Protein AF-A0AA88XKE8-F1 (afdb_monomer)

Sequence (420 aa):
MKNIRREVDVVRDYLNQYTAGIARLEHYTAWNRFILEYRELVKRVQERYGVDKPSCGVELKELEAYMDLKKKYEAAFHQLSYGDKLLKEDLQEFFNDSGLYPTEGDITKAFNSVFKGNGYTAEVIFVLDCSTSTGPLSFYHLMNFVKDVVSSVEIAPNKVRVGVVPYSDDVFQTFGITDHHMKHEVHSAIDDIKFKEGLTRTDLALRKMKSYMMAARPGVQKLCIVITDGKSSEPQKTVHAAKEARADNIDIIAIGVGRRADLEELRAIASSDKHLLTACDYGALSSLKNVLAKKTCLGSIYNKTSNLKEQCRPLQKAEAMEVLWTAYPPSACKLKARSSRWIRPIVNGTEAWSLLDQSMVSSTDARTCLRLVIESRIEREGYVTLPSTVREGVEQVSNCDEALRIIENWIEYRKNHPEI

pLDDT: mean 76.15, std 18.72, range [30.28, 98.5]

Mean predicted aligned error: 18.4 Å

Secondary structure (DSSP, 8-state):
-HHHHHHHHHHHHHHHHHHTT------SS-HHHHHHHHHHHHHHHHHHTT-SS------HHHHHHHHHHHHHHHHHHHHH-SSSEE-STTHHHHHHHTT----HHHHHHHHHHHTTTSS--EEEEEEEE-STTTHHHHHHHHHHHHHHHHHTS-BSTTSEEEEEEEESSSB-S-B-TTT--SHHHHHHHHHHPPP------HHHHHHHHHHHHTTPPTTSEEEEEEEESS--SSHHHHHHHHHHHHHTTEEEEEEEESTTS-HHHHHHHSSSGGGEEEESSSTTHHHHHHHHHHHSTT--SS-SSS------SPEEHHHHHHHHHHHS--GGG--------S---EETTEEGGGGS-HHHHHH--HHHHHHHHHHHHHHHHSSEEEPTTTSSS-EEE--HHHHHHHHHHHHHHHHH-TT-

Radius of gyration: 29.32 Å; Cα contacts (8 Å, |Δi|>4): 590; chains: 1; bounding box: 78×46×86 Å

Structure (mmCIF, N/CA/C/O backbone):
data_AF-A0AA88XKE8-F1
#
_entry.id   AF-A0AA88XKE8-F1
#
loop_
_atom_site.group_PDB
_atom_site.id
_atom_site.type_symbol
_atom_site.label_atom_id
_atom_site.label_alt_id
_atom_site.label_comp_id
_atom_site.label_asym_id
_atom_site.label_entity_id
_atom_site.label_seq_id
_atom_site.pdbx_PDB_ins_code
_atom_site.Cartn_x
_atom_site.Cartn_y
_atom_site.Cartn_z
_atom_site.occupancy
_atom_site.B_iso_or_equiv
_atom_site.auth_seq_id
_atom_site.auth_comp_id
_atom_site.auth_asym_id
_atom_site.auth_atom_id
_atom_site.pdbx_PDB_model_num
ATOM 1 N N . MET A 1 1 ? -47.945 -10.798 35.043 1.00 35.66 1 MET A N 1
ATOM 2 C CA . MET A 1 1 ? -49.046 -10.509 34.088 1.00 35.66 1 MET A CA 1
ATOM 3 C C . MET A 1 1 ? -49.314 -9.018 33.828 1.00 35.66 1 MET A C 1
ATOM 5 O O . MET A 1 1 ? -49.772 -8.715 32.736 1.00 35.66 1 MET A O 1
ATOM 9 N N . LYS A 1 2 ? -49.005 -8.069 34.735 1.00 30.28 2 LYS A N 1
ATOM 10 C CA . LYS A 1 2 ? -49.150 -6.618 34.454 1.00 30.28 2 LYS A CA 1
ATOM 11 C C . LYS A 1 2 ? -48.142 -6.052 33.422 1.00 30.28 2 LYS A C 1
ATOM 13 O O . LYS A 1 2 ? -48.505 -5.127 32.711 1.00 30.28 2 LYS A O 1
ATOM 18 N N . ASN A 1 3 ? -46.947 -6.641 33.273 1.00 35.62 3 ASN A N 1
ATOM 19 C CA . ASN A 1 3 ? -45.945 -6.193 32.282 1.00 35.62 3 ASN A CA 1
ATOM 20 C C . ASN A 1 3 ? -46.248 -6.618 30.834 1.00 35.62 3 ASN A C 1
ATOM 22 O O . ASN A 1 3 ? -46.000 -5.842 29.923 1.00 35.62 3 ASN A O 1
ATOM 26 N N . ILE A 1 4 ? -46.891 -7.772 30.624 1.00 36.66 4 ILE A N 1
ATOM 27 C CA . ILE A 1 4 ? -47.259 -8.247 29.276 1.00 36.66 4 ILE A CA 1
ATOM 28 C C . ILE A 1 4 ? -48.354 -7.362 28.653 1.00 36.66 4 ILE A C 1
ATOM 30 O O . ILE A 1 4 ? -48.351 -7.132 27.451 1.00 36.66 4 ILE A O 1
ATOM 34 N N . ARG A 1 5 ? -49.274 -6.801 29.457 1.00 32.53 5 ARG A N 1
ATOM 35 C CA . ARG A 1 5 ? -50.297 -5.868 28.941 1.00 32.53 5 ARG A CA 1
ATOM 36 C C . ARG A 1 5 ? -49.687 -4.570 28.406 1.00 32.53 5 ARG A C 1
ATOM 38 O O . ARG A 1 5 ? -50.090 -4.125 27.344 1.00 32.53 5 ARG A O 1
ATOM 45 N N . ARG A 1 6 ? -48.665 -4.029 29.080 1.00 40.47 6 ARG A N 1
ATOM 46 C CA . ARG A 1 6 ? -47.962 -2.813 28.636 1.00 40.47 6 ARG A CA 1
ATOM 47 C C . ARG A 1 6 ? -47.200 -3.026 27.324 1.00 40.47 6 ARG A C 1
ATOM 49 O O . ARG A 1 6 ? -47.213 -2.148 26.474 1.00 40.47 6 ARG A O 1
ATOM 56 N N . GLU A 1 7 ? -46.585 -4.193 27.144 1.00 38.28 7 GLU A N 1
ATOM 57 C CA . GLU A 1 7 ? -45.882 -4.563 25.904 1.00 38.28 7 GLU A CA 1
ATOM 58 C C . GLU A 1 7 ? -46.847 -4.762 24.727 1.00 38.28 7 GLU A C 1
ATOM 60 O O . GLU A 1 7 ? -46.568 -4.317 23.615 1.00 38.28 7 GLU A O 1
ATOM 65 N N . VAL A 1 8 ? -48.019 -5.358 24.971 1.00 43.09 8 VAL A N 1
ATOM 66 C CA . VAL A 1 8 ? -49.061 -5.523 23.946 1.00 43.09 8 VAL A CA 1
ATOM 67 C C . VAL A 1 8 ? -49.672 -4.179 23.540 1.00 43.09 8 VAL A C 1
ATOM 69 O O . VAL A 1 8 ? -49.957 -3.988 22.361 1.00 43.09 8 VAL A O 1
ATOM 72 N N . ASP A 1 9 ? -49.845 -3.242 24.473 1.00 43.50 9 ASP A N 1
ATOM 73 C CA . ASP A 1 9 ? -50.410 -1.922 24.174 1.00 43.50 9 ASP A CA 1
ATOM 74 C C . ASP A 1 9 ? -49.425 -1.040 23.378 1.00 43.50 9 ASP A C 1
ATOM 76 O O . ASP A 1 9 ? -49.842 -0.379 22.433 1.00 43.50 9 ASP A O 1
ATOM 80 N N . VAL A 1 10 ? -48.114 -1.121 23.647 1.00 49.66 10 VAL A N 1
ATOM 81 C CA . VAL A 1 10 ? -47.075 -0.422 22.856 1.00 49.66 10 VAL A CA 1
ATOM 82 C C . VAL A 1 10 ? -46.971 -0.980 21.434 1.00 49.66 10 VAL A C 1
ATOM 84 O O . VAL A 1 10 ? -46.893 -0.219 20.471 1.00 49.66 10 VAL A O 1
ATOM 87 N N . VAL A 1 11 ? -47.015 -2.308 21.277 1.00 48.16 11 VAL A N 1
ATOM 88 C CA . VAL A 1 11 ? -47.025 -2.947 19.949 1.00 48.16 11 VAL A CA 1
ATOM 89 C C . VAL A 1 11 ? -48.316 -2.615 19.193 1.00 48.16 11 VAL A C 1
ATOM 91 O O . VAL A 1 11 ? -48.279 -2.395 17.983 1.00 48.16 11 VAL A O 1
ATOM 94 N N . ARG A 1 12 ? -49.454 -2.523 19.892 1.00 44.97 12 ARG A N 1
ATOM 95 C CA . ARG A 1 12 ? -50.740 -2.123 19.306 1.00 44.97 12 ARG A CA 1
ATOM 96 C C . ARG A 1 12 ? -50.735 -0.659 18.862 1.00 44.97 12 ARG A C 1
ATOM 98 O O . ARG A 1 12 ? -51.193 -0.386 17.759 1.00 44.97 12 ARG A O 1
ATOM 105 N N . ASP A 1 13 ? -50.177 0.254 19.653 1.00 51.75 13 ASP A N 1
ATOM 106 C CA . ASP A 1 13 ? -50.034 1.667 19.275 1.00 51.75 13 ASP A CA 1
ATOM 107 C C . ASP A 1 13 ? -49.098 1.845 18.074 1.00 51.75 13 ASP A C 1
ATOM 109 O O . ASP A 1 13 ? -49.397 2.621 17.166 1.00 51.75 13 ASP A O 1
ATOM 113 N N . TYR A 1 14 ? -48.020 1.062 18.005 1.00 49.31 14 TYR A N 1
ATOM 114 C CA . TYR A 1 14 ? -47.102 1.058 16.864 1.00 49.31 14 TYR A CA 1
ATOM 115 C C . TYR A 1 14 ? -47.769 0.529 15.580 1.00 49.31 14 TYR A C 1
ATOM 117 O O . TYR A 1 14 ? -47.622 1.112 14.505 1.00 49.31 14 TYR A O 1
ATOM 125 N N . LEU A 1 15 ? -48.564 -0.543 15.685 1.00 48.03 15 LEU A N 1
ATOM 126 C CA . LEU A 1 15 ? -49.345 -1.085 14.565 1.00 48.03 15 LEU A CA 1
ATOM 127 C C . LEU A 1 15 ? -50.473 -0.138 14.129 1.00 48.03 15 LEU A C 1
ATOM 129 O O . LEU A 1 15 ? -50.708 0.008 12.932 1.00 48.03 15 LEU A O 1
ATOM 133 N N . ASN A 1 16 ? -51.117 0.558 15.070 1.00 48.12 16 ASN A N 1
ATOM 134 C CA . ASN A 1 16 ? -52.142 1.561 14.775 1.00 48.12 16 ASN A CA 1
ATOM 135 C C . ASN A 1 16 ? -51.557 2.766 14.013 1.00 48.12 16 ASN A C 1
ATOM 137 O O . ASN A 1 16 ? -52.175 3.260 13.066 1.00 48.12 16 ASN A O 1
ATOM 141 N N . GLN A 1 17 ? -50.340 3.199 14.362 1.00 49.44 17 GLN A N 1
ATOM 142 C CA . GLN A 1 17 ? -49.601 4.236 13.625 1.00 49.44 17 GLN A CA 1
ATOM 143 C C . GLN A 1 17 ? -49.179 3.772 12.219 1.00 49.44 17 GLN A C 1
ATOM 145 O O . GLN A 1 17 ? -49.187 4.572 11.280 1.00 49.44 17 GLN A O 1
ATOM 150 N N . TYR A 1 18 ? -48.879 2.478 12.051 1.00 40.78 18 TYR A N 1
ATOM 151 C CA . TYR A 1 18 ? -48.591 1.856 10.754 1.00 40.78 18 TYR A CA 1
ATOM 152 C C . TYR A 1 18 ? -49.833 1.811 9.845 1.00 40.78 18 TYR A C 1
ATOM 154 O O . TYR A 1 18 ? -49.751 2.171 8.672 1.00 40.78 18 TYR A O 1
ATOM 162 N N . THR A 1 19 ? -51.009 1.462 10.384 1.00 44.31 19 THR A N 1
ATOM 163 C CA . THR A 1 19 ? -52.279 1.460 9.629 1.00 44.31 19 THR A CA 1
ATOM 164 C C . THR A 1 19 ? -52.792 2.857 9.274 1.00 44.31 19 THR A C 1
ATOM 166 O O . THR A 1 19 ? -53.527 3.000 8.301 1.00 44.31 19 THR A O 1
ATOM 169 N N . ALA A 1 20 ? -52.390 3.893 10.019 1.00 46.69 20 ALA A N 1
ATOM 170 C CA . ALA A 1 20 ? -52.768 5.283 9.755 1.00 46.69 20 ALA A CA 1
ATOM 171 C C . ALA A 1 20 ? -51.919 5.967 8.662 1.00 46.69 20 ALA A C 1
ATOM 173 O O . ALA A 1 20 ? -52.223 7.090 8.273 1.00 46.69 20 ALA A O 1
ATOM 174 N N . GLY A 1 21 ? -50.859 5.320 8.158 1.00 42.09 21 GLY A N 1
ATOM 175 C CA . GLY A 1 21 ? -50.043 5.833 7.050 1.00 42.09 21 GLY A CA 1
ATOM 176 C C . GLY A 1 21 ? -49.123 7.018 7.386 1.00 42.09 21 GLY A C 1
ATOM 177 O O . GLY A 1 21 ? -48.615 7.655 6.466 1.00 42.09 21 GLY A O 1
ATOM 178 N N . ILE A 1 22 ? -48.890 7.325 8.670 1.00 49.91 22 ILE A N 1
ATOM 179 C CA . ILE A 1 22 ? -48.200 8.563 9.099 1.00 49.91 22 ILE A CA 1
ATOM 180 C C . ILE A 1 22 ? -46.692 8.371 9.368 1.00 49.91 22 ILE A C 1
ATOM 182 O O . ILE A 1 22 ? -45.948 9.347 9.372 1.00 49.91 22 ILE A O 1
ATOM 186 N N . ALA A 1 23 ? -46.179 7.146 9.510 1.00 36.06 23 ALA A N 1
ATOM 187 C CA . ALA A 1 23 ? -44.752 6.927 9.773 1.00 36.06 23 ALA A CA 1
ATOM 188 C C . ALA A 1 23 ? -44.026 6.290 8.577 1.00 36.06 23 ALA A C 1
ATOM 190 O O . ALA A 1 23 ? -44.020 5.072 8.407 1.00 36.06 23 ALA A O 1
ATOM 191 N N . ARG A 1 24 ? -43.353 7.117 7.765 1.00 32.00 24 ARG A N 1
ATOM 192 C CA . ARG A 1 24 ? -42.284 6.654 6.866 1.00 32.00 24 ARG A CA 1
ATOM 193 C C . ARG A 1 24 ? -40.941 6.780 7.578 1.00 32.00 24 ARG A C 1
ATOM 195 O O . ARG A 1 24 ? -40.345 7.851 7.604 1.00 32.00 24 ARG A O 1
ATOM 202 N N . LEU A 1 25 ? -40.447 5.674 8.129 1.00 35.03 25 LEU A N 1
ATOM 203 C CA . LEU A 1 25 ? -39.014 5.521 8.372 1.00 35.03 25 LEU A CA 1
ATOM 204 C C . LEU A 1 25 ? -38.364 5.136 7.042 1.00 35.03 25 LEU A C 1
ATOM 206 O O . LEU A 1 25 ? -38.266 3.958 6.707 1.00 35.03 25 LEU A O 1
ATOM 210 N N . GLU A 1 26 ? -37.915 6.128 6.276 1.00 32.91 26 GLU A N 1
ATOM 211 C CA . GLU A 1 26 ? -36.973 5.891 5.180 1.00 32.91 26 GLU A CA 1
ATOM 212 C C . GLU A 1 26 ? -35.580 5.623 5.769 1.00 32.91 26 GLU A C 1
ATOM 214 O O . GLU A 1 26 ? -34.667 6.440 5.707 1.00 32.91 26 GLU A O 1
ATOM 219 N N . HIS A 1 27 ? -35.410 4.457 6.395 1.00 35.88 27 HIS A N 1
ATOM 220 C CA . HIS A 1 27 ? -34.082 3.903 6.619 1.00 35.88 27 HIS A CA 1
ATOM 221 C C . HIS A 1 27 ? -33.692 3.131 5.353 1.00 35.88 27 HIS A C 1
ATOM 223 O O . HIS A 1 27 ? -34.320 2.129 5.017 1.00 35.88 27 HIS A O 1
ATOM 229 N N . TYR A 1 28 ? -32.628 3.562 4.669 1.00 40.19 28 TYR A N 1
ATOM 230 C CA . TYR A 1 28 ? -32.068 2.914 3.465 1.00 40.19 28 TYR A CA 1
ATOM 231 C C . TYR A 1 28 ? -31.638 1.438 3.671 1.00 40.19 28 TYR A C 1
ATOM 233 O O . TYR A 1 28 ? -31.268 0.746 2.724 1.00 40.19 28 TYR A O 1
ATOM 241 N N . THR A 1 29 ? -31.702 0.925 4.902 1.00 47.66 29 THR A N 1
ATOM 242 C CA . THR A 1 29 ? -31.390 -0.455 5.289 1.00 47.66 29 THR A CA 1
ATOM 243 C C . THR A 1 29 ? -32.556 -1.061 6.063 1.00 47.66 29 THR A C 1
ATOM 245 O O . THR A 1 29 ? -32.945 -0.532 7.101 1.00 47.66 29 THR A O 1
ATOM 248 N N . ALA A 1 30 ? -33.072 -2.205 5.605 1.00 59.34 30 ALA A N 1
ATOM 249 C CA . ALA A 1 30 ? -34.095 -2.964 6.324 1.00 59.34 30 ALA A CA 1
ATOM 250 C C . ALA A 1 30 ? -33.666 -3.244 7.781 1.00 59.34 30 ALA A C 1
ATOM 252 O O . ALA A 1 30 ? -32.527 -3.646 8.017 1.00 59.34 30 ALA A O 1
ATOM 253 N N . TRP A 1 31 ? -34.577 -3.083 8.748 1.00 57.59 31 TRP A N 1
ATOM 254 C CA . TRP A 1 31 ? -34.317 -3.237 10.194 1.00 57.59 31 TRP A CA 1
ATOM 255 C C . TRP A 1 31 ? -33.570 -4.534 10.557 1.00 57.59 31 TRP A C 1
ATOM 257 O O . TRP A 1 31 ? -32.634 -4.531 11.353 1.00 57.59 31 TRP A O 1
ATOM 267 N N . ASN A 1 32 ? -33.903 -5.635 9.879 1.00 60.50 32 ASN A N 1
ATOM 268 C CA . ASN A 1 32 ? -33.223 -6.922 10.040 1.00 60.50 32 ASN A CA 1
ATOM 269 C C . ASN A 1 32 ? -31.732 -6.861 9.678 1.00 60.50 32 ASN A C 1
ATOM 271 O O . ASN A 1 32 ? -30.900 -7.430 10.380 1.00 60.50 32 ASN A O 1
ATOM 275 N N . ARG A 1 33 ? -31.380 -6.150 8.601 1.00 62.94 33 ARG A N 1
ATOM 276 C CA . ARG A 1 33 ? -29.991 -5.965 8.167 1.00 62.94 33 ARG A CA 1
ATOM 277 C C . ARG A 1 33 ? -29.204 -5.144 9.187 1.00 62.94 33 ARG A C 1
ATOM 279 O O . ARG A 1 33 ? -28.085 -5.511 9.517 1.00 62.94 33 ARG A O 1
ATOM 286 N N . PHE A 1 34 ? -29.817 -4.097 9.735 1.00 68.56 34 PHE A N 1
ATOM 287 C CA . PHE A 1 34 ? -29.205 -3.274 10.777 1.00 68.56 34 PHE A CA 1
ATOM 288 C C . PHE A 1 34 ? -28.884 -4.082 12.046 1.00 68.56 34 PHE A C 1
ATOM 290 O O . PHE A 1 34 ? -27.762 -4.026 12.548 1.00 68.56 34 PHE A O 1
ATOM 297 N N . ILE A 1 35 ? -29.836 -4.886 12.536 1.00 69.25 35 ILE A N 1
ATOM 298 C CA . ILE A 1 35 ? -29.624 -5.740 13.716 1.00 69.25 35 ILE A CA 1
ATOM 299 C C . ILE A 1 35 ? -28.498 -6.754 13.473 1.00 69.25 35 ILE A C 1
ATOM 301 O O . ILE A 1 35 ? -27.702 -7.021 14.376 1.00 69.25 35 ILE A O 1
ATOM 305 N N . LEU A 1 36 ? -28.420 -7.324 12.267 1.00 74.38 36 LEU A N 1
ATOM 306 C CA . LEU A 1 36 ? -27.340 -8.239 11.895 1.00 74.38 36 LEU A CA 1
ATOM 307 C C . LEU A 1 36 ? -25.979 -7.534 11.907 1.00 74.38 36 LEU A C 1
ATOM 309 O O . LEU A 1 36 ? -25.049 -8.037 12.530 1.00 74.38 36 LEU A O 1
ATOM 313 N N . GLU A 1 37 ? -25.873 -6.357 11.289 1.00 74.38 37 GLU A N 1
ATOM 314 C CA . GLU A 1 37 ? -24.639 -5.559 11.276 1.00 74.38 37 GLU A CA 1
ATOM 315 C C . GLU A 1 37 ? -24.171 -5.206 12.694 1.00 74.38 37 GLU A C 1
ATOM 317 O O . GLU A 1 37 ? -22.987 -5.349 13.006 1.00 74.38 37 GLU A O 1
ATOM 322 N N . TYR A 1 38 ? -25.099 -4.813 13.571 1.00 80.19 38 TYR A N 1
ATOM 323 C CA . TYR A 1 38 ? -24.810 -4.525 14.974 1.00 80.19 38 TYR A CA 1
ATOM 324 C C . TYR A 1 38 ? -24.282 -5.751 15.730 1.00 80.19 38 TYR A C 1
ATOM 326 O O . TYR A 1 38 ? -23.244 -5.678 16.388 1.00 80.19 38 TYR A O 1
ATOM 334 N N . ARG A 1 39 ? -24.958 -6.901 15.609 1.00 80.25 39 ARG A N 1
ATOM 335 C CA . ARG A 1 39 ? -24.533 -8.150 16.265 1.00 80.25 39 ARG A CA 1
ATOM 336 C C . ARG A 1 39 ? -23.146 -8.584 15.817 1.00 80.25 39 ARG A C 1
ATOM 338 O O . ARG A 1 39 ? -22.337 -9.000 16.644 1.00 80.25 39 ARG A O 1
ATOM 345 N N . GLU A 1 40 ? -22.884 -8.496 14.520 1.00 83.88 40 GLU A N 1
ATOM 346 C CA . GLU A 1 40 ? -21.594 -8.867 13.949 1.00 83.88 40 GLU A CA 1
ATOM 347 C C . GLU A 1 40 ? -20.478 -7.915 14.389 1.00 83.88 40 GLU A C 1
ATOM 349 O O . GLU A 1 40 ? -19.395 -8.380 14.736 1.00 83.88 40 GLU A O 1
ATOM 354 N N . LEU A 1 41 ? -20.741 -6.607 14.472 1.00 84.12 41 LEU A N 1
ATOM 355 C CA . LEU A 1 41 ? -19.796 -5.648 15.049 1.00 84.12 41 LEU A CA 1
ATOM 356 C C . LEU A 1 41 ? -19.419 -6.026 16.490 1.00 84.12 41 LEU A C 1
ATOM 358 O O . LEU A 1 41 ? -18.234 -6.113 16.809 1.00 84.12 41 LEU A O 1
ATOM 362 N N . VAL A 1 42 ? -20.410 -6.280 17.353 1.00 85.06 42 VAL A N 1
ATOM 363 C CA . VAL A 1 42 ? -20.174 -6.619 18.768 1.00 85.06 42 VAL A CA 1
ATOM 364 C C . VAL A 1 42 ? -19.321 -7.881 18.903 1.00 85.06 42 VAL A C 1
ATOM 366 O O . VAL A 1 42 ? -18.346 -7.881 19.656 1.00 85.06 42 VAL A O 1
ATOM 369 N N . LYS A 1 43 ? -19.641 -8.936 18.142 1.00 84.75 43 LYS A N 1
ATOM 370 C CA . LYS A 1 43 ? -18.853 -10.177 18.142 1.00 84.75 43 LYS A CA 1
ATOM 371 C C . LYS A 1 43 ? -17.414 -9.936 17.693 1.00 84.75 43 LYS A C 1
ATOM 373 O O . LYS A 1 43 ? -16.501 -10.322 18.412 1.00 84.75 43 LYS A O 1
ATOM 378 N N . ARG A 1 44 ? -17.201 -9.244 16.565 1.00 82.38 44 ARG A N 1
ATOM 379 C CA . ARG A 1 44 ? -15.850 -8.952 16.050 1.00 82.38 44 ARG A CA 1
ATOM 380 C C . ARG A 1 44 ? -15.002 -8.190 17.062 1.00 82.38 44 ARG A C 1
ATOM 382 O O . ARG A 1 44 ? -13.822 -8.482 17.238 1.00 82.38 44 ARG A O 1
ATOM 389 N N . VAL A 1 45 ? -15.591 -7.210 17.744 1.00 83.56 45 VAL A N 1
ATOM 390 C CA . VAL A 1 45 ? -14.892 -6.452 18.786 1.00 83.56 45 VAL A CA 1
ATOM 391 C C . VAL A 1 45 ? -14.539 -7.357 19.973 1.00 83.56 45 VAL A C 1
ATOM 393 O O . VAL A 1 45 ? -13.404 -7.322 20.437 1.00 83.56 45 VAL A O 1
ATOM 396 N N . GLN A 1 46 ? -15.452 -8.218 20.431 1.00 85.06 46 GLN A N 1
ATOM 397 C CA . GLN A 1 46 ? -15.167 -9.203 21.485 1.00 85.06 46 GLN A CA 1
ATOM 398 C C . GLN A 1 46 ? -14.047 -10.183 21.095 1.00 85.06 46 GLN A C 1
ATOM 400 O O . GLN A 1 46 ? -13.153 -10.439 21.903 1.00 85.06 46 GLN A O 1
ATOM 405 N N . GLU A 1 47 ? -14.045 -10.680 19.857 1.00 81.44 47 GLU A N 1
ATOM 406 C CA . GLU A 1 47 ? -12.998 -11.560 19.317 1.00 81.44 47 GLU A CA 1
ATOM 407 C C . GLU A 1 47 ? -11.619 -10.895 19.355 1.00 81.44 47 GLU A C 1
ATOM 409 O O . GLU A 1 47 ? -10.657 -11.492 19.836 1.00 81.44 47 GLU A O 1
ATOM 414 N N . ARG A 1 48 ? -11.515 -9.624 18.936 1.00 80.00 48 ARG A N 1
ATOM 415 C CA . ARG A 1 48 ? -10.253 -8.853 18.989 1.00 80.00 48 ARG A CA 1
ATOM 416 C C . ARG A 1 48 ? -9.704 -8.686 20.407 1.00 80.00 48 ARG A C 1
ATOM 418 O O . ARG A 1 48 ? -8.504 -8.474 20.578 1.00 80.00 48 ARG A O 1
ATOM 425 N N . TYR A 1 49 ? -10.569 -8.765 21.414 1.00 80.38 49 TYR A N 1
ATOM 426 C CA . TYR A 1 49 ? -10.203 -8.725 22.829 1.00 80.38 49 TYR A CA 1
ATOM 427 C C . TYR A 1 49 ? -9.980 -10.118 23.445 1.00 80.38 49 TYR A C 1
ATOM 429 O O . TYR A 1 49 ? -9.713 -10.205 24.642 1.00 80.38 49 TYR A O 1
ATOM 437 N N . GLY A 1 50 ? -10.036 -11.190 22.647 1.00 78.81 50 GLY A N 1
ATOM 438 C CA . GLY A 1 50 ? -9.736 -12.554 23.087 1.00 78.81 50 GLY A CA 1
ATOM 439 C C . GLY A 1 50 ? -10.867 -13.227 23.864 1.00 78.81 50 GLY A C 1
ATOM 440 O O . GLY A 1 50 ? -10.604 -14.051 24.732 1.00 78.81 50 GLY A O 1
ATOM 441 N N . VAL A 1 51 ? -12.125 -12.863 23.604 1.00 80.06 51 VAL A N 1
ATOM 442 C CA . VAL A 1 51 ? -13.277 -13.554 24.199 1.00 80.06 51 VAL A CA 1
ATOM 443 C C . VAL A 1 51 ? -13.519 -14.875 23.459 1.00 80.06 51 VAL A C 1
ATOM 445 O O . VAL A 1 51 ? -13.923 -14.860 22.301 1.00 80.06 51 VAL A O 1
ATOM 448 N N . ASP A 1 52 ? -13.340 -16.011 24.139 1.00 73.50 52 ASP A N 1
ATOM 449 C CA . ASP A 1 52 ? -13.431 -17.358 23.536 1.00 73.50 52 ASP A CA 1
ATOM 450 C C . ASP A 1 52 ? -14.810 -17.706 22.943 1.00 73.50 52 ASP A C 1
ATOM 452 O O . ASP A 1 52 ? -14.921 -18.534 22.039 1.00 73.50 52 ASP A O 1
ATOM 456 N N . LYS A 1 53 ? -15.886 -17.105 23.468 1.00 80.94 53 LYS A N 1
ATOM 457 C CA . LYS A 1 53 ? -17.269 -17.300 22.996 1.00 80.94 53 LYS A CA 1
ATOM 458 C C . LYS A 1 53 ? -17.978 -15.952 22.837 1.00 80.94 53 LYS A C 1
ATOM 460 O O . LYS A 1 53 ? -18.752 -15.562 23.718 1.00 80.94 53 LYS A O 1
ATOM 465 N N . PRO A 1 54 ? -17.708 -15.227 21.739 1.00 81.94 54 PRO A N 1
ATOM 466 C CA . PRO A 1 54 ? -18.332 -13.941 21.454 1.00 81.94 54 PRO A CA 1
ATOM 467 C C . PRO A 1 54 ? -19.852 -14.084 21.406 1.00 81.94 54 PRO A C 1
ATOM 469 O O . PRO A 1 54 ? -20.398 -14.993 20.776 1.00 81.94 54 PRO A O 1
ATOM 472 N N . SER A 1 55 ? -20.558 -13.186 22.081 1.00 82.56 55 SER A N 1
ATOM 473 C CA . SER A 1 55 ? -22.015 -13.178 22.102 1.00 82.56 55 SER A CA 1
ATOM 474 C C . SER A 1 55 ? -22.546 -11.758 22.231 1.00 82.56 55 SER A C 1
ATOM 476 O O . SER A 1 55 ? -22.008 -10.918 22.951 1.00 82.56 55 SER A O 1
ATOM 478 N N . CYS A 1 56 ? -23.648 -11.506 21.533 1.00 73.62 56 CYS A N 1
ATOM 479 C CA . CYS A 1 56 ? -24.346 -10.232 21.553 1.00 73.62 56 CYS A CA 1
ATOM 480 C C . CYS A 1 56 ? -25.805 -10.494 21.936 1.00 73.62 56 CYS A C 1
ATOM 482 O O . CYS A 1 56 ? -26.576 -11.051 21.148 1.00 73.62 56 CYS A O 1
ATOM 484 N N . GLY A 1 57 ? -26.166 -10.130 23.168 1.00 66.69 57 GLY A N 1
ATOM 485 C CA . GLY A 1 57 ? -27.569 -9.986 23.552 1.00 66.69 57 GLY A CA 1
ATOM 486 C C . GLY A 1 57 ? -28.151 -8.734 22.897 1.00 66.69 57 GLY A C 1
ATOM 487 O O . GLY A 1 57 ? -27.418 -7.789 22.629 1.00 66.69 57 GLY A O 1
ATOM 488 N N . VAL A 1 58 ? -29.454 -8.726 22.613 1.00 64.25 58 VAL A N 1
ATOM 489 C CA . VAL A 1 58 ? -30.133 -7.524 22.105 1.00 64.25 58 VAL A CA 1
ATOM 490 C C . VAL A 1 58 ? -30.947 -6.937 23.245 1.00 64.25 58 VAL A C 1
ATOM 492 O O . VAL A 1 58 ? -32.047 -7.405 23.528 1.00 64.25 58 VAL A O 1
ATOM 495 N N . GLU A 1 59 ? -30.385 -5.935 23.911 1.00 72.88 59 GLU A N 1
ATOM 496 C CA . GLU A 1 59 ? -31.117 -5.086 24.843 1.00 72.88 59 GLU A CA 1
ATOM 497 C C . GLU A 1 59 ? -31.512 -3.793 24.120 1.00 72.88 59 GLU A C 1
ATOM 499 O O . GLU A 1 59 ? -30.664 -3.119 23.536 1.00 72.88 59 GLU A O 1
ATOM 504 N N . LEU A 1 60 ? -32.804 -3.442 24.142 1.00 62.94 60 LEU A N 1
ATOM 505 C CA . LEU A 1 60 ? -33.343 -2.272 23.429 1.00 62.94 60 LEU A CA 1
ATOM 506 C C . LEU A 1 60 ? -32.589 -0.979 23.768 1.00 62.94 60 LEU A C 1
ATOM 508 O O . LEU A 1 60 ? -32.238 -0.227 22.867 1.00 62.94 60 LEU A O 1
ATOM 512 N N . LYS A 1 61 ? -32.250 -0.779 25.046 1.00 66.44 61 LYS A N 1
ATOM 513 C CA . LYS A 1 61 ? -31.505 0.399 25.510 1.00 66.44 61 LYS A CA 1
ATOM 514 C C . LYS A 1 61 ? -30.090 0.486 24.929 1.00 66.44 61 LYS A C 1
ATOM 516 O O . LYS A 1 61 ? -29.622 1.575 24.615 1.00 66.44 61 LYS A O 1
ATOM 521 N N . GLU A 1 62 ? -29.399 -0.645 24.781 1.00 69.81 62 GLU A N 1
ATOM 522 C CA . GLU A 1 62 ? -28.051 -0.678 24.197 1.00 69.81 62 GLU A CA 1
ATOM 523 C C . GLU A 1 62 ? -28.084 -0.467 22.678 1.00 69.81 62 GLU A C 1
ATOM 525 O O . GLU A 1 62 ? -27.173 0.144 22.115 1.00 69.81 62 GLU A O 1
ATOM 530 N N . LEU A 1 63 ? -29.144 -0.948 22.022 1.00 65.38 63 LEU A N 1
ATOM 531 C CA . LEU A 1 63 ? -29.367 -0.763 20.591 1.00 65.38 63 LEU A CA 1
ATOM 532 C C . LEU A 1 63 ? -29.702 0.697 20.255 1.00 65.38 63 LEU A C 1
ATOM 534 O O . LEU A 1 63 ? -29.126 1.247 19.318 1.00 65.38 63 LEU A O 1
ATOM 538 N N . GLU A 1 64 ? -30.584 1.328 21.036 1.00 64.00 64 GLU A N 1
ATOM 539 C CA . GLU A 1 64 ? -30.908 2.758 20.925 1.00 64.00 64 GLU A CA 1
ATOM 540 C C . GLU A 1 64 ? -29.651 3.616 21.113 1.00 64.00 64 GLU A C 1
ATOM 542 O O . GLU A 1 64 ? -29.307 4.412 20.239 1.00 64.00 64 GLU A O 1
ATOM 547 N N . ALA A 1 65 ? -28.881 3.367 22.179 1.00 68.25 65 ALA A N 1
ATOM 548 C CA . ALA A 1 65 ? -27.625 4.075 22.421 1.00 68.25 65 ALA A CA 1
ATOM 549 C C . ALA A 1 65 ? -26.611 3.892 21.275 1.00 68.25 65 ALA A C 1
ATOM 551 O O . ALA A 1 65 ? -25.911 4.834 20.899 1.00 68.25 65 ALA A O 1
ATOM 552 N N . TYR A 1 66 ? -26.530 2.695 20.686 1.00 75.88 66 TYR A N 1
ATOM 553 C CA . TYR A 1 66 ? -25.674 2.447 19.527 1.00 75.88 66 TYR A CA 1
ATOM 554 C C . TYR A 1 66 ? -26.120 3.227 18.285 1.00 75.88 66 TYR A C 1
ATOM 556 O O . TYR A 1 66 ? -25.264 3.736 17.563 1.00 75.88 66 TYR A O 1
ATOM 564 N N . MET A 1 67 ? -27.427 3.344 18.027 1.00 69.81 67 MET A N 1
ATOM 565 C CA . MET A 1 67 ? -27.943 4.115 16.891 1.00 69.81 67 MET A CA 1
ATOM 566 C C . MET A 1 67 ? -27.552 5.590 16.981 1.00 69.81 67 MET A C 1
ATOM 568 O O . MET A 1 67 ? -27.096 6.160 15.985 1.00 69.81 67 MET A O 1
ATOM 572 N N . ASP A 1 68 ? -27.683 6.185 18.165 1.00 72.88 68 ASP A N 1
ATOM 573 C CA . ASP A 1 68 ? -27.332 7.587 18.391 1.00 72.88 68 ASP A CA 1
ATOM 574 C C . ASP A 1 68 ? -25.825 7.822 18.245 1.00 72.88 68 ASP A C 1
ATOM 576 O O . ASP A 1 68 ? -25.396 8.746 17.549 1.00 72.88 68 ASP A O 1
ATOM 580 N N . LEU A 1 69 ? -25.005 6.933 18.817 1.00 78.06 69 LEU A N 1
ATOM 581 C CA . LEU A 1 69 ? -23.550 6.991 18.664 1.00 78.06 69 LEU A CA 1
ATOM 582 C C . LEU A 1 69 ? -23.117 6.790 17.208 1.00 78.06 69 LEU A C 1
ATOM 584 O O . LEU A 1 69 ? -22.287 7.546 16.712 1.00 78.06 69 LEU A O 1
ATOM 588 N N . LYS A 1 70 ? -23.703 5.818 16.496 1.00 80.75 70 LYS A N 1
ATOM 589 C CA . LYS A 1 70 ? -23.400 5.563 15.083 1.00 80.75 70 LYS A CA 1
ATOM 590 C C . LYS A 1 70 ? -23.684 6.801 14.237 1.00 80.75 70 LYS A C 1
ATOM 592 O O . LYS A 1 70 ? -22.814 7.201 13.475 1.00 80.75 70 LYS A O 1
ATOM 597 N N . LYS A 1 71 ? -24.849 7.441 14.401 1.00 77.81 71 LYS A N 1
ATOM 598 C CA . LYS A 1 71 ? -25.183 8.684 13.683 1.00 77.81 71 LYS A CA 1
ATOM 599 C C . LYS A 1 71 ? -24.165 9.788 13.959 1.00 77.81 71 LYS A C 1
ATOM 601 O O . LYS A 1 71 ? -23.715 10.442 13.022 1.00 77.81 71 LYS A O 1
ATOM 606 N N . LYS A 1 72 ? -23.779 9.967 15.227 1.00 81.25 72 LYS A N 1
ATOM 607 C CA . LYS A 1 72 ? -22.763 10.949 15.621 1.00 81.25 72 LYS A CA 1
ATOM 608 C C . LYS A 1 72 ? -21.422 10.682 14.930 1.00 81.25 72 LYS A C 1
ATOM 610 O O . LYS A 1 72 ? -20.836 11.598 14.364 1.00 81.25 72 LYS A O 1
ATOM 615 N N . TYR A 1 73 ? -20.950 9.439 14.953 1.00 88.94 73 TYR A N 1
ATOM 616 C CA . TYR A 1 73 ? -19.658 9.079 14.367 1.00 88.94 73 TYR A CA 1
ATOM 617 C C . TYR A 1 73 ? -19.685 9.149 12.841 1.00 88.94 73 TYR A C 1
ATOM 619 O O . TYR A 1 73 ? -18.737 9.628 12.233 1.00 88.94 73 TYR A O 1
ATOM 627 N N . GLU A 1 74 ? -20.776 8.734 12.195 1.00 87.75 74 GLU A N 1
ATOM 628 C CA . GLU A 1 74 ? -20.923 8.899 10.748 1.00 87.75 74 GLU A CA 1
ATOM 629 C C . GLU A 1 74 ? -20.927 10.380 10.346 1.00 87.75 74 GLU A C 1
ATOM 631 O O . GLU A 1 74 ? -20.299 10.724 9.349 1.00 87.75 74 GLU A O 1
ATOM 636 N N . ALA A 1 75 ? -21.555 11.262 11.132 1.00 82.06 75 ALA A N 1
ATOM 637 C CA . ALA A 1 75 ? -21.501 12.704 10.897 1.00 82.06 75 ALA A CA 1
ATOM 638 C C . ALA A 1 75 ? -20.070 13.259 11.014 1.00 82.06 75 ALA A C 1
ATOM 640 O O . ALA A 1 75 ? -19.628 13.959 10.105 1.00 82.06 75 ALA A O 1
ATOM 641 N N . ALA A 1 76 ? -19.329 12.885 12.066 1.00 83.25 76 ALA A N 1
ATOM 642 C CA . ALA A 1 76 ? -17.921 13.266 12.229 1.00 83.25 76 ALA A CA 1
ATOM 643 C C . ALA A 1 76 ? -17.048 12.748 11.070 1.00 83.25 76 ALA A C 1
ATOM 645 O O . ALA A 1 76 ? -16.221 13.475 10.527 1.00 83.25 76 ALA A O 1
ATOM 646 N N . PHE A 1 77 ? -17.277 11.509 10.618 1.00 90.06 77 PHE A N 1
ATOM 647 C CA . PHE A 1 77 ? -16.588 10.964 9.448 1.00 90.06 77 PHE A CA 1
ATOM 648 C C . PHE A 1 77 ? -16.883 11.787 8.193 1.00 90.06 77 PHE A C 1
ATOM 650 O O . PHE A 1 77 ? -15.957 12.153 7.483 1.00 90.06 77 PHE A O 1
ATOM 657 N N . HIS A 1 78 ? -18.153 12.098 7.916 1.00 86.88 78 HIS A N 1
ATOM 658 C CA . HIS A 1 78 ? -18.531 12.860 6.724 1.00 86.88 78 HIS A CA 1
ATOM 659 C C . HIS A 1 78 ? -17.949 14.279 6.713 1.00 86.88 78 HIS A C 1
ATOM 661 O O . HIS A 1 78 ? -17.642 14.781 5.635 1.00 86.88 78 HIS A O 1
ATOM 667 N N . GLN A 1 79 ? -17.768 14.904 7.879 1.00 84.25 79 GLN A N 1
ATOM 668 C CA . GLN A 1 79 ? -17.145 16.225 7.995 1.00 84.25 79 GLN A CA 1
ATOM 669 C C . GLN A 1 79 ? -15.651 16.208 7.657 1.00 84.25 79 GLN A C 1
ATOM 671 O O . GLN A 1 79 ? -15.172 17.119 6.988 1.00 84.25 79 GLN A O 1
ATOM 676 N N . LEU A 1 80 ? -14.936 15.168 8.087 1.00 80.31 80 LEU A N 1
ATOM 677 C CA . LEU A 1 80 ? -13.480 15.074 7.941 1.00 80.31 80 LEU A CA 1
ATOM 678 C C . LEU A 1 80 ? -13.040 14.319 6.680 1.00 80.31 80 LEU A C 1
ATOM 680 O O . LEU A 1 80 ? -11.910 14.458 6.222 1.00 80.31 80 LEU A O 1
ATOM 684 N N . SER A 1 81 ? -13.914 13.494 6.102 1.00 80.75 81 SER A N 1
ATOM 685 C CA . SER A 1 81 ? -13.567 12.666 4.950 1.00 80.75 81 SER A CA 1
ATOM 686 C C . SER A 1 81 ? -13.451 13.477 3.657 1.00 80.75 81 SER A C 1
ATOM 688 O O . SER A 1 81 ? -14.299 14.311 3.344 1.00 80.75 81 SER A O 1
ATOM 690 N N . TYR A 1 82 ? -12.458 13.149 2.834 1.00 71.69 82 TYR A N 1
ATOM 691 C CA . TYR A 1 82 ? -12.329 13.654 1.471 1.00 71.69 82 TYR A CA 1
ATOM 692 C C . TYR A 1 82 ? -12.678 12.546 0.472 1.00 71.69 82 TYR A C 1
ATOM 694 O O . TYR A 1 82 ? -11.969 11.544 0.361 1.00 71.69 82 TYR A O 1
ATOM 702 N N . GLY A 1 83 ? -13.785 12.708 -0.260 1.00 72.69 83 GLY A N 1
ATOM 703 C CA . GLY A 1 83 ? -14.268 11.691 -1.203 1.00 72.69 83 GLY A CA 1
ATOM 704 C C . GLY A 1 83 ? -14.657 10.373 -0.520 1.00 72.69 83 GLY A C 1
ATOM 705 O O . GLY A 1 83 ? -14.250 9.306 -0.983 1.00 72.69 83 GLY A O 1
ATOM 706 N N . ASP A 1 84 ? -15.388 10.461 0.600 1.00 78.50 84 ASP A N 1
ATOM 707 C CA . ASP A 1 84 ? -15.829 9.338 1.451 1.00 78.50 84 ASP A CA 1
ATOM 708 C C . ASP A 1 84 ? -14.688 8.476 2.013 1.00 78.50 84 ASP A C 1
ATOM 710 O O . ASP A 1 84 ? -14.834 7.277 2.288 1.00 78.50 84 ASP A O 1
ATOM 714 N N . LYS A 1 85 ? -13.523 9.098 2.183 1.00 79.75 85 LYS A N 1
ATOM 715 C CA . LYS A 1 85 ? -12.308 8.469 2.682 1.00 79.75 85 LYS A CA 1
ATOM 716 C C . LYS A 1 85 ? -11.639 9.343 3.740 1.00 79.75 85 LYS A C 1
ATOM 718 O O . LYS A 1 85 ? -11.498 10.543 3.537 1.00 79.75 85 LYS A O 1
ATOM 723 N N . LEU A 1 86 ? -11.203 8.734 4.838 1.00 82.75 86 LEU A N 1
ATOM 724 C CA . LEU A 1 86 ? -10.538 9.409 5.959 1.00 82.75 86 LEU A CA 1
ATOM 725 C C . LEU A 1 86 ? -9.058 9.014 6.007 1.00 82.75 86 LEU A C 1
ATOM 727 O O . LEU A 1 86 ? -8.738 7.830 5.867 1.00 82.75 86 LEU A O 1
ATOM 731 N N . LEU A 1 87 ? -8.135 9.959 6.190 1.00 78.44 87 LEU A N 1
ATOM 732 C CA . LEU A 1 87 ? -6.722 9.610 6.344 1.00 78.44 87 LEU A CA 1
ATOM 733 C C . LEU A 1 87 ? -6.448 9.104 7.766 1.00 78.44 87 LEU A C 1
ATOM 735 O O . LEU A 1 87 ? -7.178 9.387 8.711 1.00 78.44 87 LEU A O 1
ATOM 739 N N . LYS A 1 88 ? -5.373 8.323 7.936 1.00 75.88 88 LYS A N 1
ATOM 740 C CA . LYS A 1 88 ? -4.966 7.834 9.265 1.00 75.88 88 LYS A CA 1
ATOM 741 C C . LYS A 1 88 ? -4.566 8.988 10.193 1.00 75.88 88 LYS A C 1
ATOM 743 O O . LYS A 1 88 ? -4.797 8.899 11.392 1.00 75.88 88 LYS A O 1
ATOM 748 N N . GLU A 1 89 ? -3.965 10.039 9.640 1.00 76.31 89 GLU A N 1
ATOM 749 C CA . GLU A 1 89 ? -3.582 11.250 10.380 1.00 76.31 89 GLU A CA 1
ATOM 750 C C . GLU A 1 89 ? -4.800 11.996 10.944 1.00 76.31 89 GLU A C 1
ATOM 752 O O . GLU A 1 89 ? -4.753 12.450 12.085 1.00 76.31 89 GLU A O 1
ATOM 757 N N . ASP A 1 90 ? -5.928 11.961 10.232 1.00 84.94 90 ASP A N 1
ATOM 758 C CA . ASP A 1 90 ? -7.192 12.572 10.661 1.00 84.94 90 ASP A CA 1
ATOM 759 C C . ASP A 1 90 ? -7.920 11.746 11.730 1.00 84.94 90 ASP A C 1
ATOM 761 O O . ASP A 1 90 ? -8.936 12.184 12.266 1.00 84.94 90 ASP A O 1
ATOM 765 N N . LEU A 1 91 ? -7.441 10.538 12.069 1.00 86.12 91 LEU A N 1
ATOM 766 C CA . LEU A 1 91 ? -8.113 9.703 13.067 1.00 86.12 91 LEU A CA 1
ATOM 767 C C . LEU A 1 91 ? -8.211 10.417 14.411 1.00 86.12 91 LEU A C 1
ATOM 769 O O . LEU A 1 91 ? -9.255 10.332 15.046 1.00 86.12 91 LEU A O 1
ATOM 773 N N . GLN A 1 92 ? -7.161 11.120 14.842 1.00 84.25 92 GLN A N 1
ATOM 774 C CA . GLN A 1 92 ? -7.187 11.834 16.120 1.00 84.25 92 GLN A CA 1
ATOM 775 C C . GLN A 1 92 ? -8.306 12.885 16.150 1.00 84.25 92 GLN A C 1
ATOM 777 O O . GLN A 1 92 ? -9.050 12.948 17.127 1.00 84.25 92 GLN A O 1
ATOM 782 N N . GLU A 1 93 ? -8.455 13.664 15.079 1.00 81.31 93 GLU A N 1
ATOM 783 C CA . GLU A 1 93 ? -9.523 14.658 14.936 1.00 81.31 93 GLU A CA 1
ATOM 784 C C . GLU A 1 93 ? -10.899 13.991 14.828 1.00 81.31 93 GLU A C 1
ATOM 786 O O . GLU A 1 93 ? -11.831 14.372 15.527 1.00 81.31 93 GLU A O 1
ATOM 791 N N . PHE A 1 94 ? -11.000 12.892 14.081 1.00 89.69 94 PHE A N 1
ATOM 792 C CA . PHE A 1 94 ? -12.218 12.093 13.979 1.00 89.69 94 PHE A CA 1
ATOM 793 C C . PHE A 1 94 ? -12.692 11.534 15.327 1.00 89.69 94 PHE A C 1
ATOM 795 O O . PHE A 1 94 ? -13.893 11.548 15.618 1.00 89.69 94 PHE A O 1
ATOM 802 N N . PHE A 1 95 ? -11.773 11.082 16.185 1.00 85.44 95 PHE A N 1
ATOM 803 C CA . PHE A 1 95 ? -12.104 10.728 17.565 1.00 85.44 95 PHE A CA 1
ATOM 804 C C . PHE A 1 95 ? -12.586 11.956 18.349 1.00 85.44 95 PHE A C 1
ATOM 806 O O . PHE A 1 95 ? -13.623 11.871 19.013 1.00 85.44 95 PHE A O 1
ATOM 813 N N . ASN A 1 96 ? -11.889 13.089 18.236 1.00 78.94 96 ASN A N 1
ATOM 814 C CA . ASN A 1 96 ? -12.223 14.315 18.961 1.00 78.94 96 ASN A CA 1
ATOM 815 C C . ASN A 1 96 ? -13.626 14.841 18.598 1.00 78.94 96 ASN A C 1
ATOM 817 O O . ASN A 1 96 ? -14.422 15.095 19.505 1.00 78.94 96 ASN A O 1
ATOM 821 N N . ASP A 1 97 ? -13.972 14.907 17.310 1.00 79.12 97 ASP A N 1
ATOM 822 C CA . ASP A 1 97 ? -15.298 15.317 16.809 1.00 79.12 97 ASP A CA 1
ATOM 823 C C . ASP A 1 97 ? -16.391 14.308 17.182 1.00 79.12 97 ASP A C 1
ATOM 825 O O . ASP A 1 97 ? -17.552 14.643 17.441 1.00 79.12 97 ASP A O 1
ATOM 829 N N . SER A 1 98 ? -15.999 13.044 17.344 1.00 78.56 98 SER A N 1
ATOM 830 C CA . SER A 1 98 ? -16.844 11.999 17.921 1.00 78.56 98 SER A CA 1
ATOM 831 C C . SER A 1 98 ? -17.034 12.146 19.444 1.00 78.56 98 SER A C 1
ATOM 833 O O . SER A 1 98 ? -17.847 11.433 20.046 1.00 78.56 98 SER A O 1
ATOM 835 N N . GLY A 1 99 ? -16.369 13.108 20.095 1.00 73.88 99 GLY A N 1
ATOM 836 C CA . GLY A 1 99 ? -16.382 13.344 21.544 1.00 73.88 99 GLY A CA 1
ATOM 837 C C . GLY A 1 99 ? -15.569 12.321 22.339 1.00 73.88 99 GLY A C 1
ATOM 838 O O . GLY A 1 99 ? -15.897 12.036 23.493 1.00 73.88 99 GLY A O 1
ATOM 839 N N . LEU A 1 100 ? -14.560 11.724 21.706 1.00 77.12 100 LEU A N 1
ATOM 840 C CA . LEU A 1 100 ? -13.661 10.720 22.260 1.00 77.12 100 LEU A CA 1
ATOM 841 C C . LEU A 1 100 ? -12.225 11.250 22.214 1.00 77.12 100 LEU A C 1
ATOM 843 O O . LEU A 1 100 ? -11.845 11.935 21.278 1.00 77.12 100 LEU A O 1
ATOM 847 N N . TYR A 1 101 ? -11.407 10.907 23.207 1.00 75.75 101 TYR A N 1
ATOM 848 C CA . TYR A 1 101 ? -10.053 11.463 23.330 1.00 75.75 101 TYR A CA 1
ATOM 849 C C . TYR A 1 101 ? -9.025 10.365 23.661 1.00 75.75 101 TYR A C 1
ATOM 851 O O . TYR A 1 101 ? -8.476 10.348 24.768 1.00 75.75 101 TYR A O 1
ATOM 859 N N . PRO A 1 102 ? -8.799 9.390 22.756 1.00 72.69 102 PRO A N 1
ATOM 860 C CA . PRO A 1 102 ? -7.790 8.352 22.958 1.00 72.69 102 PRO A CA 1
ATOM 861 C C . PRO A 1 102 ? -6.377 8.926 22.860 1.00 72.69 102 PRO A C 1
ATOM 863 O O . PRO A 1 102 ? -6.154 9.952 22.219 1.00 72.69 102 PRO A O 1
ATOM 866 N N . THR A 1 103 ? -5.401 8.226 23.444 1.00 73.75 103 THR A N 1
ATOM 867 C CA . THR A 1 103 ? -3.989 8.519 23.167 1.00 73.75 103 THR A CA 1
ATOM 868 C C . THR A 1 103 ? -3.602 8.035 21.769 1.00 73.75 103 THR A C 1
ATOM 870 O O . THR A 1 103 ? -4.178 7.071 21.263 1.00 73.75 103 THR A O 1
ATOM 873 N N . GLU A 1 104 ? -2.556 8.612 21.177 1.00 71.19 104 GLU A N 1
ATOM 874 C CA . GLU A 1 104 ? -1.993 8.129 19.905 1.00 71.19 104 GLU A CA 1
ATOM 875 C C . GLU A 1 104 ? -1.628 6.631 19.968 1.00 71.19 104 GLU A C 1
ATOM 877 O O . GLU A 1 104 ? -1.832 5.877 19.013 1.00 71.19 104 GLU A O 1
ATOM 882 N N . GLY A 1 105 ? -1.151 6.163 21.128 1.00 68.62 105 GLY A N 1
ATOM 883 C CA . GLY A 1 105 ? -0.870 4.751 21.380 1.00 68.62 105 GLY A CA 1
ATOM 884 C C . GLY A 1 105 ? -2.122 3.869 21.357 1.00 68.62 105 GLY A C 1
ATOM 885 O O . GLY A 1 105 ? -2.066 2.751 20.841 1.00 68.62 105 GLY A O 1
ATOM 886 N N . ASP A 1 106 ? -3.254 4.366 21.860 1.00 75.75 106 ASP A N 1
ATOM 887 C CA . ASP A 1 106 ? -4.540 3.662 21.831 1.00 75.75 106 ASP A CA 1
ATOM 888 C C . ASP A 1 106 ? -5.110 3.606 20.411 1.00 75.75 106 ASP A C 1
ATOM 890 O O . ASP A 1 106 ? -5.510 2.527 19.970 1.00 75.75 106 ASP A O 1
ATOM 894 N N . ILE A 1 107 ? -5.068 4.723 19.671 1.00 79.12 107 ILE A N 1
ATOM 895 C CA . ILE A 1 107 ? -5.445 4.761 18.248 1.00 79.12 107 ILE A CA 1
ATOM 896 C C . ILE A 1 107 ? -4.588 3.764 17.477 1.00 79.12 107 ILE A C 1
ATOM 898 O O . ILE A 1 107 ? -5.116 2.920 16.760 1.00 79.12 107 ILE A O 1
ATOM 902 N N . THR A 1 108 ? -3.270 3.799 17.674 1.00 73.69 108 THR A N 1
ATOM 903 C CA . THR A 1 108 ? -2.333 2.890 17.006 1.00 73.69 108 THR A CA 1
ATOM 904 C C . THR A 1 108 ? -2.623 1.437 17.361 1.00 73.69 108 THR A C 1
ATOM 906 O O . THR A 1 108 ? -2.642 0.579 16.484 1.00 73.69 108 THR A O 1
ATOM 909 N N . LYS A 1 109 ? -2.893 1.127 18.633 1.00 75.50 109 LYS A N 1
ATOM 910 C CA . LYS A 1 109 ? -3.228 -0.232 19.070 1.00 75.50 109 LYS A CA 1
ATOM 911 C C . LYS A 1 109 ? -4.549 -0.709 18.474 1.00 75.50 109 LYS A C 1
ATOM 913 O O . LYS A 1 109 ? -4.614 -1.869 18.079 1.00 75.50 109 LYS A O 1
ATOM 918 N N . ALA A 1 110 ? -5.573 0.141 18.433 1.00 81.19 110 ALA A N 1
ATOM 919 C CA . ALA A 1 110 ? -6.891 -0.177 17.894 1.00 81.19 110 ALA A CA 1
ATOM 920 C C . ALA A 1 110 ? -6.856 -0.326 16.375 1.00 81.19 110 ALA A C 1
ATOM 922 O O . ALA A 1 110 ? -7.328 -1.335 15.868 1.00 81.19 110 ALA A O 1
ATOM 923 N N . PHE A 1 111 ? -6.213 0.608 15.675 1.00 79.06 111 PHE A N 1
ATOM 924 C CA . PHE A 1 111 ? -5.912 0.517 14.251 1.00 79.06 111 PHE A CA 1
ATOM 925 C C . PHE A 1 111 ? -5.190 -0.795 13.966 1.00 79.06 111 PHE A C 1
ATOM 927 O O . PHE A 1 111 ? -5.711 -1.659 13.267 1.00 79.06 111 PHE A O 1
ATOM 934 N N . ASN A 1 112 ? -4.062 -1.028 14.637 1.00 71.75 112 ASN A N 1
ATOM 935 C CA . ASN A 1 112 ? -3.330 -2.271 14.484 1.00 71.75 112 ASN A CA 1
ATOM 936 C C . ASN A 1 112 ? -4.167 -3.475 14.908 1.00 71.75 112 ASN A C 1
ATOM 938 O O . ASN A 1 112 ? -3.862 -4.538 14.427 1.00 71.75 112 ASN A O 1
ATOM 942 N N . SER A 1 113 ? -5.184 -3.362 15.769 1.00 72.44 113 SER A N 1
ATOM 943 C CA . SER A 1 113 ? -6.069 -4.464 16.177 1.00 72.44 113 SER A CA 1
ATOM 944 C C . SER A 1 113 ? -7.139 -4.804 15.134 1.00 72.44 113 SER A C 1
ATOM 946 O O . SER A 1 113 ? -7.353 -5.969 14.812 1.00 72.44 113 SER A O 1
ATOM 948 N N . VAL A 1 114 ? -7.777 -3.783 14.560 1.00 72.06 114 VAL A N 1
ATOM 949 C CA . VAL A 1 114 ? -8.708 -3.919 13.428 1.00 72.06 114 VAL A CA 1
ATOM 950 C C . VAL A 1 114 ? -8.001 -4.520 12.228 1.00 72.06 114 VAL A C 1
ATOM 952 O O . VAL A 1 114 ? -8.557 -5.369 11.537 1.00 72.06 114 VAL A O 1
ATOM 955 N N . PHE A 1 115 ? -6.750 -4.113 12.040 1.00 68.75 115 PHE A N 1
ATOM 956 C CA . PHE A 1 115 ? -5.883 -4.588 10.981 1.00 68.75 115 PHE A CA 1
ATOM 957 C C . PHE A 1 115 ? -4.880 -5.663 11.479 1.00 68.75 115 PHE A C 1
ATOM 959 O O . PHE A 1 115 ? -3.940 -5.989 10.754 1.00 68.75 115 PHE A O 1
ATOM 966 N N . LYS A 1 116 ? -5.059 -6.254 12.687 1.00 49.72 116 LYS A N 1
ATOM 967 C CA . LYS A 1 116 ? -4.141 -7.273 13.269 1.00 49.72 116 LYS A CA 1
ATOM 968 C C . LYS A 1 116 ? -4.488 -8.637 12.717 1.00 49.72 116 LYS A C 1
ATOM 970 O O . LYS A 1 116 ? -5.622 -9.087 12.815 1.00 49.72 116 LYS A O 1
ATOM 975 N N . GLY A 1 117 ? -3.463 -9.337 12.247 1.00 40.53 117 GLY A N 1
ATOM 976 C CA . GLY A 1 117 ? -3.546 -10.749 11.871 1.00 40.53 117 GLY A CA 1
ATOM 977 C C . GLY A 1 117 ? -2.795 -11.072 10.588 1.00 40.53 117 GLY A C 1
ATOM 978 O O . GLY A 1 117 ? -2.275 -12.173 10.446 1.00 40.53 117 GLY A O 1
ATOM 979 N N . ASN A 1 118 ? -2.602 -10.101 9.703 1.00 40.12 118 ASN A N 1
ATOM 980 C CA . ASN A 1 118 ? -1.809 -10.304 8.505 1.00 40.12 118 ASN A CA 1
ATOM 981 C C . ASN A 1 118 ? -0.596 -9.383 8.568 1.00 40.12 118 ASN A C 1
ATOM 983 O O . ASN A 1 118 ? -0.720 -8.181 8.767 1.00 40.12 118 ASN A O 1
ATOM 987 N N . GLY A 1 119 ? 0.596 -9.949 8.376 1.00 50.81 119 GLY A N 1
ATOM 988 C CA . GLY A 1 119 ? 1.678 -9.137 7.839 1.00 50.81 119 GLY A CA 1
ATOM 989 C C . GLY A 1 119 ? 1.143 -8.548 6.542 1.00 50.81 119 GLY A C 1
ATOM 990 O O . GLY A 1 119 ? 0.271 -9.156 5.918 1.00 50.81 119 GLY A O 1
ATOM 991 N N . TYR A 1 120 ? 1.584 -7.347 6.213 1.00 57.12 120 TYR A N 1
ATOM 992 C CA . TYR A 1 120 ? 1.039 -6.552 5.125 1.00 57.12 120 TYR A CA 1
ATOM 993 C C . TYR A 1 120 ? 0.643 -7.409 3.921 1.00 57.12 120 TYR A C 1
ATOM 995 O O . TYR A 1 120 ? 1.482 -8.060 3.305 1.00 57.12 120 TYR A O 1
ATOM 1003 N N . THR A 1 121 ? -0.657 -7.500 3.641 1.00 71.88 121 THR A N 1
ATOM 1004 C CA . THR A 1 121 ? -1.120 -8.203 2.449 1.00 71.88 121 THR A CA 1
ATOM 1005 C C . THR A 1 121 ? -1.017 -7.238 1.291 1.00 71.88 121 THR A C 1
ATOM 1007 O O . THR A 1 121 ? -1.672 -6.194 1.289 1.00 71.88 121 THR A O 1
ATOM 1010 N N . ALA A 1 122 ? -0.211 -7.598 0.307 1.00 84.88 122 ALA A N 1
ATOM 1011 C CA . ALA A 1 122 ? -0.110 -6.875 -0.943 1.00 84.88 122 ALA A CA 1
ATOM 1012 C C . ALA A 1 122 ? 0.111 -7.867 -2.081 1.00 84.88 122 ALA A C 1
ATOM 1014 O O . ALA A 1 122 ? 0.734 -8.915 -1.894 1.00 84.88 122 ALA A O 1
ATOM 1015 N N . GLU A 1 123 ? -0.408 -7.525 -3.249 1.00 89.75 123 G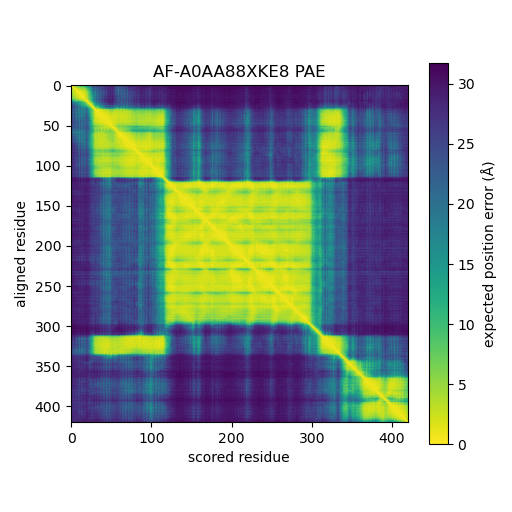LU A N 1
ATOM 1016 C CA . GLU A 1 123 ? -0.090 -8.173 -4.513 1.00 89.75 123 GLU A CA 1
ATOM 1017 C C . GLU A 1 123 ? 0.851 -7.235 -5.250 1.00 89.75 123 GLU A C 1
ATOM 1019 O O . GLU A 1 123 ? 0.442 -6.138 -5.627 1.00 89.75 123 GLU A O 1
ATOM 1024 N N . VAL A 1 124 ? 2.117 -7.614 -5.395 1.00 94.56 124 VAL A N 1
ATOM 1025 C CA . VAL A 1 124 ? 3.131 -6.728 -5.972 1.00 94.56 124 VAL A CA 1
ATOM 1026 C C . VAL A 1 124 ? 3.708 -7.352 -7.221 1.00 94.56 124 VAL A C 1
ATOM 1028 O O . VAL A 1 124 ? 4.216 -8.466 -7.180 1.00 94.56 124 VAL A O 1
ATOM 1031 N N . ILE A 1 125 ? 3.660 -6.631 -8.335 1.00 98.12 125 ILE A N 1
ATOM 1032 C CA . ILE A 1 125 ? 4.320 -7.045 -9.570 1.00 98.12 125 ILE A CA 1
ATOM 1033 C C . ILE A 1 125 ? 5.359 -6.002 -9.956 1.00 98.12 125 ILE A C 1
ATOM 1035 O O . ILE A 1 125 ? 5.047 -4.819 -10.102 1.00 98.12 125 ILE A O 1
ATOM 1039 N N . PHE A 1 126 ? 6.595 -6.455 -10.140 1.00 98.12 126 PHE A N 1
ATOM 1040 C CA . PHE A 1 126 ? 7.672 -5.637 -10.682 1.00 98.12 126 PHE A CA 1
ATOM 1041 C C . PHE A 1 126 ? 7.686 -5.742 -12.205 1.00 98.12 126 PHE A C 1
ATOM 1043 O O . PHE A 1 126 ? 7.773 -6.839 -12.750 1.00 98.12 126 PHE A O 1
ATOM 1050 N N . VAL A 1 127 ? 7.615 -4.605 -12.890 1.00 98.38 127 VAL A N 1
ATOM 1051 C CA . VAL A 1 127 ? 7.750 -4.488 -14.344 1.00 98.38 127 VAL A CA 1
ATOM 1052 C C . VAL A 1 127 ? 9.128 -3.905 -14.634 1.00 98.38 127 VAL A C 1
ATOM 1054 O O . VAL A 1 127 ? 9.396 -2.750 -14.302 1.00 98.38 127 VAL A O 1
ATOM 1057 N N . LEU A 1 128 ? 10.015 -4.724 -15.196 1.00 97.50 128 LEU A N 1
ATOM 1058 C CA . LEU A 1 128 ? 11.458 -4.481 -15.184 1.00 97.50 128 LEU A CA 1
ATOM 1059 C C . LEU A 1 128 ? 12.004 -4.314 -16.599 1.00 97.50 128 LEU A C 1
ATOM 1061 O O . LEU A 1 128 ? 12.031 -5.266 -17.378 1.00 97.50 128 LEU A O 1
ATOM 1065 N N . ASP A 1 129 ? 12.444 -3.105 -16.924 1.00 94.31 129 ASP A N 1
ATOM 1066 C CA . ASP A 1 129 ? 13.071 -2.821 -18.210 1.00 94.31 129 ASP A CA 1
ATOM 1067 C C . ASP A 1 129 ? 14.434 -3.513 -18.320 1.00 94.31 129 ASP A C 1
ATOM 1069 O O . ASP A 1 129 ? 15.310 -3.349 -17.467 1.00 94.31 129 ASP A O 1
ATOM 1073 N N . CYS A 1 130 ? 14.578 -4.315 -19.370 1.00 92.62 130 CYS A N 1
ATOM 1074 C CA . CYS A 1 130 ? 15.784 -5.050 -19.733 1.00 92.62 130 CYS A CA 1
ATOM 1075 C C . CYS A 1 130 ? 16.230 -4.716 -21.163 1.00 92.62 130 CYS A C 1
ATOM 1077 O O . CYS A 1 130 ? 16.980 -5.481 -21.765 1.00 92.62 130 CYS A O 1
ATOM 1079 N N . SER A 1 131 ? 15.742 -3.610 -21.725 1.00 90.69 131 SER A N 1
ATOM 1080 C CA . SER A 1 131 ? 16.075 -3.157 -23.073 1.00 90.69 131 SER A CA 1
ATOM 1081 C C . SER A 1 131 ? 17.577 -2.935 -23.264 1.00 90.69 131 SER A C 1
ATOM 1083 O O . SER A 1 131 ? 18.365 -2.837 -22.315 1.00 90.69 131 SER A O 1
ATOM 1085 N N . THR A 1 132 ? 17.995 -2.824 -24.525 1.00 89.38 132 THR A N 1
ATOM 1086 C CA . THR A 1 132 ? 19.408 -2.648 -24.892 1.00 89.38 132 THR A CA 1
ATOM 1087 C C . THR A 1 132 ? 20.046 -1.428 -24.214 1.00 89.38 132 THR A C 1
ATOM 1089 O O . THR A 1 132 ? 21.240 -1.452 -23.921 1.00 89.38 132 THR A O 1
ATOM 1092 N N . SER A 1 133 ? 19.278 -0.373 -23.904 1.00 87.38 133 SER A N 1
ATOM 1093 C CA . SER A 1 133 ? 19.791 0.813 -23.203 1.00 87.38 133 SER A CA 1
ATOM 1094 C C . SER A 1 133 ? 20.235 0.526 -21.772 1.00 87.38 133 SER A C 1
ATOM 1096 O O . SER A 1 133 ? 21.194 1.155 -21.319 1.00 87.38 133 SER A O 1
ATOM 1098 N N . THR A 1 134 ? 19.589 -0.423 -21.090 1.00 87.88 134 THR A N 1
ATOM 1099 C CA . THR A 1 134 ? 19.890 -0.785 -19.700 1.00 87.88 134 THR A CA 1
ATOM 1100 C C . THR A 1 134 ? 21.290 -1.398 -19.598 1.00 87.88 134 THR A C 1
ATOM 1102 O O . THR A 1 134 ? 22.131 -0.930 -18.826 1.00 87.88 134 THR A O 1
ATOM 1105 N N . GLY A 1 135 ? 21.564 -2.416 -20.416 1.00 88.94 135 GLY A N 1
ATOM 1106 C CA . GLY A 1 135 ? 22.816 -3.174 -20.417 1.00 88.94 135 GLY A CA 1
ATOM 1107 C C . GLY A 1 135 ? 22.977 -4.153 -19.232 1.00 88.94 135 GLY A C 1
ATOM 1108 O O . GLY A 1 135 ? 22.301 -4.024 -18.206 1.00 88.94 135 GLY A O 1
ATOM 1109 N N . PRO A 1 136 ? 23.902 -5.132 -19.323 1.00 90.12 136 PRO A N 1
ATOM 1110 C CA . PRO A 1 136 ? 23.990 -6.239 -18.359 1.00 90.12 136 PRO A CA 1
ATOM 1111 C C . PRO A 1 136 ? 24.302 -5.827 -16.911 1.00 90.12 136 PRO A C 1
ATOM 1113 O O . PRO A 1 136 ? 23.749 -6.397 -15.971 1.00 90.12 136 PRO A O 1
ATOM 1116 N N . LEU A 1 137 ? 25.179 -4.835 -16.709 1.00 90.94 137 LEU A N 1
ATOM 1117 C CA . LEU A 1 137 ? 25.570 -4.391 -15.364 1.00 90.94 137 LEU A CA 1
ATOM 1118 C C . LEU A 1 137 ? 24.412 -3.694 -14.634 1.00 90.94 137 LEU A C 1
ATOM 1120 O O . LEU A 1 137 ? 24.141 -3.976 -13.469 1.00 90.94 137 LEU A O 1
ATOM 1124 N N . SER A 1 138 ? 23.694 -2.814 -15.328 1.00 92.06 138 SER A N 1
ATOM 1125 C CA . SER A 1 138 ? 22.495 -2.162 -14.797 1.00 92.06 138 SER A CA 1
ATOM 1126 C C . SER A 1 138 ? 21.396 -3.176 -14.490 1.00 92.06 138 SER A C 1
ATOM 1128 O O . SER A 1 138 ? 20.760 -3.091 -13.442 1.00 92.06 138 SER A O 1
ATOM 1130 N N . PHE A 1 139 ? 21.220 -4.177 -15.360 1.00 92.62 139 PHE A N 1
ATOM 1131 C CA . PHE A 1 139 ? 20.287 -5.279 -15.137 1.00 92.62 139 PHE A CA 1
ATOM 1132 C C . PHE A 1 139 ? 20.626 -6.070 -13.862 1.00 92.62 139 PHE A C 1
ATOM 1134 O O . PHE A 1 139 ? 19.737 -6.358 -13.062 1.00 92.62 139 PHE A O 1
ATOM 1141 N N . TYR A 1 140 ? 21.909 -6.344 -13.604 1.00 92.81 140 TYR A N 1
ATOM 1142 C CA . TYR A 1 140 ? 22.346 -6.968 -12.350 1.00 92.81 140 TYR A CA 1
ATOM 1143 C C . TYR A 1 140 ? 21.958 -6.134 -11.115 1.00 92.81 140 TYR A C 1
ATOM 1145 O O . TYR A 1 140 ? 21.419 -6.668 -10.142 1.00 92.81 140 TYR A O 1
ATOM 1153 N N . HIS A 1 141 ? 22.172 -4.816 -11.151 1.00 93.94 141 HIS A N 1
ATOM 1154 C CA . HIS A 1 141 ? 21.738 -3.922 -10.072 1.00 93.94 141 HIS A CA 1
ATOM 1155 C C . HIS A 1 141 ? 20.212 -3.885 -9.912 1.00 93.94 141 HIS A C 1
ATOM 1157 O O . HIS A 1 141 ? 19.720 -3.881 -8.783 1.00 93.94 141 HIS A O 1
ATOM 1163 N N . LEU A 1 142 ? 19.465 -3.922 -11.019 1.00 94.88 142 LEU A N 1
ATOM 1164 C CA . LEU A 1 142 ? 18.005 -3.981 -11.017 1.00 94.88 142 LEU A CA 1
ATOM 1165 C C . LEU A 1 142 ? 17.489 -5.249 -10.325 1.00 94.88 142 LEU A C 1
ATOM 1167 O O . LEU A 1 142 ? 16.636 -5.156 -9.442 1.00 94.88 142 LEU A O 1
ATOM 1171 N N . MET A 1 143 ? 18.019 -6.423 -10.683 1.00 95.25 143 MET A N 1
ATOM 1172 C CA . MET A 1 143 ? 17.612 -7.690 -10.064 1.00 95.25 143 MET A CA 1
ATOM 1173 C C . MET A 1 143 ? 17.945 -7.712 -8.569 1.00 95.25 143 MET A C 1
ATOM 1175 O O . MET A 1 143 ? 17.100 -8.090 -7.756 1.00 95.25 143 MET A O 1
ATOM 1179 N N . ASN A 1 144 ? 19.133 -7.234 -8.182 1.00 94.38 144 ASN A N 1
ATOM 1180 C CA . ASN A 1 144 ? 19.510 -7.124 -6.771 1.00 94.38 144 ASN A CA 1
ATOM 1181 C C . ASN A 1 144 ? 18.591 -6.186 -5.991 1.00 94.38 144 ASN A C 1
ATOM 1183 O O . ASN A 1 144 ? 18.166 -6.529 -4.893 1.00 94.38 144 ASN A O 1
ATOM 1187 N N . PHE A 1 145 ? 18.214 -5.047 -6.571 1.00 94.31 145 PHE A N 1
ATOM 1188 C CA . PHE A 1 145 ? 17.253 -4.145 -5.950 1.00 94.31 145 PHE A CA 1
ATOM 1189 C C . PHE A 1 145 ? 15.904 -4.830 -5.686 1.00 94.31 145 PHE A C 1
ATOM 1191 O O . PHE A 1 145 ? 15.354 -4.713 -4.589 1.00 94.31 145 PHE A O 1
ATOM 1198 N N . VAL A 1 146 ? 15.382 -5.592 -6.652 1.00 95.25 146 VAL A N 1
ATOM 1199 C CA . VAL A 1 146 ? 14.127 -6.337 -6.469 1.00 95.25 146 VAL A CA 1
ATOM 1200 C C . VAL A 1 146 ? 14.277 -7.385 -5.365 1.00 95.25 146 VAL A C 1
ATOM 1202 O O . VAL A 1 146 ? 13.432 -7.445 -4.470 1.00 95.25 146 VAL A O 1
ATOM 1205 N N . LYS A 1 147 ? 15.376 -8.151 -5.350 1.00 94.44 147 LYS A N 1
ATOM 1206 C CA . LYS A 1 147 ? 15.683 -9.113 -4.273 1.00 94.44 147 LYS A CA 1
ATOM 1207 C C . LYS A 1 147 ? 15.789 -8.436 -2.908 1.00 94.44 147 LYS A C 1
ATOM 1209 O O . LYS A 1 147 ? 15.295 -8.975 -1.918 1.00 94.44 147 LYS A O 1
ATOM 1214 N N . ASP A 1 148 ? 16.373 -7.246 -2.835 1.00 90.50 148 ASP A N 1
ATOM 1215 C CA . ASP A 1 148 ? 16.490 -6.481 -1.595 1.00 90.50 148 ASP A CA 1
ATOM 1216 C C . ASP A 1 148 ? 15.129 -6.022 -1.067 1.00 90.50 148 ASP A C 1
ATOM 1218 O O . ASP A 1 148 ? 14.916 -6.026 0.152 1.00 90.50 148 ASP A O 1
ATOM 1222 N N . VAL A 1 149 ? 14.205 -5.640 -1.955 1.00 88.69 149 VAL A N 1
ATOM 1223 C CA . VAL A 1 149 ? 12.820 -5.298 -1.596 1.00 88.69 149 VAL A CA 1
ATOM 1224 C C . VAL A 1 149 ? 12.054 -6.547 -1.150 1.00 88.69 149 VAL A C 1
ATOM 1226 O O . VAL A 1 149 ? 11.425 -6.532 -0.089 1.00 88.69 149 VAL A O 1
ATOM 1229 N N . VAL A 1 150 ? 12.165 -7.657 -1.887 1.00 90.62 150 VAL A N 1
ATOM 1230 C CA . VAL A 1 150 ? 11.566 -8.957 -1.522 1.00 90.62 150 VAL A CA 1
ATOM 1231 C C . VAL A 1 150 ? 12.098 -9.452 -0.171 1.00 90.62 150 VAL A C 1
ATOM 1233 O O . VAL A 1 150 ? 11.348 -9.964 0.663 1.00 90.62 150 VAL A O 1
ATOM 1236 N N . SER A 1 151 ? 13.380 -9.222 0.111 1.00 88.50 151 SER A N 1
ATOM 1237 C CA . SER A 1 151 ? 14.007 -9.576 1.386 1.00 88.50 151 SER A CA 1
ATOM 1238 C C . SER A 1 151 ? 13.401 -8.826 2.570 1.00 88.50 151 SER A C 1
ATOM 1240 O O . SER A 1 151 ? 13.318 -9.397 3.660 1.00 88.50 151 SER A O 1
ATOM 1242 N N . SER A 1 152 ? 12.934 -7.590 2.363 1.00 79.06 152 SER A N 1
ATOM 1243 C CA . SER A 1 152 ? 12.289 -6.771 3.400 1.00 79.06 152 SER A CA 1
ATOM 1244 C C . SER A 1 152 ? 10.807 -7.068 3.639 1.00 79.06 152 SER A C 1
ATOM 1246 O O . SER A 1 152 ? 10.213 -6.464 4.527 1.00 79.06 152 SER A O 1
ATOM 1248 N N . VAL A 1 153 ? 10.200 -8.001 2.904 1.00 78.50 153 VAL A N 1
ATOM 1249 C CA . VAL A 1 153 ? 8.797 -8.387 3.115 1.00 78.50 153 VAL A CA 1
ATOM 1250 C C . VAL A 1 153 ? 8.645 -9.830 3.570 1.00 78.50 153 VAL A C 1
ATOM 1252 O O . VAL A 1 153 ? 9.521 -10.676 3.384 1.00 78.50 153 VAL A O 1
ATOM 1255 N N . GLU A 1 154 ? 7.515 -10.115 4.208 1.00 81.25 154 GLU A N 1
ATOM 1256 C CA . GLU A 1 154 ? 7.089 -11.474 4.529 1.00 81.25 154 GLU A CA 1
ATOM 1257 C C . GLU A 1 154 ? 6.308 -12.036 3.331 1.00 81.25 154 GLU A C 1
ATOM 1259 O O . GLU A 1 154 ? 5.184 -11.608 3.059 1.00 81.25 154 GLU A O 1
ATOM 1264 N N . ILE A 1 155 ? 6.928 -12.966 2.597 1.00 85.38 155 ILE A N 1
ATOM 1265 C CA . ILE A 1 155 ? 6.309 -13.656 1.459 1.00 85.38 155 ILE A CA 1
ATOM 1266 C C . ILE A 1 155 ? 5.621 -14.922 1.960 1.00 85.38 155 ILE A C 1
ATOM 1268 O O . ILE A 1 155 ? 6.287 -15.792 2.523 1.00 85.38 155 ILE A O 1
ATOM 1272 N N . ALA A 1 156 ? 4.309 -15.008 1.750 1.00 83.44 156 ALA A N 1
ATOM 1273 C CA . ALA A 1 156 ? 3.497 -16.189 2.032 1.00 83.44 156 ALA A CA 1
ATOM 1274 C C . ALA A 1 156 ? 2.154 -16.100 1.279 1.00 83.44 156 ALA A C 1
ATOM 1276 O O . ALA A 1 156 ? 1.710 -14.988 0.969 1.00 83.44 156 ALA A O 1
ATOM 1277 N N . PRO A 1 157 ? 1.431 -17.220 1.062 1.00 83.56 157 PRO A N 1
ATOM 1278 C CA . PRO A 1 157 ? 0.124 -17.213 0.392 1.00 83.56 157 PRO A CA 1
ATOM 1279 C C . PRO A 1 157 ? -0.906 -16.255 1.015 1.00 83.56 157 PRO A C 1
ATOM 1281 O O . PRO A 1 157 ? -1.753 -15.696 0.318 1.00 83.56 157 PRO A O 1
ATOM 1284 N N . ASN A 1 158 ? -0.825 -16.037 2.332 1.00 77.06 158 ASN A N 1
ATOM 1285 C CA . ASN A 1 158 ? -1.690 -15.141 3.098 1.00 77.06 158 ASN A CA 1
ATOM 1286 C C . ASN A 1 158 ? -1.032 -13.790 3.469 1.00 77.06 158 ASN A C 1
ATOM 1288 O O . ASN A 1 158 ? -1.649 -13.013 4.192 1.00 77.06 158 ASN A O 1
ATOM 1292 N N . LYS A 1 159 ? 0.165 -13.467 2.956 1.00 83.88 159 LYS A N 1
ATOM 1293 C CA . LYS A 1 159 ? 0.921 -12.225 3.252 1.00 83.88 159 LYS A CA 1
ATOM 1294 C C . LYS A 1 159 ? 1.189 -11.431 1.969 1.00 83.88 159 LYS A C 1
ATOM 1296 O O . LYS A 1 159 ? 0.242 -11.226 1.212 1.00 83.88 159 LYS A O 1
ATOM 1301 N N . VAL A 1 160 ? 2.413 -10.965 1.706 1.00 87.06 160 VAL A N 1
ATOM 1302 C CA . VAL A 1 160 ? 2.779 -10.374 0.410 1.00 87.06 160 VAL A CA 1
ATOM 1303 C C . VAL A 1 160 ? 2.973 -11.494 -0.612 1.00 87.06 160 VAL A C 1
ATOM 1305 O O . VAL A 1 160 ? 3.651 -12.482 -0.330 1.00 87.06 160 VAL A O 1
ATOM 1308 N N . ARG A 1 161 ? 2.406 -11.328 -1.809 1.00 93.31 161 ARG A N 1
ATOM 1309 C CA . ARG A 1 161 ? 2.684 -12.178 -2.972 1.00 93.31 161 ARG A CA 1
ATOM 1310 C C . ARG A 1 161 ? 3.320 -11.335 -4.071 1.00 93.31 161 ARG A C 1
ATOM 1312 O O . ARG A 1 161 ? 2.920 -10.188 -4.275 1.00 93.31 161 ARG A O 1
ATOM 1319 N N . VAL A 1 162 ? 4.329 -11.890 -4.737 1.00 95.62 162 VAL A N 1
ATOM 1320 C CA . VAL A 1 162 ? 5.182 -11.151 -5.676 1.00 95.62 162 VAL A CA 1
ATOM 1321 C C . VAL A 1 162 ? 5.183 -11.822 -7.041 1.00 95.62 162 VAL A C 1
ATOM 1323 O O . VAL A 1 162 ? 5.317 -13.036 -7.124 1.00 95.62 162 VAL A O 1
ATOM 1326 N N . GLY A 1 163 ? 5.066 -11.018 -8.094 1.00 97.88 163 GLY A N 1
ATOM 1327 C CA . GLY A 1 163 ? 5.350 -11.399 -9.472 1.00 97.88 163 GLY A CA 1
ATOM 1328 C C . GLY A 1 163 ? 6.431 -10.505 -10.079 1.00 97.88 163 GLY A C 1
ATOM 1329 O O . GLY A 1 163 ? 6.686 -9.396 -9.598 1.00 97.88 163 GLY A O 1
ATOM 1330 N N . VAL A 1 164 ? 7.057 -10.972 -11.154 1.00 98.44 164 VAL A N 1
ATOM 1331 C CA . VAL A 1 164 ? 8.074 -10.225 -11.899 1.00 98.44 164 VAL A CA 1
ATOM 1332 C C . VAL A 1 164 ? 7.832 -10.386 -13.398 1.00 98.44 164 VAL A C 1
ATOM 1334 O O . VAL A 1 164 ? 7.620 -11.487 -13.907 1.00 98.44 164 VAL A O 1
ATOM 1337 N N . VAL A 1 165 ? 7.848 -9.260 -14.106 1.00 98.44 165 VAL A N 1
ATOM 1338 C CA . VAL A 1 165 ? 7.642 -9.153 -15.550 1.00 98.44 165 VAL A CA 1
ATOM 1339 C C . VAL A 1 165 ? 8.814 -8.366 -16.143 1.00 98.44 165 VAL A C 1
ATOM 1341 O O . VAL A 1 165 ? 8.720 -7.141 -16.278 1.00 98.44 165 VAL A O 1
ATOM 1344 N N . PRO A 1 166 ? 9.940 -9.025 -16.464 1.00 97.00 166 PRO A N 1
ATOM 1345 C CA . PRO A 1 166 ? 11.004 -8.374 -17.202 1.00 97.00 166 PRO A CA 1
ATOM 1346 C C . PRO A 1 166 ? 10.621 -8.286 -18.685 1.00 97.00 166 PRO A C 1
ATOM 1348 O O . PRO A 1 166 ? 9.893 -9.139 -19.209 1.00 97.00 166 PRO A O 1
ATOM 1351 N N . TYR A 1 167 ? 11.058 -7.219 -19.352 1.00 96.75 167 TYR A N 1
ATOM 1352 C CA . TYR A 1 167 ? 10.677 -6.953 -20.736 1.00 96.75 167 TYR A CA 1
ATOM 1353 C C . TYR A 1 167 ? 11.764 -6.239 -21.537 1.00 96.75 167 TYR A C 1
ATOM 1355 O O . TYR A 1 167 ? 12.575 -5.491 -20.995 1.00 96.75 167 TYR A O 1
ATOM 1363 N N . SER A 1 168 ? 11.735 -6.467 -22.846 1.00 95.12 168 SER A N 1
ATOM 1364 C CA . SER A 1 168 ? 12.436 -5.675 -23.856 1.00 95.12 168 SER A CA 1
ATOM 1365 C C . SER A 1 168 ? 11.521 -5.501 -25.080 1.00 95.12 168 SER A C 1
ATOM 1367 O O . SER A 1 168 ? 10.510 -4.802 -24.977 1.00 95.12 168 SER A O 1
ATOM 1369 N N . ASP A 1 169 ? 11.794 -6.179 -26.201 1.00 93.69 169 ASP A N 1
ATOM 1370 C CA . ASP A 1 169 ? 10.889 -6.270 -27.365 1.00 93.69 169 ASP A CA 1
ATOM 1371 C C . ASP A 1 169 ? 9.574 -6.990 -27.035 1.00 93.69 169 ASP A C 1
ATOM 1373 O O . ASP A 1 169 ? 8.542 -6.766 -27.670 1.00 93.69 169 ASP A O 1
ATOM 1377 N N . ASP A 1 170 ? 9.636 -7.873 -26.041 1.00 94.06 170 ASP A N 1
ATOM 1378 C CA . ASP A 1 170 ? 8.533 -8.658 -25.501 1.00 94.06 170 ASP A CA 1
ATOM 1379 C C . ASP A 1 170 ? 8.810 -8.963 -24.019 1.00 94.06 170 ASP A C 1
ATOM 1381 O O . ASP A 1 170 ? 9.904 -8.695 -23.510 1.00 94.06 170 ASP A O 1
ATOM 1385 N N . VAL A 1 171 ? 7.837 -9.540 -23.322 1.00 95.19 171 VAL A N 1
ATOM 1386 C CA . VAL A 1 171 ? 8.019 -10.090 -21.974 1.00 95.19 171 VAL A CA 1
ATOM 1387 C C . VAL A 1 171 ? 8.700 -11.461 -22.037 1.00 95.19 171 VAL A C 1
ATOM 1389 O O . VAL A 1 171 ? 8.462 -12.246 -22.954 1.00 95.19 171 VAL A O 1
ATOM 1392 N N . PHE A 1 172 ? 9.550 -11.789 -21.065 1.00 93.69 172 PHE A N 1
ATOM 1393 C CA . PHE A 1 172 ? 10.267 -13.073 -21.033 1.00 93.69 172 PHE A CA 1
ATOM 1394 C C . PHE A 1 172 ? 10.478 -13.553 -19.598 1.00 93.69 172 PHE A C 1
ATOM 1396 O O . PHE A 1 172 ? 10.487 -12.741 -18.690 1.00 93.69 172 PHE A O 1
ATOM 1403 N N . GLN A 1 173 ? 10.608 -14.868 -19.375 1.00 91.12 173 GLN A N 1
ATOM 1404 C CA . GLN A 1 173 ? 10.876 -15.463 -18.047 1.00 91.12 173 GLN A CA 1
ATOM 1405 C C . GLN A 1 173 ? 10.036 -14.853 -16.898 1.00 91.12 173 GLN A C 1
ATOM 1407 O O . GLN A 1 173 ? 10.527 -14.623 -15.796 1.00 91.12 173 GLN A O 1
ATOM 1412 N N . THR A 1 174 ? 8.766 -14.545 -17.178 1.00 94.31 174 THR A N 1
ATOM 1413 C CA . THR A 1 174 ? 7.866 -13.877 -16.234 1.00 94.31 174 THR A CA 1
ATOM 1414 C C . THR A 1 174 ? 7.259 -14.880 -15.263 1.00 94.31 174 THR A C 1
ATOM 1416 O O . THR A 1 174 ? 6.882 -15.973 -15.689 1.00 94.31 174 THR A O 1
ATOM 1419 N N . PHE A 1 175 ? 7.009 -14.465 -14.025 1.00 98.06 175 PHE A N 1
ATOM 1420 C CA . PHE A 1 175 ? 6.171 -15.213 -13.085 1.00 98.06 175 PHE A CA 1
ATOM 1421 C C . PHE A 1 175 ? 5.162 -14.290 -12.395 1.00 98.06 175 PHE A C 1
ATOM 1423 O O . PHE A 1 175 ? 5.408 -13.100 -12.179 1.00 98.06 175 PHE A O 1
ATOM 1430 N N . GLY A 1 176 ? 3.992 -14.834 -12.084 1.00 96.62 176 GLY A N 1
ATOM 1431 C CA . GLY A 1 176 ? 2.887 -14.142 -11.439 1.00 96.62 176 GLY A CA 1
ATOM 1432 C C . GLY A 1 176 ? 2.882 -14.277 -9.917 1.00 96.62 176 GLY A C 1
ATOM 1433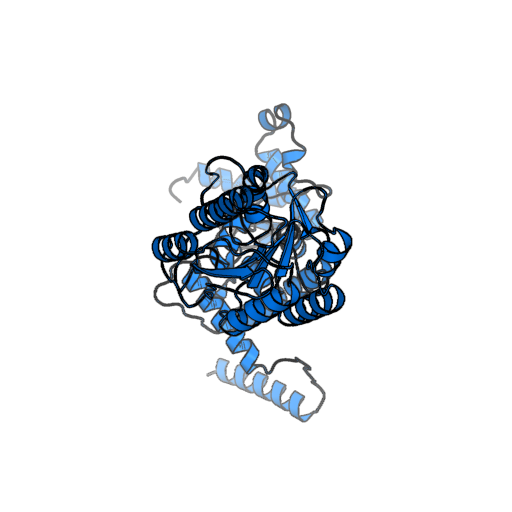 O O . GLY A 1 176 ? 3.612 -15.061 -9.320 1.00 96.62 176 GLY A O 1
ATOM 1434 N N . ILE A 1 177 ? 1.964 -13.543 -9.287 1.00 95.62 177 ILE A N 1
ATOM 1435 C CA . ILE A 1 177 ? 1.719 -13.531 -7.830 1.00 95.62 177 ILE A CA 1
ATOM 1436 C C . ILE A 1 177 ? 1.266 -14.887 -7.252 1.00 95.62 177 ILE A C 1
ATOM 1438 O O . ILE A 1 177 ? 1.167 -15.042 -6.038 1.00 95.62 177 ILE A O 1
ATOM 1442 N N . THR A 1 178 ? 0.945 -15.867 -8.095 1.00 94.88 178 THR A N 1
ATOM 1443 C CA . THR A 1 178 ? 0.510 -17.210 -7.685 1.00 94.88 178 THR A CA 1
ATOM 1444 C C . THR A 1 178 ? 1.593 -18.270 -7.806 1.00 94.88 178 THR A C 1
ATOM 1446 O O . THR A 1 178 ? 1.372 -19.377 -7.333 1.00 94.88 178 THR A O 1
ATOM 1449 N N . ASP A 1 179 ? 2.731 -17.956 -8.423 1.00 95.44 179 ASP A N 1
ATOM 1450 C CA . ASP A 1 179 ? 3.670 -18.987 -8.881 1.00 95.44 179 ASP A CA 1
ATOM 1451 C C . ASP A 1 179 ? 4.672 -19.388 -7.789 1.00 95.44 179 ASP A C 1
ATOM 1453 O O . ASP A 1 179 ? 5.167 -20.513 -7.774 1.00 95.44 179 ASP A O 1
ATOM 1457 N N . HIS A 1 180 ? 4.933 -18.481 -6.844 1.00 95.62 180 HIS A N 1
ATOM 1458 C CA . HIS A 1 180 ? 5.843 -18.693 -5.723 1.00 95.62 180 HIS A CA 1
ATOM 1459 C C . HIS A 1 180 ? 5.190 -18.272 -4.409 1.00 95.62 180 HIS A C 1
ATOM 1461 O O . HIS A 1 180 ? 4.458 -17.279 -4.326 1.00 95.62 180 HIS A O 1
ATOM 1467 N N . HIS A 1 181 ? 5.449 -19.038 -3.358 1.00 89.38 181 HIS A N 1
ATOM 1468 C CA . HIS A 1 181 ? 4.798 -18.889 -2.059 1.00 89.38 181 HIS A CA 1
ATOM 1469 C C . HIS A 1 181 ? 5.789 -18.667 -0.926 1.00 89.38 181 HIS A C 1
ATOM 1471 O O . HIS A 1 181 ? 5.383 -18.266 0.164 1.00 89.38 181 HIS A O 1
ATOM 1477 N N . MET A 1 182 ? 7.080 -18.879 -1.177 1.00 88.88 182 MET A N 1
ATOM 1478 C CA . MET A 1 182 ? 8.139 -18.656 -0.204 1.00 88.88 182 MET A CA 1
ATOM 1479 C C . MET A 1 182 ? 9.186 -17.684 -0.737 1.00 88.88 182 MET A C 1
ATOM 1481 O O . MET A 1 182 ? 9.508 -17.649 -1.922 1.00 88.88 182 MET A O 1
ATOM 1485 N N . LYS A 1 183 ? 9.775 -16.901 0.171 1.00 92.94 183 LYS A N 1
ATOM 1486 C CA . LYS A 1 183 ? 10.793 -15.896 -0.172 1.00 92.94 183 LYS A CA 1
ATOM 1487 C C . LYS A 1 183 ? 11.957 -16.478 -0.982 1.00 92.94 183 LYS A C 1
ATOM 1489 O O . LYS A 1 183 ? 12.391 -15.856 -1.943 1.00 92.94 183 LYS A O 1
ATOM 1494 N N . HIS A 1 184 ? 12.456 -17.656 -0.605 1.00 94.44 184 HIS A N 1
ATOM 1495 C CA . HIS A 1 184 ? 13.587 -18.277 -1.298 1.00 94.44 184 HIS A CA 1
ATOM 1496 C C . HIS A 1 184 ? 13.234 -18.715 -2.730 1.00 94.44 184 HIS A C 1
ATOM 1498 O O . HIS A 1 184 ? 14.087 -18.618 -3.604 1.00 94.44 184 HIS A O 1
ATOM 1504 N N . GLU A 1 185 ? 11.985 -19.120 -2.990 1.00 96.12 185 GLU A N 1
ATOM 1505 C CA . GLU A 1 185 ? 11.504 -19.457 -4.339 1.00 96.12 185 GLU A CA 1
ATOM 1506 C C . GLU A 1 185 ? 11.486 -18.214 -5.227 1.00 96.12 185 GLU A C 1
ATOM 1508 O O . GLU A 1 185 ? 12.029 -18.239 -6.326 1.00 96.12 185 GLU A O 1
ATOM 1513 N N . VAL A 1 186 ? 10.952 -17.097 -4.715 1.00 97.19 186 VAL A N 1
ATOM 1514 C CA . VAL A 1 186 ? 10.959 -15.809 -5.428 1.00 97.19 186 VAL A CA 1
ATOM 1515 C C . VAL A 1 186 ? 12.392 -15.361 -5.726 1.00 97.19 186 VAL A C 1
ATOM 1517 O O . VAL A 1 186 ? 12.677 -14.910 -6.829 1.00 97.19 186 VAL A O 1
ATOM 1520 N N . HIS A 1 187 ? 13.312 -15.501 -4.765 1.00 97.12 187 HIS A N 1
ATOM 1521 C CA . HIS A 1 187 ? 14.727 -15.180 -4.979 1.00 97.12 187 HIS A CA 1
ATOM 1522 C C . HIS A 1 187 ? 15.360 -16.043 -6.075 1.00 97.12 187 HIS A C 1
ATOM 1524 O O . HIS A 1 187 ? 16.020 -15.492 -6.951 1.00 97.12 187 HIS A O 1
ATOM 1530 N N . SER A 1 188 ? 15.135 -17.360 -6.039 1.00 97.31 188 SER A N 1
ATOM 1531 C CA . SER A 1 188 ? 15.649 -18.283 -7.056 1.00 97.31 188 SER A CA 1
ATOM 1532 C C . SER A 1 188 ? 15.096 -17.943 -8.438 1.00 97.31 188 SER A C 1
ATOM 1534 O O . SER A 1 188 ? 15.854 -17.857 -9.397 1.00 97.31 188 SER A O 1
ATOM 1536 N N . ALA A 1 189 ? 13.793 -17.668 -8.530 1.00 97.44 189 ALA A N 1
ATOM 1537 C CA . ALA A 1 189 ? 13.152 -17.294 -9.782 1.00 97.44 189 ALA A CA 1
ATOM 1538 C C . ALA A 1 189 ? 13.717 -15.988 -10.357 1.00 97.44 189 ALA A C 1
ATOM 1540 O O . ALA A 1 189 ? 13.877 -15.885 -11.568 1.00 97.44 189 ALA A O 1
ATOM 1541 N N . ILE A 1 190 ? 14.060 -15.009 -9.508 1.00 97.12 190 ILE A N 1
ATOM 1542 C CA . ILE A 1 190 ? 14.734 -13.774 -9.941 1.00 97.12 190 ILE A CA 1
ATOM 1543 C C . ILE A 1 190 ? 16.161 -14.061 -10.440 1.00 97.12 190 ILE A C 1
ATOM 1545 O O . ILE A 1 190 ? 16.566 -13.496 -11.453 1.00 97.12 190 ILE A O 1
ATOM 1549 N N . ASP A 1 191 ? 16.915 -14.941 -9.773 1.00 95.88 191 ASP A N 1
ATOM 1550 C CA . ASP A 1 191 ? 18.292 -15.305 -10.161 1.00 95.88 191 ASP A CA 1
ATOM 1551 C C . ASP A 1 191 ? 18.370 -16.033 -11.524 1.00 95.88 191 ASP A C 1
ATOM 1553 O O . ASP A 1 191 ? 19.378 -15.963 -12.245 1.00 95.88 191 ASP A O 1
ATOM 1557 N N . ASP A 1 192 ? 17.281 -16.692 -11.920 1.00 96.00 192 ASP A N 1
ATOM 1558 C CA . ASP A 1 192 ? 17.168 -17.391 -13.200 1.00 96.00 192 ASP A CA 1
ATOM 1559 C C . ASP A 1 192 ? 16.847 -16.466 -14.386 1.00 96.00 192 ASP A C 1
ATOM 1561 O O . ASP A 1 192 ? 17.080 -16.852 -15.541 1.00 96.00 192 ASP A O 1
ATOM 1565 N N . ILE A 1 193 ? 16.385 -15.235 -14.135 1.00 94.88 193 ILE A N 1
ATOM 1566 C CA . ILE A 1 193 ? 16.096 -14.253 -15.189 1.00 94.88 193 ILE A CA 1
ATOM 1567 C C . ILE A 1 193 ? 17.409 -13.827 -15.854 1.00 94.88 193 ILE A C 1
ATOM 1569 O O . ILE A 1 193 ? 18.344 -13.352 -15.206 1.00 94.88 193 ILE A O 1
ATOM 1573 N N . LYS A 1 194 ? 17.489 -13.985 -17.176 1.00 92.88 194 LYS A N 1
ATOM 1574 C CA . LYS A 1 194 ? 18.651 -13.607 -17.983 1.00 92.88 194 LYS A CA 1
ATOM 1575 C C . LYS A 1 194 ? 18.386 -12.307 -18.720 1.00 92.88 194 LYS A C 1
ATOM 1577 O O . LYS A 1 194 ? 17.278 -12.045 -19.174 1.00 92.88 194 LYS A O 1
ATOM 1582 N N . PHE A 1 195 ? 19.432 -11.500 -18.856 1.00 92.75 195 PHE A N 1
ATOM 1583 C CA . PHE A 1 195 ? 19.369 -10.276 -19.639 1.00 92.75 195 PHE A CA 1
ATOM 1584 C C . PHE A 1 195 ? 19.053 -10.600 -21.105 1.00 92.75 195 PHE A C 1
ATOM 1586 O O . PHE A 1 195 ? 19.669 -11.492 -21.694 1.00 92.75 195 PHE A O 1
ATOM 1593 N N . LYS A 1 196 ? 18.105 -9.862 -21.686 1.00 92.62 196 LYS A N 1
ATOM 1594 C CA . LYS A 1 196 ? 17.701 -9.993 -23.084 1.00 92.62 196 LYS A CA 1
ATOM 1595 C C . LYS A 1 196 ? 17.529 -8.609 -23.694 1.00 92.62 196 LYS A C 1
ATOM 1597 O O . LYS A 1 196 ? 16.579 -7.904 -23.374 1.00 92.62 196 LYS A O 1
ATOM 1602 N N . GLU A 1 197 ? 18.423 -8.276 -24.615 1.00 91.69 197 GLU A N 1
ATOM 1603 C CA . GLU A 1 197 ? 18.385 -7.031 -25.382 1.00 91.69 197 GLU A CA 1
ATOM 1604 C C . GLU A 1 197 ? 17.102 -6.895 -26.219 1.00 91.69 197 GLU A C 1
ATOM 1606 O O . GLU A 1 197 ? 16.404 -7.878 -26.483 1.00 91.69 197 GLU A O 1
ATOM 1611 N N . GLY A 1 198 ? 16.784 -5.661 -26.608 1.00 94.38 198 GLY A N 1
ATOM 1612 C CA . GLY A 1 198 ? 15.596 -5.318 -27.386 1.00 94.38 198 GLY A CA 1
ATOM 1613 C C . GLY A 1 198 ? 15.119 -3.885 -27.139 1.00 94.38 198 GLY A C 1
ATOM 1614 O O . GLY A 1 198 ? 15.763 -3.110 -26.427 1.00 94.38 198 GLY A O 1
ATOM 1615 N N . LEU A 1 199 ? 13.973 -3.546 -27.724 1.00 94.44 199 LEU A N 1
ATOM 1616 C CA . LEU A 1 199 ? 13.241 -2.292 -27.549 1.00 94.44 199 LEU A CA 1
ATOM 1617 C C . LEU A 1 199 ? 12.651 -2.153 -26.136 1.00 94.44 199 LEU A C 1
ATOM 1619 O O . LEU A 1 199 ? 12.804 -3.021 -25.284 1.00 94.44 199 LEU A O 1
ATOM 1623 N N . THR A 1 200 ? 11.942 -1.052 -25.885 1.00 94.88 200 THR A N 1
ATOM 1624 C CA . THR A 1 200 ? 11.319 -0.748 -24.587 1.00 94.88 200 THR A CA 1
ATOM 1625 C C . THR A 1 200 ? 9.793 -0.870 -24.708 1.00 94.88 200 THR A C 1
ATOM 1627 O O . THR A 1 200 ? 9.056 0.121 -24.748 1.00 94.88 200 THR A O 1
ATOM 1630 N N . ARG A 1 201 ? 9.272 -2.101 -24.827 1.00 97.38 201 ARG A N 1
ATOM 1631 C CA . ARG A 1 201 ? 7.826 -2.382 -24.991 1.00 97.38 201 ARG A CA 1
ATOM 1632 C C . ARG A 1 201 ? 7.068 -2.439 -23.662 1.00 97.38 201 ARG A C 1
ATOM 1634 O O . ARG A 1 201 ? 6.445 -3.442 -23.305 1.00 97.38 201 ARG A O 1
ATOM 1641 N N . THR A 1 202 ? 7.088 -1.323 -22.934 1.00 97.62 202 THR A N 1
ATOM 1642 C CA . THR A 1 202 ? 6.412 -1.142 -21.636 1.00 97.62 202 THR A CA 1
ATOM 1643 C C . THR A 1 202 ? 4.911 -1.458 -21.703 1.00 97.62 202 THR A C 1
ATOM 1645 O O . THR A 1 202 ? 4.340 -1.993 -20.752 1.00 97.62 202 THR A O 1
ATOM 1648 N N . ASP A 1 203 ? 4.267 -1.207 -22.847 1.00 98.25 203 ASP A N 1
ATOM 1649 C CA . ASP A 1 203 ? 2.862 -1.531 -23.104 1.00 98.25 203 ASP A CA 1
ATOM 1650 C C . ASP A 1 203 ? 2.544 -3.033 -23.001 1.00 98.25 203 ASP A C 1
ATOM 1652 O O . ASP A 1 203 ? 1.460 -3.406 -22.539 1.00 98.25 203 ASP A O 1
ATOM 1656 N N . LEU A 1 204 ? 3.465 -3.906 -23.424 1.00 98.19 204 LEU A N 1
ATOM 1657 C CA . LEU A 1 204 ? 3.302 -5.360 -23.324 1.00 98.19 204 LEU A CA 1
ATOM 1658 C C . LEU A 1 204 ? 3.471 -5.823 -21.879 1.00 98.19 204 LEU A C 1
ATOM 1660 O O . LEU A 1 204 ? 2.669 -6.614 -21.378 1.00 98.19 204 LEU A O 1
ATOM 1664 N N . ALA A 1 205 ? 4.463 -5.268 -21.185 1.00 98.12 205 ALA A N 1
ATOM 1665 C CA . ALA A 1 205 ? 4.737 -5.599 -19.796 1.00 98.12 205 ALA A CA 1
ATOM 1666 C C . ALA A 1 205 ? 3.584 -5.199 -18.863 1.00 98.12 205 ALA A C 1
ATOM 1668 O O . ALA A 1 205 ? 3.168 -5.994 -18.020 1.00 98.12 205 ALA A O 1
ATOM 1669 N N . LEU A 1 206 ? 2.990 -4.016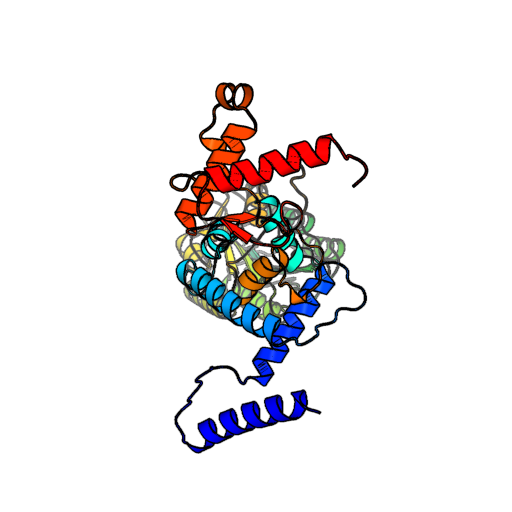 -19.063 1.00 98.50 206 LEU A N 1
ATOM 1670 C CA . LEU A 1 206 ? 1.812 -3.573 -18.309 1.00 98.50 206 LEU A CA 1
ATOM 1671 C C . LEU A 1 206 ? 0.590 -4.468 -18.556 1.00 98.50 206 LEU A C 1
ATOM 1673 O O . LEU A 1 206 ? -0.116 -4.817 -17.609 1.00 98.50 206 LEU A O 1
ATOM 1677 N N . ARG A 1 207 ? 0.358 -4.899 -19.803 1.00 98.50 207 ARG A N 1
ATOM 1678 C CA . ARG A 1 207 ? -0.725 -5.843 -20.127 1.00 98.50 207 ARG A CA 1
ATOM 1679 C C . ARG A 1 207 ? -0.508 -7.205 -19.470 1.00 98.50 207 ARG A C 1
ATOM 1681 O O . ARG A 1 207 ? -1.441 -7.761 -18.888 1.00 98.50 207 ARG A O 1
ATOM 1688 N N . LYS A 1 208 ? 0.725 -7.720 -19.497 1.00 98.50 208 LYS A N 1
ATOM 1689 C CA . LYS A 1 208 ? 1.079 -8.977 -18.825 1.00 98.50 208 LYS A CA 1
ATOM 1690 C C . LYS A 1 208 ? 0.918 -8.869 -17.306 1.00 98.50 208 LYS A C 1
ATOM 1692 O O . LYS A 1 208 ? 0.288 -9.740 -16.710 1.00 98.50 208 LYS A O 1
ATOM 1697 N N . MET A 1 209 ? 1.395 -7.784 -16.695 1.00 98.31 209 MET A N 1
ATOM 1698 C CA . MET A 1 209 ? 1.206 -7.491 -15.270 1.00 98.31 209 MET A CA 1
ATOM 1699 C C . MET A 1 209 ? -0.278 -7.491 -14.890 1.00 98.31 209 MET A C 1
ATOM 1701 O O . MET A 1 209 ? -0.671 -8.209 -13.972 1.00 98.31 209 MET A O 1
ATOM 1705 N N . LYS A 1 210 ? -1.116 -6.766 -15.641 1.00 98.00 210 LYS A N 1
ATOM 1706 C CA . LYS A 1 210 ? -2.566 -6.707 -15.411 1.00 98.00 210 LYS A CA 1
ATOM 1707 C C . LYS A 1 210 ? -3.196 -8.104 -15.454 1.00 98.00 210 LYS A C 1
ATOM 1709 O O . LYS A 1 210 ? -4.000 -8.427 -14.584 1.00 98.00 210 LYS A O 1
ATOM 1714 N N . SER A 1 211 ? -2.783 -8.952 -16.405 1.00 98.00 211 SER A N 1
ATOM 1715 C CA . SER A 1 211 ? -3.274 -10.335 -16.508 1.00 98.00 211 SER A CA 1
ATOM 1716 C C . SER A 1 211 ? -2.950 -11.175 -15.267 1.00 98.00 211 SER A C 1
ATOM 1718 O O . SER A 1 211 ? -3.828 -11.860 -14.750 1.00 98.00 211 SER A O 1
ATOM 1720 N N . TYR A 1 212 ? -1.737 -11.062 -14.716 1.00 97.88 212 TYR A N 1
ATOM 1721 C CA . TYR A 1 212 ? -1.385 -11.729 -13.459 1.00 97.88 212 TYR A CA 1
ATOM 1722 C C . TYR A 1 212 ? -2.159 -11.162 -12.266 1.00 97.88 212 TYR A C 1
ATOM 1724 O O . TYR A 1 212 ? -2.555 -11.907 -11.370 1.00 97.88 212 TYR A O 1
ATOM 1732 N N . MET A 1 213 ? -2.441 -9.859 -12.277 1.00 96.25 213 MET A N 1
ATOM 1733 C CA . MET A 1 213 ? -3.194 -9.192 -11.219 1.00 96.25 213 MET A CA 1
ATOM 1734 C C . MET A 1 213 ? -4.688 -9.568 -11.199 1.00 96.25 213 MET A C 1
ATOM 1736 O O . MET A 1 213 ? -5.384 -9.245 -10.237 1.00 96.25 213 MET A O 1
ATOM 1740 N N . MET A 1 214 ? -5.195 -10.303 -12.199 1.00 93.38 214 MET A N 1
ATOM 1741 C CA . MET A 1 214 ? -6.542 -10.892 -12.150 1.00 93.38 214 MET A CA 1
ATOM 1742 C C . MET A 1 214 ? -6.671 -11.975 -11.067 1.00 93.38 214 MET A C 1
ATOM 1744 O O . MET A 1 214 ? -7.760 -12.176 -10.538 1.00 93.38 214 MET A O 1
ATOM 1748 N N . ALA A 1 215 ? -5.566 -12.627 -10.687 1.00 92.12 215 ALA A N 1
ATOM 1749 C CA . ALA A 1 215 ? -5.514 -13.594 -9.585 1.00 92.12 215 ALA A CA 1
ATOM 1750 C C . ALA A 1 215 ? -5.284 -12.934 -8.205 1.00 92.12 215 ALA A C 1
ATOM 1752 O O . ALA A 1 215 ? -5.008 -13.614 -7.206 1.00 92.12 215 ALA A O 1
ATOM 1753 N N . ALA A 1 216 ? -5.352 -11.599 -8.134 1.00 88.44 216 ALA A N 1
ATOM 1754 C CA . ALA A 1 216 ? -5.207 -10.848 -6.895 1.00 88.44 216 ALA A CA 1
ATOM 1755 C C . ALA A 1 216 ? -6.325 -11.191 -5.904 1.00 88.44 216 ALA A C 1
ATOM 1757 O O . ALA A 1 216 ? -7.496 -11.300 -6.271 1.00 88.44 216 ALA A O 1
ATOM 1758 N N . ARG A 1 217 ? -5.969 -11.311 -4.622 1.00 84.19 217 ARG A N 1
ATOM 1759 C CA . ARG A 1 217 ? -6.963 -11.505 -3.564 1.00 84.19 217 ARG A CA 1
ATOM 1760 C C . ARG A 1 217 ? -7.868 -10.268 -3.451 1.00 84.19 217 ARG A C 1
ATOM 1762 O O . ARG A 1 217 ? -7.380 -9.139 -3.559 1.00 84.19 217 ARG A O 1
ATOM 1769 N N . PRO A 1 218 ? -9.175 -10.451 -3.205 1.00 74.12 218 PRO A N 1
ATOM 1770 C CA . PRO A 1 218 ? -10.088 -9.333 -3.004 1.00 74.12 218 PRO A CA 1
ATOM 1771 C C . PRO A 1 218 ? -9.702 -8.538 -1.749 1.00 74.12 218 PRO A C 1
ATOM 1773 O O . PRO A 1 218 ? -9.289 -9.111 -0.744 1.00 74.12 218 PRO A O 1
ATOM 1776 N N . GLY A 1 219 ? -9.831 -7.210 -1.808 1.00 66.94 219 GLY A N 1
ATOM 1777 C CA . GLY A 1 219 ? -9.553 -6.314 -0.675 1.00 66.94 219 GLY A CA 1
ATOM 1778 C C . GLY A 1 219 ? -8.069 -6.086 -0.350 1.00 66.94 219 GLY A C 1
ATOM 1779 O O . GLY A 1 219 ? -7.768 -5.324 0.566 1.00 66.94 219 GLY A O 1
ATOM 1780 N N . VAL A 1 220 ? -7.146 -6.699 -1.099 1.00 76.19 220 VAL A N 1
ATOM 1781 C CA . VAL A 1 220 ? -5.693 -6.534 -0.941 1.00 76.19 220 VAL A CA 1
ATOM 1782 C C . VAL A 1 220 ? -5.178 -5.409 -1.848 1.00 76.19 220 VAL A C 1
ATOM 1784 O O . VAL A 1 220 ? -5.667 -5.247 -2.967 1.00 76.19 220 VAL A O 1
ATOM 1787 N N . GLN A 1 221 ? -4.187 -4.630 -1.389 1.00 80.56 221 GLN A N 1
ATOM 1788 C CA . GLN A 1 221 ? -3.548 -3.616 -2.238 1.00 80.56 221 GLN A CA 1
ATOM 1789 C C . GLN A 1 221 ? -2.866 -4.289 -3.437 1.00 80.56 221 GLN A C 1
ATOM 1791 O O . GLN A 1 221 ? -2.052 -5.195 -3.257 1.00 80.56 221 GLN A O 1
ATOM 1796 N N . LYS A 1 222 ? -3.174 -3.817 -4.647 1.00 89.06 222 LYS A N 1
ATOM 1797 C CA . LYS A 1 222 ? -2.540 -4.254 -5.893 1.00 89.06 222 LYS A CA 1
ATOM 1798 C C . LYS A 1 222 ? -1.539 -3.195 -6.324 1.00 89.06 222 LYS A C 1
ATOM 1800 O O . LYS A 1 222 ? -1.932 -2.063 -6.588 1.00 89.06 222 LYS A O 1
ATOM 1805 N N . LEU A 1 223 ? -0.269 -3.560 -6.402 1.00 93.12 223 LEU A N 1
ATOM 1806 C CA . LEU A 1 223 ? 0.821 -2.649 -6.706 1.00 93.12 223 LEU A CA 1
ATOM 1807 C C . LEU A 1 223 ? 1.597 -3.124 -7.934 1.00 93.12 223 LEU A C 1
ATOM 1809 O O . LEU A 1 223 ? 2.088 -4.249 -7.985 1.00 93.12 223 LEU A O 1
ATOM 1813 N N . CYS A 1 224 ? 1.760 -2.233 -8.899 1.00 97.25 224 CYS A N 1
ATOM 1814 C CA . CYS A 1 224 ? 2.692 -2.364 -10.004 1.00 97.25 224 CYS A CA 1
ATOM 1815 C C . CYS A 1 224 ? 3.861 -1.401 -9.775 1.00 97.25 224 CYS A C 1
ATOM 1817 O O . CYS A 1 224 ? 3.647 -0.200 -9.603 1.00 97.25 224 CYS A O 1
ATOM 1819 N N . ILE A 1 225 ? 5.091 -1.910 -9.779 1.00 97.38 225 ILE A N 1
ATOM 1820 C CA . ILE A 1 225 ? 6.305 -1.087 -9.725 1.00 97.38 225 ILE A CA 1
ATOM 1821 C C . ILE A 1 225 ? 6.996 -1.197 -11.080 1.00 97.38 225 ILE A C 1
ATOM 1823 O O . ILE A 1 225 ? 7.603 -2.222 -11.385 1.00 97.38 225 ILE A O 1
ATOM 1827 N N . VAL A 1 226 ? 6.893 -0.147 -11.888 1.00 98.06 226 VAL A N 1
ATOM 1828 C CA . VAL A 1 226 ? 7.554 -0.030 -13.191 1.00 98.06 226 VAL A CA 1
ATOM 1829 C C . VAL A 1 226 ? 8.915 0.620 -12.991 1.00 98.06 226 VAL A C 1
ATOM 1831 O O . VAL A 1 226 ? 8.992 1.692 -12.397 1.00 98.06 226 VAL A O 1
ATOM 1834 N N . ILE A 1 227 ? 9.980 0.001 -13.496 1.00 97.38 227 ILE A N 1
ATOM 1835 C CA . ILE A 1 227 ? 11.341 0.549 -13.457 1.00 97.38 227 ILE A CA 1
ATOM 1836 C C . ILE A 1 227 ? 11.892 0.560 -14.878 1.00 97.38 227 ILE A C 1
ATOM 1838 O O . ILE A 1 227 ? 11.944 -0.491 -15.516 1.00 97.38 227 ILE A O 1
ATOM 1842 N N . THR A 1 228 ? 12.275 1.735 -15.377 1.00 94.94 228 THR A N 1
ATOM 1843 C CA . THR A 1 228 ? 12.785 1.913 -16.747 1.00 94.94 228 THR A CA 1
ATOM 1844 C C . THR A 1 228 ? 13.753 3.088 -16.838 1.00 94.94 228 THR A C 1
ATOM 1846 O O . THR A 1 228 ? 13.636 4.061 -16.086 1.00 94.94 228 THR A O 1
ATOM 1849 N N . ASP A 1 229 ? 14.721 2.991 -17.748 1.00 89.19 229 ASP A N 1
ATOM 1850 C CA . ASP A 1 229 ? 15.680 4.055 -18.051 1.00 89.19 229 ASP A CA 1
ATOM 1851 C C . ASP A 1 229 ? 15.384 4.798 -19.356 1.00 89.19 229 ASP A C 1
ATOM 1853 O O . ASP A 1 229 ? 16.160 5.670 -19.747 1.00 89.19 229 ASP A O 1
ATOM 1857 N N . GLY A 1 230 ? 14.280 4.472 -20.030 1.00 83.00 230 GLY A N 1
ATOM 1858 C CA . GLY A 1 230 ? 14.010 4.929 -21.384 1.00 83.00 230 GLY A CA 1
ATOM 1859 C C . GLY A 1 230 ? 12.549 5.270 -21.644 1.00 83.00 230 GLY A C 1
ATOM 1860 O O . GLY A 1 230 ? 11.661 5.066 -20.818 1.00 83.00 230 GLY A O 1
ATOM 1861 N N . LYS A 1 231 ? 12.322 5.829 -22.831 1.00 92.56 231 LYS A N 1
ATOM 1862 C CA . LYS A 1 231 ? 10.993 6.054 -23.394 1.00 92.56 231 LYS A CA 1
ATOM 1863 C C . LYS A 1 231 ? 10.477 4.755 -23.995 1.00 92.56 231 LYS A C 1
ATOM 1865 O O . LYS A 1 231 ? 11.228 4.063 -24.686 1.00 92.56 231 LYS A O 1
ATOM 1870 N N . SER A 1 232 ? 9.196 4.454 -23.816 1.00 95.12 232 SER A N 1
ATOM 1871 C CA . SER A 1 232 ? 8.612 3.312 -24.503 1.00 95.12 232 SER A CA 1
ATOM 1872 C C . SER A 1 232 ? 8.672 3.490 -26.018 1.00 95.12 232 SER A C 1
ATOM 1874 O O . SER A 1 232 ? 8.500 4.586 -26.553 1.00 95.12 232 SER A O 1
ATOM 1876 N N . SER A 1 233 ? 8.839 2.386 -26.741 1.00 95.88 233 SER A N 1
ATOM 1877 C CA . SER A 1 233 ? 8.705 2.388 -28.201 1.00 95.88 233 SER A CA 1
ATOM 1878 C C . SER A 1 233 ? 7.251 2.572 -28.661 1.00 95.88 233 SER A C 1
ATOM 1880 O O . SER A 1 233 ? 7.016 2.852 -29.832 1.00 95.88 233 SER A O 1
ATOM 1882 N N . GLU A 1 234 ? 6.274 2.453 -27.753 1.00 96.94 234 GLU A N 1
ATOM 1883 C CA . GLU A 1 234 ? 4.838 2.607 -28.026 1.00 96.94 234 GLU A CA 1
ATOM 1884 C C . GLU A 1 234 ? 4.120 3.467 -26.953 1.00 96.94 234 GLU A C 1
ATOM 1886 O O . GLU A 1 234 ? 3.176 2.993 -26.309 1.00 96.94 234 GLU A O 1
ATOM 1891 N N . PRO A 1 235 ? 4.494 4.750 -26.749 1.00 96.19 235 PRO A N 1
ATOM 1892 C CA . PRO A 1 235 ? 4.053 5.538 -25.587 1.00 96.19 235 PRO A CA 1
ATOM 1893 C C . PRO A 1 235 ? 2.531 5.663 -25.443 1.00 96.19 235 PRO A C 1
ATOM 1895 O O . PRO A 1 235 ? 1.986 5.590 -24.343 1.00 96.19 235 PRO A O 1
ATOM 1898 N N . GLN A 1 236 ? 1.807 5.803 -26.559 1.00 97.06 236 GLN A N 1
ATOM 1899 C CA . GLN A 1 236 ? 0.342 5.895 -26.535 1.00 97.06 236 GLN A CA 1
ATOM 1900 C C . GLN A 1 236 ? -0.307 4.600 -26.025 1.00 97.06 236 GLN A C 1
ATOM 1902 O O . GLN A 1 236 ? -1.243 4.649 -25.223 1.00 97.06 236 GLN A O 1
ATOM 1907 N N . LYS A 1 237 ? 0.207 3.435 -26.447 1.00 98.25 237 LYS A N 1
ATOM 1908 C CA . LYS A 1 237 ? -0.273 2.131 -25.967 1.00 98.25 237 LYS A CA 1
ATOM 1909 C C . LYS A 1 237 ? 0.116 1.914 -24.508 1.00 98.25 237 LYS A C 1
ATOM 1911 O O . LYS A 1 237 ? -0.685 1.363 -23.757 1.00 98.25 237 LYS A O 1
ATOM 1916 N N . THR A 1 238 ? 1.288 2.390 -24.092 1.00 98.31 238 THR A N 1
ATOM 1917 C CA . THR A 1 238 ? 1.740 2.335 -22.697 1.00 98.31 238 THR A CA 1
ATOM 1918 C C . THR A 1 238 ? 0.797 3.110 -21.778 1.00 98.31 238 THR A C 1
ATOM 1920 O O . THR A 1 238 ? 0.301 2.555 -20.795 1.00 98.31 238 THR A O 1
ATOM 1923 N N . VAL A 1 239 ? 0.460 4.357 -22.126 1.00 98.00 239 VAL A N 1
ATOM 1924 C CA . VAL A 1 239 ? -0.497 5.175 -21.361 1.00 98.00 239 VAL A CA 1
ATOM 1925 C C . VAL A 1 239 ? -1.880 4.523 -21.320 1.00 98.00 239 VAL A C 1
ATOM 1927 O O . VAL A 1 239 ? -2.526 4.509 -20.269 1.00 98.00 239 VAL A O 1
ATOM 1930 N N . HIS A 1 240 ? -2.332 3.941 -22.434 1.00 98.31 240 HIS A N 1
ATOM 1931 C CA . HIS A 1 240 ? -3.604 3.223 -22.482 1.00 98.31 240 HIS A CA 1
ATOM 1932 C C . HIS A 1 240 ? -3.615 2.000 -21.549 1.00 98.31 240 HIS A C 1
ATOM 1934 O O . HIS A 1 240 ? -4.515 1.876 -20.720 1.00 98.31 240 HIS A O 1
ATOM 1940 N N . ALA A 1 241 ? -2.586 1.150 -21.607 1.00 98.38 241 ALA A N 1
ATOM 1941 C CA . ALA A 1 241 ? -2.457 -0.022 -20.741 1.00 98.38 241 ALA A CA 1
ATOM 1942 C C . ALA A 1 241 ? -2.389 0.361 -19.251 1.00 98.38 241 ALA A C 1
ATOM 1944 O O . ALA A 1 241 ? -3.028 -0.276 -18.412 1.00 98.38 241 ALA A O 1
ATOM 1945 N N . ALA A 1 242 ? -1.670 1.437 -18.915 1.00 98.06 242 ALA A N 1
ATOM 1946 C CA . ALA A 1 242 ? -1.617 1.959 -17.552 1.00 98.06 242 ALA A CA 1
ATOM 1947 C C . ALA A 1 242 ? -2.988 2.464 -17.075 1.00 98.06 242 ALA A C 1
ATOM 1949 O O . ALA A 1 242 ? -3.386 2.203 -15.940 1.00 98.06 242 ALA A O 1
ATOM 1950 N N . LYS A 1 243 ? -3.743 3.151 -17.944 1.00 97.75 243 LYS A N 1
ATOM 1951 C CA . LYS A 1 243 ? -5.102 3.614 -17.635 1.00 97.75 243 LYS A CA 1
ATOM 1952 C C . LYS A 1 243 ? -6.037 2.444 -17.329 1.00 97.75 243 LYS A C 1
ATOM 1954 O O . LYS A 1 243 ? -6.784 2.523 -16.357 1.00 97.75 243 LYS A O 1
ATOM 1959 N N . GLU A 1 244 ? -5.979 1.374 -18.118 1.00 97.88 244 GLU A N 1
ATOM 1960 C CA . GLU A 1 244 ? -6.765 0.168 -17.851 1.00 97.88 244 GLU A CA 1
ATOM 1961 C C . GLU A 1 244 ? -6.384 -0.493 -16.522 1.00 97.88 244 GLU A C 1
ATOM 1963 O O . GLU A 1 244 ? -7.260 -0.856 -15.746 1.00 97.88 244 GLU A O 1
ATOM 1968 N N . ALA A 1 245 ? -5.087 -0.621 -16.230 1.00 97.00 245 ALA A N 1
ATOM 1969 C CA . ALA A 1 245 ? -4.631 -1.195 -14.967 1.00 97.00 245 ALA A CA 1
ATOM 1970 C C . ALA A 1 245 ? -5.118 -0.377 -13.756 1.00 97.00 245 ALA A C 1
ATOM 1972 O O . ALA A 1 245 ? -5.602 -0.945 -12.777 1.00 97.00 245 ALA A O 1
ATOM 1973 N N . ARG A 1 246 ? -5.068 0.960 -13.830 1.00 94.81 246 ARG A N 1
ATOM 1974 C CA . ARG A 1 246 ? -5.595 1.831 -12.765 1.00 94.81 246 ARG A CA 1
ATOM 1975 C C . ARG A 1 246 ? -7.110 1.711 -12.601 1.00 94.81 246 ARG A C 1
ATOM 1977 O O . ARG A 1 246 ? -7.593 1.766 -11.474 1.00 94.81 246 ARG A O 1
ATOM 1984 N N . ALA A 1 247 ? -7.856 1.511 -13.692 1.00 92.44 247 ALA A N 1
ATOM 1985 C CA . ALA A 1 247 ? -9.298 1.259 -13.625 1.00 92.44 247 ALA A CA 1
ATOM 1986 C C . ALA A 1 247 ? -9.633 -0.029 -12.841 1.00 92.44 247 ALA A C 1
ATOM 1988 O O . ALA A 1 247 ? -10.658 -0.080 -12.166 1.00 92.44 247 ALA A O 1
ATOM 1989 N N . ASP A 1 248 ? -8.724 -1.010 -12.830 1.00 89.12 248 ASP A N 1
ATOM 1990 C CA . ASP A 1 248 ? -8.834 -2.255 -12.050 1.00 89.12 248 ASP A CA 1
ATOM 1991 C C . ASP A 1 248 ? -8.326 -2.128 -10.592 1.00 89.12 248 ASP A C 1
ATOM 1993 O O . ASP A 1 248 ? -8.116 -3.136 -9.894 1.00 89.12 248 ASP A O 1
ATOM 1997 N N . ASN A 1 249 ? -8.159 -0.887 -10.115 1.00 85.50 249 ASN A N 1
ATOM 1998 C CA . ASN A 1 249 ? -7.609 -0.518 -8.807 1.00 85.50 249 ASN A CA 1
ATOM 1999 C C . ASN A 1 249 ? -6.182 -1.045 -8.575 1.00 85.50 249 ASN A C 1
ATOM 2001 O O . ASN A 1 249 ? -5.869 -1.549 -7.494 1.00 85.50 249 ASN A O 1
ATOM 2005 N N . ILE A 1 250 ? -5.328 -0.969 -9.600 1.00 91.12 250 ILE A N 1
ATOM 2006 C CA . ILE A 1 250 ? -3.893 -1.251 -9.487 1.00 91.12 250 ILE A CA 1
ATOM 2007 C C . ILE A 1 250 ? -3.143 0.073 -9.328 1.00 91.12 250 ILE A C 1
ATOM 2009 O O . ILE A 1 250 ? -3.145 0.902 -10.239 1.00 91.12 250 ILE A O 1
ATOM 2013 N N . ASP A 1 251 ? -2.473 0.248 -8.190 1.00 89.38 251 ASP A N 1
ATOM 2014 C CA . ASP A 1 251 ? -1.581 1.378 -7.944 1.00 89.38 251 ASP A CA 1
ATOM 2015 C C . ASP A 1 251 ? -0.286 1.176 -8.742 1.00 89.38 251 ASP A C 1
ATOM 2017 O O . ASP A 1 251 ? 0.383 0.154 -8.617 1.00 89.38 251 ASP A O 1
ATOM 2021 N N . ILE A 1 252 ? 0.085 2.151 -9.567 1.00 95.94 252 ILE A N 1
ATOM 2022 C CA . ILE A 1 252 ? 1.300 2.129 -10.391 1.00 95.94 252 ILE A CA 1
ATOM 2023 C C . ILE A 1 252 ? 2.306 3.134 -9.835 1.00 95.94 252 ILE A C 1
ATOM 2025 O O . ILE A 1 252 ? 2.061 4.345 -9.873 1.00 95.94 252 ILE A O 1
ATOM 2029 N N . ILE A 1 253 ? 3.446 2.619 -9.375 1.00 95.25 253 ILE A N 1
ATOM 2030 C CA . ILE A 1 253 ? 4.658 3.380 -9.068 1.00 95.25 253 ILE A CA 1
ATOM 2031 C C . ILE A 1 253 ? 5.585 3.308 -10.271 1.00 95.25 253 ILE A C 1
ATOM 2033 O O . ILE A 1 253 ? 5.973 2.221 -10.688 1.00 95.25 253 ILE A O 1
ATOM 2037 N N . ALA A 1 254 ? 5.949 4.466 -10.809 1.00 96.06 254 ALA A N 1
ATOM 2038 C CA . ALA A 1 254 ? 6.868 4.584 -11.928 1.00 96.06 254 ALA A CA 1
ATOM 2039 C C . ALA A 1 254 ? 8.220 5.091 -11.419 1.00 96.06 254 ALA A C 1
ATOM 2041 O O . ALA A 1 254 ? 8.288 6.140 -10.781 1.00 96.06 254 ALA A O 1
ATOM 2042 N N . ILE A 1 255 ? 9.289 4.344 -11.682 1.00 96.75 255 ILE A N 1
ATOM 2043 C CA . ILE A 1 255 ? 10.659 4.681 -11.300 1.00 96.75 255 ILE A CA 1
ATOM 2044 C C . ILE A 1 255 ? 11.468 4.918 -12.573 1.00 96.75 255 ILE A C 1
ATOM 2046 O O . ILE A 1 255 ? 11.777 3.977 -13.304 1.00 96.75 255 ILE A O 1
ATOM 2050 N N . GLY A 1 256 ? 11.812 6.180 -12.820 1.00 95.81 256 GLY A N 1
ATOM 2051 C CA . GLY A 1 256 ? 12.719 6.568 -13.896 1.00 95.81 256 GLY A CA 1
ATOM 2052 C C . GLY A 1 256 ? 14.171 6.467 -13.449 1.00 95.81 256 GLY A C 1
ATOM 2053 O O . GLY A 1 256 ? 14.535 7.015 -12.406 1.00 95.81 256 GLY A O 1
ATOM 2054 N N . VAL A 1 257 ? 15.009 5.783 -14.221 1.00 94.69 257 VAL A N 1
ATOM 2055 C CA . VAL A 1 257 ? 16.432 5.620 -13.910 1.00 94.69 257 VAL A CA 1
ATOM 2056 C C . VAL A 1 257 ? 17.291 6.404 -14.897 1.00 94.69 257 VAL A C 1
ATOM 2058 O O . VAL A 1 257 ? 17.187 6.250 -16.109 1.00 94.69 257 VAL A O 1
ATOM 2061 N N . GLY A 1 258 ? 18.175 7.249 -14.377 1.00 90.19 258 GLY A N 1
ATOM 2062 C CA . GLY A 1 258 ? 19.076 8.056 -15.189 1.00 90.19 258 GLY A CA 1
ATOM 2063 C C . GLY A 1 258 ? 18.383 9.157 -15.991 1.00 90.19 258 GLY A C 1
ATOM 2064 O O . GLY A 1 258 ? 17.202 9.456 -15.839 1.00 90.19 258 GLY A O 1
ATOM 2065 N N . ARG A 1 259 ? 19.168 9.814 -16.850 1.00 86.62 259 ARG A N 1
ATOM 2066 C CA . ARG A 1 259 ? 18.734 11.006 -17.603 1.00 86.62 259 ARG A CA 1
ATOM 2067 C C . ARG A 1 259 ? 17.915 10.693 -18.857 1.00 86.62 259 ARG A C 1
ATOM 2069 O O . ARG A 1 259 ? 17.371 11.613 -19.454 1.00 86.62 259 ARG A O 1
ATOM 2076 N N . ARG A 1 260 ? 17.889 9.428 -19.284 1.00 86.50 260 ARG A N 1
ATOM 2077 C CA . ARG A 1 260 ? 17.190 8.973 -20.498 1.00 86.50 260 ARG A CA 1
ATOM 2078 C C . ARG A 1 260 ? 15.721 8.620 -20.242 1.00 86.50 260 ARG A C 1
ATOM 2080 O O . ARG A 1 260 ? 14.970 8.481 -21.204 1.00 86.50 260 ARG A O 1
ATOM 2087 N N . ALA A 1 261 ? 15.318 8.516 -18.975 1.00 90.81 261 ALA A N 1
ATOM 2088 C CA . ALA A 1 261 ? 13.944 8.232 -18.601 1.00 90.81 261 ALA A CA 1
ATOM 2089 C C . ALA A 1 261 ? 13.014 9.378 -19.031 1.00 90.81 261 ALA A C 1
ATOM 2091 O O . ALA A 1 261 ? 13.243 10.543 -18.694 1.00 90.81 261 ALA A O 1
ATOM 2092 N N . ASP A 1 262 ? 11.942 9.043 -19.749 1.00 94.50 262 ASP A N 1
ATOM 2093 C CA . ASP A 1 262 ? 10.927 10.007 -20.172 1.00 94.50 262 ASP A CA 1
ATOM 2094 C C . ASP A 1 262 ? 9.959 10.278 -19.008 1.00 94.50 262 ASP A C 1
ATOM 2096 O O . ASP A 1 262 ? 9.022 9.525 -18.742 1.00 94.50 262 ASP A O 1
ATOM 2100 N N . LEU A 1 263 ? 10.216 11.353 -18.257 1.00 93.81 263 LEU A N 1
ATOM 2101 C CA . LEU A 1 263 ? 9.431 11.691 -17.066 1.00 93.81 263 LEU A CA 1
ATOM 2102 C C . LEU A 1 263 ? 7.976 12.064 -17.381 1.00 93.81 263 LEU A C 1
ATOM 2104 O O . LEU A 1 263 ? 7.125 11.949 -16.499 1.00 93.81 263 LEU A O 1
ATOM 2108 N N . GLU A 1 264 ? 7.677 12.525 -18.597 1.00 95.06 264 GLU A N 1
ATOM 2109 C CA . GLU A 1 264 ? 6.302 12.828 -19.000 1.00 95.06 264 GLU A CA 1
ATOM 2110 C C . GLU A 1 264 ? 5.512 11.540 -19.217 1.00 95.06 264 GLU A C 1
ATOM 2112 O O . GLU A 1 264 ? 4.405 11.402 -18.689 1.00 95.06 264 GLU A O 1
ATOM 2117 N N . GLU A 1 265 ? 6.108 10.563 -19.904 1.00 96.31 265 GLU A N 1
ATOM 2118 C CA . GLU A 1 265 ? 5.525 9.231 -20.041 1.00 96.31 265 GLU A CA 1
ATOM 2119 C C . GLU A 1 265 ? 5.350 8.560 -18.672 1.00 96.31 265 GLU A C 1
ATOM 2121 O O . GLU A 1 265 ? 4.263 8.069 -18.351 1.00 96.31 265 GLU A O 1
ATOM 2126 N N . LEU A 1 266 ? 6.381 8.601 -17.821 1.00 96.12 266 LEU A N 1
ATOM 2127 C CA . LEU A 1 266 ? 6.322 8.003 -16.48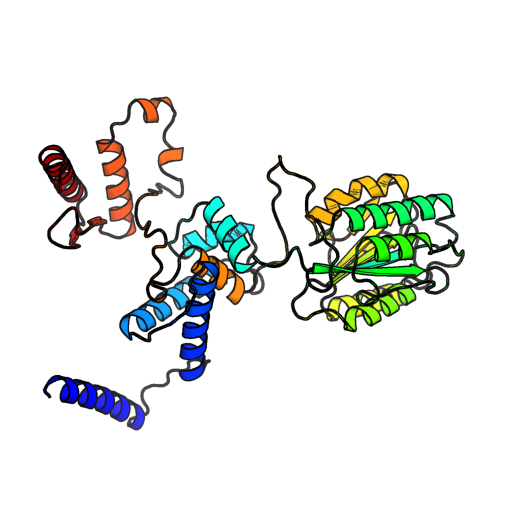6 1.00 96.12 266 LEU A CA 1
ATOM 2128 C C . LEU A 1 266 ? 5.245 8.645 -15.605 1.00 96.12 266 LEU A C 1
ATOM 2130 O O . LEU A 1 266 ? 4.536 7.943 -14.880 1.00 96.12 266 LEU A O 1
ATOM 2134 N N . ARG A 1 267 ? 5.064 9.966 -15.700 1.00 95.69 267 ARG A N 1
ATOM 2135 C CA . ARG A 1 267 ? 3.972 10.673 -15.021 1.00 95.69 267 ARG A CA 1
ATOM 2136 C C . ARG A 1 267 ? 2.602 10.232 -15.539 1.00 95.69 267 ARG A C 1
ATOM 2138 O O . ARG A 1 267 ? 1.684 10.066 -14.741 1.00 95.69 267 ARG A O 1
ATOM 2145 N N . ALA A 1 268 ? 2.457 10.007 -16.845 1.00 95.19 268 ALA A N 1
ATOM 2146 C CA . ALA A 1 268 ? 1.195 9.576 -17.449 1.00 95.19 268 ALA A CA 1
ATOM 2147 C C . ALA A 1 268 ? 0.792 8.133 -17.066 1.00 95.19 268 ALA A C 1
ATOM 2149 O O . ALA A 1 268 ? -0.404 7.800 -17.019 1.00 95.19 268 ALA A O 1
ATOM 2150 N N . ILE A 1 269 ? 1.766 7.267 -16.763 1.00 96.56 269 ILE A N 1
ATOM 2151 C CA . ILE A 1 269 ? 1.506 5.888 -16.315 1.00 96.56 269 ILE A CA 1
ATOM 2152 C C . ILE A 1 269 ? 1.380 5.763 -14.790 1.00 96.56 269 ILE A C 1
ATOM 2154 O O . ILE A 1 269 ? 0.630 4.905 -14.319 1.00 96.56 269 ILE A O 1
ATOM 2158 N N . ALA A 1 270 ? 2.052 6.616 -14.014 1.00 93.06 270 ALA A N 1
ATOM 2159 C CA . ALA A 1 270 ? 1.951 6.619 -12.558 1.00 93.06 270 ALA A CA 1
ATOM 2160 C C . ALA A 1 270 ? 0.512 6.902 -12.089 1.00 93.06 270 ALA A C 1
ATOM 2162 O O . ALA A 1 270 ? -0.284 7.540 -12.778 1.00 93.06 270 ALA A O 1
ATOM 2163 N N . SER A 1 271 ? 0.151 6.420 -10.897 1.00 87.12 271 SER A N 1
ATOM 2164 C CA . SER A 1 271 ? -1.195 6.665 -10.341 1.00 87.12 271 SER A CA 1
ATOM 2165 C C . SER A 1 271 ? -1.396 8.081 -9.802 1.00 87.12 271 SER A C 1
ATOM 2167 O O . SER A 1 271 ? -2.521 8.563 -9.740 1.00 87.12 271 SER A O 1
ATOM 2169 N N . SER A 1 272 ? -0.314 8.760 -9.426 1.00 84.62 272 SER A N 1
ATOM 2170 C CA . SER A 1 272 ? -0.281 10.201 -9.154 1.00 84.62 272 SER A CA 1
ATOM 2171 C C . SER A 1 272 ? 1.167 10.691 -9.180 1.00 84.62 272 SER A C 1
ATOM 2173 O O . SER A 1 272 ? 2.086 9.872 -9.165 1.00 84.62 272 SER A O 1
ATOM 2175 N N . ASP A 1 273 ? 1.394 12.006 -9.121 1.00 79.44 273 ASP A N 1
ATOM 2176 C CA . ASP A 1 273 ? 2.752 12.571 -9.043 1.00 79.44 273 ASP A CA 1
ATOM 2177 C C . ASP A 1 273 ? 3.552 12.045 -7.841 1.00 79.44 273 ASP A C 1
ATOM 2179 O O . ASP A 1 273 ? 4.769 11.904 -7.904 1.00 79.44 273 ASP A O 1
ATOM 2183 N N . LYS A 1 274 ? 2.875 11.667 -6.747 1.00 79.19 274 LYS A N 1
ATOM 2184 C CA . LYS A 1 274 ? 3.527 11.059 -5.577 1.00 79.19 274 LYS A CA 1
ATOM 2185 C C . LYS A 1 274 ? 4.047 9.641 -5.860 1.00 79.19 274 LYS A C 1
ATOM 2187 O O . LYS A 1 274 ? 4.864 9.151 -5.083 1.00 79.19 274 LYS A O 1
ATOM 2192 N N . HIS A 1 275 ? 3.584 8.981 -6.917 1.00 85.44 275 HIS A N 1
ATOM 2193 C CA . HIS A 1 275 ? 4.013 7.642 -7.328 1.00 85.44 275 HIS A CA 1
ATOM 2194 C C . HIS A 1 275 ? 5.091 7.668 -8.422 1.00 85.44 275 HIS A C 1
ATOM 2196 O O . HIS A 1 275 ? 5.538 6.607 -8.849 1.00 85.44 275 HIS A O 1
ATOM 2202 N N . LEU A 1 276 ? 5.527 8.855 -8.852 1.00 90.31 276 LEU A N 1
ATOM 2203 C CA . LEU A 1 276 ? 6.691 9.021 -9.712 1.00 90.31 276 LEU A CA 1
ATOM 2204 C C . LEU A 1 276 ? 7.947 9.167 -8.846 1.00 90.31 276 LEU A C 1
ATOM 2206 O O . LEU A 1 276 ? 8.036 10.068 -8.011 1.00 90.31 276 LEU A O 1
ATOM 2210 N N . LEU A 1 277 ? 8.913 8.275 -9.039 1.00 90.44 277 LEU A N 1
ATOM 2211 C CA . LEU A 1 277 ? 10.220 8.305 -8.390 1.00 90.44 277 LEU A CA 1
ATOM 2212 C C . LEU A 1 277 ? 11.318 8.351 -9.448 1.00 90.44 277 LEU A C 1
ATOM 2214 O O . LEU A 1 277 ? 11.134 7.906 -10.580 1.00 90.44 277 LEU A O 1
ATOM 2218 N N . THR A 1 278 ? 12.481 8.854 -9.059 1.00 90.81 278 THR A N 1
ATOM 2219 C CA . THR A 1 278 ? 13.652 8.914 -9.932 1.00 90.81 278 THR A CA 1
ATOM 2220 C C . THR A 1 278 ? 14.891 8.434 -9.195 1.00 90.81 278 THR A C 1
ATOM 2222 O O . THR A 1 278 ? 15.074 8.763 -8.022 1.00 90.81 278 THR A O 1
ATOM 2225 N N . ALA A 1 279 ? 15.761 7.708 -9.889 1.00 91.62 279 ALA A N 1
ATOM 2226 C CA . ALA A 1 279 ? 17.096 7.349 -9.425 1.00 91.62 279 ALA A CA 1
ATOM 2227 C C . ALA A 1 279 ? 18.143 7.868 -10.415 1.00 91.62 279 ALA A C 1
ATOM 2229 O O . ALA A 1 279 ? 17.915 7.859 -11.623 1.00 91.62 279 ALA A O 1
ATOM 2230 N N . CYS A 1 280 ? 19.300 8.313 -9.919 1.00 88.56 280 CYS A N 1
ATOM 2231 C CA . CYS A 1 280 ? 20.378 8.814 -10.780 1.00 88.56 280 CYS A CA 1
ATOM 2232 C C . CYS A 1 280 ? 20.948 7.725 -11.703 1.00 88.56 280 CYS A C 1
ATOM 2234 O O . CYS A 1 280 ? 21.330 8.020 -12.832 1.00 88.56 280 CYS A O 1
ATOM 2236 N N . ASP A 1 281 ? 20.985 6.484 -11.222 1.00 89.81 281 ASP A N 1
ATOM 2237 C CA . ASP A 1 281 ? 21.423 5.286 -11.933 1.00 89.81 281 ASP A CA 1
ATOM 2238 C C . ASP A 1 281 ? 20.858 4.029 -11.240 1.00 89.81 281 ASP A C 1
ATOM 2240 O O . ASP A 1 281 ? 20.153 4.117 -10.227 1.00 89.81 281 ASP A O 1
ATOM 2244 N N . TYR A 1 282 ? 21.155 2.850 -11.792 1.00 89.75 282 TYR A N 1
ATOM 2245 C CA . TYR A 1 282 ? 20.676 1.577 -11.251 1.00 89.75 282 TYR A CA 1
ATOM 2246 C C . TYR A 1 282 ? 21.325 1.197 -9.910 1.00 89.75 282 TYR A C 1
ATOM 2248 O O . TYR A 1 282 ? 20.691 0.516 -9.108 1.00 89.75 282 TYR A O 1
ATOM 2256 N N . GLY A 1 283 ? 22.545 1.659 -9.614 1.00 86.00 283 GLY A N 1
ATOM 2257 C CA . GLY A 1 283 ? 23.178 1.449 -8.3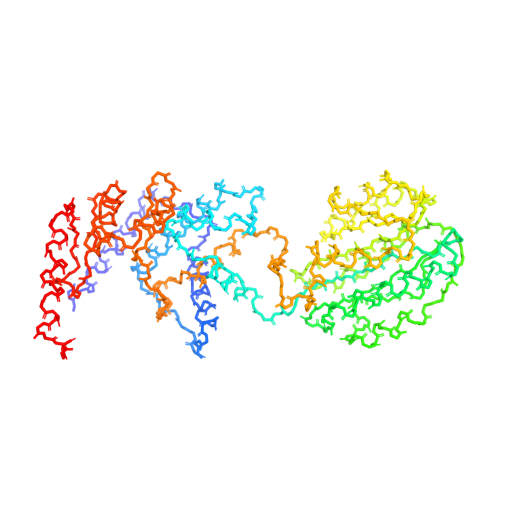06 1.00 86.00 283 GLY A CA 1
ATOM 2258 C C . GLY A 1 283 ? 22.475 2.235 -7.191 1.00 86.00 283 GLY A C 1
ATOM 2259 O O . GLY A 1 283 ? 22.320 1.751 -6.064 1.00 86.00 283 GLY A O 1
ATOM 2260 N N . ALA A 1 284 ? 21.958 3.418 -7.526 1.00 88.69 284 ALA A N 1
ATOM 2261 C CA . ALA A 1 284 ? 21.207 4.286 -6.629 1.00 88.69 284 ALA A CA 1
ATOM 2262 C C . ALA A 1 284 ? 19.786 3.779 -6.314 1.00 88.69 284 ALA A C 1
ATOM 2264 O O . ALA A 1 284 ? 19.167 4.293 -5.379 1.00 88.69 284 ALA A O 1
ATOM 2265 N N . LEU A 1 285 ? 19.267 2.762 -7.020 1.00 89.12 285 LEU A N 1
ATOM 2266 C CA . LEU A 1 285 ? 17.950 2.166 -6.733 1.00 89.12 285 LEU A CA 1
ATOM 2267 C C . LEU A 1 285 ? 17.836 1.680 -5.284 1.00 89.12 285 LEU A C 1
ATOM 2269 O O . LEU A 1 285 ? 16.786 1.834 -4.663 1.00 89.12 285 LEU A O 1
ATOM 2273 N N . SER A 1 286 ? 18.931 1.180 -4.710 1.00 84.56 286 SER A N 1
ATOM 2274 C CA . SER A 1 286 ? 19.013 0.750 -3.307 1.00 84.56 286 SER A CA 1
ATOM 2275 C C . SER A 1 286 ? 18.495 1.807 -2.314 1.00 84.56 286 SER A C 1
ATOM 2277 O O . SER A 1 286 ? 17.822 1.468 -1.337 1.00 84.56 286 SER A O 1
ATOM 2279 N N . SER A 1 287 ? 18.705 3.098 -2.597 1.00 83.44 287 SER A N 1
ATOM 2280 C CA . SER A 1 287 ? 18.220 4.215 -1.772 1.00 83.44 287 SER A CA 1
ATOM 2281 C C . SER A 1 287 ? 16.689 4.351 -1.764 1.00 83.44 287 SER A C 1
ATOM 2283 O O . SER A 1 287 ? 16.103 4.815 -0.781 1.00 83.44 287 SER A O 1
ATOM 2285 N N . LEU A 1 288 ? 16.017 3.884 -2.823 1.00 84.56 288 LEU A N 1
ATOM 2286 C CA . LEU A 1 288 ? 14.563 3.932 -2.959 1.00 84.56 288 LEU A CA 1
ATOM 2287 C C . LEU A 1 288 ? 13.859 2.822 -2.184 1.00 84.56 288 LEU A C 1
ATOM 2289 O O . LEU A 1 288 ? 12.648 2.908 -1.998 1.00 84.56 288 LEU A O 1
ATOM 2293 N N . LYS A 1 289 ? 14.579 1.821 -1.665 1.00 78.81 289 LYS A N 1
ATOM 2294 C CA . LYS A 1 289 ? 13.990 0.735 -0.866 1.00 78.81 289 LYS A CA 1
ATOM 2295 C C . LYS A 1 289 ? 13.147 1.274 0.292 1.00 78.81 289 LYS A C 1
ATOM 2297 O O . LYS A 1 289 ? 11.986 0.901 0.447 1.00 78.81 289 LYS A O 1
ATOM 2302 N N . ASN A 1 290 ? 13.699 2.214 1.060 1.00 69.50 290 ASN A N 1
ATOM 2303 C CA . ASN A 1 290 ? 12.992 2.840 2.180 1.00 69.50 290 ASN A CA 1
ATOM 2304 C C . ASN A 1 290 ? 11.829 3.722 1.713 1.00 69.50 290 ASN A C 1
ATOM 2306 O O . ASN A 1 290 ? 10.826 3.846 2.411 1.00 69.50 290 ASN A O 1
ATOM 2310 N N . VAL A 1 291 ? 11.949 4.336 0.536 1.00 74.00 291 VAL A N 1
ATOM 2311 C CA . VAL A 1 291 ? 10.887 5.157 -0.054 1.00 74.00 291 VAL A CA 1
ATOM 2312 C C . VAL A 1 291 ? 9.719 4.277 -0.495 1.00 74.00 291 VAL A C 1
ATOM 2314 O O . VAL A 1 291 ? 8.577 4.594 -0.170 1.00 74.00 291 VAL A O 1
ATOM 2317 N N . LEU A 1 292 ? 9.992 3.146 -1.154 1.00 73.12 292 LEU A N 1
ATOM 2318 C CA . LEU A 1 292 ? 8.979 2.157 -1.516 1.00 73.12 292 LEU A CA 1
ATOM 2319 C C . LEU A 1 292 ? 8.325 1.575 -0.269 1.00 73.12 292 LEU A C 1
ATOM 2321 O O . LEU A 1 292 ? 7.103 1.567 -0.186 1.00 73.12 292 LEU A O 1
ATOM 2325 N N . ALA A 1 293 ? 9.106 1.184 0.737 1.00 67.88 293 ALA A N 1
ATOM 2326 C CA . ALA A 1 293 ? 8.581 0.684 2.005 1.00 67.88 293 ALA A CA 1
ATOM 2327 C C . ALA A 1 293 ? 7.675 1.698 2.730 1.00 67.88 293 ALA A C 1
ATOM 2329 O O . ALA A 1 293 ? 6.712 1.299 3.374 1.00 67.88 293 ALA A O 1
ATOM 2330 N N . LYS A 1 294 ? 7.958 3.005 2.624 1.00 61.09 294 LYS A N 1
ATOM 2331 C CA . LYS A 1 294 ? 7.110 4.074 3.186 1.00 61.09 294 LYS A CA 1
ATOM 2332 C C . LYS A 1 294 ? 5.851 4.338 2.360 1.00 61.09 294 LYS A C 1
ATOM 2334 O O . LYS A 1 294 ? 4.814 4.664 2.924 1.00 61.09 294 LYS A O 1
ATOM 2339 N N . LYS A 1 295 ? 5.949 4.261 1.029 1.00 62.22 295 LYS A N 1
ATOM 2340 C CA . LYS A 1 295 ? 4.843 4.566 0.103 1.00 62.22 295 LYS A CA 1
ATOM 2341 C C . LYS A 1 295 ? 3.899 3.387 -0.124 1.00 62.22 295 LYS A C 1
ATOM 2343 O O . LYS A 1 295 ? 2.804 3.589 -0.635 1.00 62.22 295 LYS A O 1
ATOM 2348 N N . THR A 1 296 ? 4.320 2.175 0.218 1.00 65.31 296 THR A N 1
ATOM 2349 C CA . THR A 1 296 ? 3.621 0.934 -0.130 1.00 65.31 296 THR A CA 1
ATOM 2350 C C . THR A 1 296 ? 3.502 0.014 1.065 1.00 65.31 296 THR A C 1
ATOM 2352 O O . THR A 1 296 ? 4.203 0.168 2.066 1.00 65.31 296 THR A O 1
ATOM 2355 N N . CYS A 1 297 ? 2.694 -1.030 0.901 1.00 58.31 297 CYS A N 1
ATOM 2356 C CA . CYS A 1 297 ? 2.597 -2.086 1.888 1.00 58.31 297 CYS A CA 1
ATOM 2357 C C . CYS A 1 297 ? 3.859 -2.973 2.040 1.00 58.31 297 CYS A C 1
ATOM 2359 O O . CYS A 1 297 ? 3.854 -3.939 2.803 1.00 58.31 297 CYS A O 1
ATOM 2361 N N . LEU A 1 298 ? 4.962 -2.668 1.345 1.00 59.28 298 LEU A N 1
ATOM 2362 C CA . LEU A 1 298 ? 6.190 -3.475 1.323 1.00 59.28 298 LEU A CA 1
ATOM 2363 C C . LEU A 1 298 ? 7.129 -3.247 2.525 1.00 59.28 298 LEU A C 1
ATOM 2365 O O . LEU A 1 298 ? 8.228 -3.792 2.570 1.00 59.28 298 LEU A O 1
ATOM 2369 N N . GLY A 1 299 ? 6.754 -2.416 3.496 1.00 51.91 299 GLY A N 1
ATOM 2370 C CA . GLY A 1 299 ? 7.629 -2.081 4.619 1.00 51.91 299 GLY A CA 1
ATOM 2371 C C . GLY A 1 299 ? 7.370 -2.907 5.871 1.00 51.91 299 GLY A C 1
ATOM 2372 O O . GLY A 1 299 ? 6.573 -2.467 6.691 1.00 51.91 299 GLY A O 1
ATOM 2373 N N . SER A 1 300 ? 8.091 -4.016 6.086 1.00 44.19 300 SER A N 1
ATOM 2374 C CA . SER A 1 300 ? 8.205 -4.655 7.408 1.00 44.19 300 SER A CA 1
ATOM 2375 C C . SER A 1 300 ? 9.671 -4.809 7.837 1.00 44.19 300 SER A C 1
ATOM 2377 O O . SER A 1 300 ? 10.537 -5.149 7.042 1.00 44.19 300 SER A O 1
ATOM 2379 N N . ILE A 1 301 ? 9.940 -4.609 9.132 1.00 45.88 301 ILE A N 1
ATOM 2380 C CA . ILE A 1 301 ? 11.155 -5.003 9.884 1.00 45.88 301 ILE A CA 1
ATOM 2381 C C . ILE A 1 301 ? 12.320 -3.984 9.996 1.00 45.88 301 ILE A C 1
ATOM 2383 O O . ILE A 1 301 ? 13.043 -4.047 10.987 1.00 45.88 301 ILE A O 1
ATOM 2387 N N . TYR A 1 302 ? 12.500 -2.979 9.129 1.00 35.22 302 TYR A N 1
ATOM 2388 C CA . TYR A 1 302 ? 13.754 -2.184 9.162 1.00 35.22 302 TYR A CA 1
ATOM 2389 C C . TYR A 1 302 ? 13.873 -0.992 10.133 1.00 35.22 302 TYR A C 1
ATOM 2391 O O . TYR A 1 302 ? 14.853 -0.264 10.035 1.00 35.22 302 TYR A O 1
ATOM 2399 N N . ASN A 1 303 ? 12.983 -0.794 11.112 1.00 35.94 303 ASN A N 1
ATOM 2400 C CA . ASN A 1 303 ? 13.245 0.184 12.181 1.00 35.94 303 ASN A CA 1
ATOM 2401 C C . ASN A 1 303 ? 12.642 -0.234 13.525 1.00 35.94 303 ASN A C 1
ATOM 2403 O O . ASN A 1 303 ? 11.489 0.054 13.830 1.00 35.94 303 ASN A O 1
ATOM 2407 N N . LYS A 1 304 ? 13.472 -0.843 14.378 1.00 37.00 304 LYS A N 1
ATOM 2408 C CA . LYS A 1 304 ? 13.192 -0.995 15.815 1.00 37.00 304 LYS A CA 1
ATOM 2409 C C . LYS A 1 304 ? 13.441 0.303 16.610 1.00 37.00 304 LYS A C 1
ATOM 2411 O O . LYS A 1 304 ? 13.256 0.296 17.820 1.00 37.00 304 LYS A O 1
ATOM 2416 N N . THR A 1 305 ? 13.828 1.407 15.957 1.00 34.22 305 THR A N 1
ATOM 2417 C CA . THR A 1 305 ? 14.308 2.623 16.649 1.00 34.22 305 THR A CA 1
ATOM 2418 C C . THR A 1 305 ? 13.995 3.964 15.969 1.00 34.22 305 THR A C 1
ATOM 2420 O O . THR A 1 305 ? 14.628 4.965 16.282 1.00 34.22 305 THR A O 1
ATOM 2423 N N . SER A 1 306 ? 12.991 4.067 15.095 1.00 32.47 306 SER A N 1
ATOM 2424 C CA . SER A 1 306 ? 12.470 5.395 14.727 1.00 32.47 306 SER A CA 1
ATOM 2425 C C . SER A 1 306 ? 11.000 5.359 14.309 1.00 32.47 306 SER A C 1
ATOM 2427 O O . SER A 1 306 ? 10.575 4.521 13.516 1.00 32.47 306 SER A O 1
ATOM 2429 N N . ASN A 1 307 ? 10.230 6.274 14.900 1.00 35.09 307 ASN A N 1
ATOM 2430 C CA . ASN A 1 307 ? 8.798 6.519 14.724 1.00 35.09 307 ASN A CA 1
ATOM 2431 C C . ASN A 1 307 ? 8.421 6.928 13.287 1.00 35.09 307 ASN A C 1
ATOM 2433 O O . ASN A 1 307 ? 8.052 8.068 13.036 1.00 35.09 307 ASN A O 1
ATOM 2437 N N . LEU A 1 308 ? 8.456 5.997 12.338 1.00 33.53 308 LEU A N 1
ATOM 2438 C CA . LEU A 1 308 ? 7.708 6.113 11.083 1.00 33.53 308 LEU A CA 1
ATOM 2439 C C . LEU A 1 308 ? 6.956 4.799 10.861 1.00 33.53 308 LEU A C 1
ATOM 2441 O O . LEU A 1 308 ? 7.388 3.920 10.116 1.00 33.53 308 LEU A O 1
ATOM 2445 N N . LYS A 1 309 ? 5.859 4.657 11.613 1.00 37.53 309 LYS A N 1
ATOM 2446 C CA . LYS A 1 309 ? 4.992 3.479 11.675 1.00 37.53 309 LYS A CA 1
ATOM 2447 C C . LYS A 1 309 ? 3.866 3.523 10.628 1.00 37.53 309 LYS A C 1
ATOM 2449 O O . LYS A 1 309 ? 2.971 4.356 10.703 1.00 37.53 309 LYS A O 1
ATOM 2454 N N . GLU A 1 310 ? 3.875 2.508 9.763 1.00 42.62 310 GLU A N 1
ATOM 2455 C CA . GLU A 1 310 ? 2.724 1.614 9.513 1.00 42.62 310 GLU A CA 1
ATOM 2456 C C . GLU A 1 310 ? 1.494 2.190 8.746 1.00 42.62 310 GLU A C 1
ATOM 2458 O O . GLU A 1 310 ? 0.525 2.620 9.365 1.00 42.62 310 GLU A O 1
ATOM 2463 N N . GLN A 1 311 ? 1.575 2.155 7.398 1.00 49.41 311 GLN A N 1
ATOM 2464 C CA . GLN A 1 311 ? 0.619 1.725 6.326 1.00 49.41 311 GLN A CA 1
ATOM 2465 C C . GLN A 1 311 ? -0.911 1.972 6.404 1.00 49.41 311 GLN A C 1
ATOM 2467 O O . GLN A 1 311 ? -1.491 1.931 7.479 1.00 49.41 311 GLN A O 1
ATOM 2472 N N . CYS A 1 312 ? -1.702 2.054 5.315 1.00 54.34 312 CYS A N 1
ATOM 2473 C CA . CYS A 1 312 ? -1.574 2.328 3.862 1.00 54.34 312 CYS A CA 1
ATOM 2474 C C . CYS A 1 312 ? -3.026 2.429 3.321 1.00 54.34 312 CYS A C 1
ATOM 2476 O O . CYS A 1 312 ? -3.873 1.653 3.750 1.00 54.34 312 CYS A O 1
ATOM 2478 N N . ARG A 1 313 ? -3.280 3.339 2.367 1.00 67.06 313 ARG A N 1
ATOM 2479 C CA . ARG A 1 313 ? -4.578 3.812 1.818 1.00 67.06 313 ARG A CA 1
ATOM 2480 C C . ARG A 1 313 ? -5.533 4.522 2.807 1.00 67.06 313 ARG A C 1
ATOM 2482 O O . ARG A 1 313 ? -5.599 4.145 3.973 1.00 67.06 313 ARG A O 1
ATOM 2489 N N . PRO A 1 314 ? -6.290 5.543 2.347 1.00 75.38 314 PRO A N 1
ATOM 2490 C CA . PRO A 1 314 ? -7.353 6.150 3.144 1.00 75.38 314 PRO A CA 1
ATOM 2491 C C . PRO A 1 314 ? -8.402 5.118 3.586 1.00 75.38 314 PRO A C 1
ATOM 2493 O O . PRO A 1 314 ? -8.731 4.187 2.838 1.00 75.38 314 PRO A O 1
ATOM 2496 N N . LEU A 1 315 ? -8.930 5.308 4.790 1.00 78.69 315 LEU A N 1
ATOM 2497 C CA . LEU A 1 315 ? -9.941 4.472 5.422 1.00 78.69 315 LEU A CA 1
ATOM 2498 C C . LEU A 1 315 ? -11.317 4.739 4.822 1.00 78.69 315 LEU A C 1
ATOM 2500 O O . LEU A 1 315 ? -11.745 5.887 4.701 1.00 78.69 315 LEU A O 1
ATOM 2504 N N . GLN A 1 316 ? -12.040 3.672 4.501 1.00 86.62 316 GLN A N 1
ATOM 2505 C CA . GLN A 1 316 ? -13.471 3.753 4.231 1.00 86.62 316 GLN A CA 1
ATOM 2506 C C . GLN A 1 316 ? -14.244 3.981 5.535 1.00 86.62 316 GLN A C 1
ATOM 2508 O O . GLN A 1 316 ? -13.777 3.621 6.617 1.00 86.62 316 GLN A O 1
ATOM 2513 N N . LYS A 1 317 ? -15.475 4.496 5.435 1.00 87.94 317 LYS A N 1
ATOM 2514 C CA . LYS A 1 317 ? -16.344 4.755 6.596 1.00 87.94 317 LYS A CA 1
ATOM 2515 C C . LYS A 1 317 ? -16.441 3.566 7.551 1.00 87.94 317 LYS A C 1
ATOM 2517 O O . LYS A 1 317 ? -16.235 3.723 8.748 1.00 87.94 317 LYS A O 1
ATOM 2522 N N . ALA A 1 318 ? -16.702 2.368 7.024 1.00 83.38 318 ALA A N 1
ATOM 2523 C CA . ALA A 1 318 ? -16.809 1.158 7.838 1.00 83.38 318 ALA A CA 1
ATOM 2524 C C . ALA A 1 318 ? -15.515 0.864 8.616 1.00 83.38 318 ALA A C 1
ATOM 2526 O O . ALA A 1 318 ? -15.572 0.470 9.775 1.00 83.38 318 ALA A O 1
ATOM 2527 N N . GLU A 1 319 ? -14.356 1.108 8.007 1.00 85.75 319 GLU A N 1
ATOM 2528 C CA . GLU A 1 319 ? -13.046 0.867 8.610 1.00 85.75 319 GLU A CA 1
ATOM 2529 C C . GLU A 1 319 ? -12.736 1.892 9.705 1.00 85.75 319 GLU A C 1
ATOM 2531 O O . GLU A 1 319 ? -12.302 1.513 10.790 1.00 85.75 319 GLU A O 1
ATOM 2536 N N . ALA A 1 320 ? -13.021 3.176 9.467 1.00 89.31 320 ALA A N 1
ATOM 2537 C CA . ALA A 1 320 ? -12.878 4.222 10.480 1.00 89.31 320 ALA A CA 1
ATOM 2538 C C . ALA A 1 320 ? -13.780 3.956 11.696 1.00 89.31 320 ALA A C 1
ATOM 2540 O O . ALA A 1 320 ? -13.323 4.042 12.837 1.00 89.31 320 ALA A O 1
ATOM 2541 N N . MET A 1 321 ? -15.032 3.541 11.458 1.00 89.62 321 MET A N 1
ATOM 2542 C CA . MET A 1 321 ? -15.931 3.106 12.530 1.00 89.62 321 MET A CA 1
ATOM 2543 C C . MET A 1 321 ? -15.359 1.905 13.285 1.00 89.62 321 MET A C 1
ATOM 2545 O O . MET A 1 321 ? -15.357 1.902 14.507 1.00 89.62 321 MET A O 1
ATOM 2549 N N . GLU A 1 322 ? -14.855 0.884 12.591 1.00 86.50 322 GLU A N 1
ATOM 2550 C CA . GLU A 1 322 ? -14.263 -0.303 13.222 1.00 86.50 322 GLU A CA 1
ATOM 2551 C C . GLU A 1 322 ? -13.059 0.046 14.110 1.00 86.50 322 GLU A C 1
ATOM 2553 O O . GLU A 1 322 ? -12.933 -0.501 15.210 1.00 86.50 322 GLU A O 1
ATOM 2558 N N . VAL A 1 323 ? -12.198 0.977 13.681 1.00 88.25 323 VAL A N 1
ATOM 2559 C CA . VAL A 1 323 ? -11.079 1.490 14.496 1.00 88.25 323 VAL A CA 1
ATOM 2560 C C . VAL A 1 323 ? -11.605 2.200 15.735 1.00 88.25 323 VAL A C 1
ATOM 2562 O O . VAL A 1 323 ? -11.143 1.910 16.842 1.00 88.25 323 VAL A O 1
ATOM 2565 N N . LEU A 1 324 ? -12.616 3.055 15.571 1.00 90.88 324 LEU A N 1
ATOM 2566 C CA . LEU A 1 324 ? -13.260 3.755 16.675 1.00 90.88 324 LEU A CA 1
ATOM 2567 C C . LEU A 1 324 ? -13.860 2.783 17.688 1.00 90.88 324 LEU A C 1
ATOM 2569 O O . LEU A 1 324 ? -13.517 2.848 18.867 1.00 90.88 324 LEU A O 1
ATOM 2573 N N . TRP A 1 325 ? -14.675 1.834 17.235 1.00 88.81 325 TRP A N 1
ATOM 2574 C CA . TRP A 1 325 ? -15.307 0.828 18.088 1.00 88.81 325 TRP A CA 1
ATOM 2575 C C . TRP A 1 325 ? -14.310 -0.153 18.704 1.00 88.81 325 TRP A C 1
ATOM 2577 O O . TRP A 1 325 ? -14.608 -0.786 19.708 1.00 88.81 325 TRP A O 1
ATOM 2587 N N . THR A 1 326 ? -13.112 -0.291 18.144 1.00 86.50 326 THR A N 1
ATOM 2588 C CA . THR A 1 326 ? -12.062 -1.105 18.766 1.00 86.50 326 THR A CA 1
ATOM 2589 C C . THR A 1 326 ? -11.308 -0.331 19.844 1.00 86.50 326 THR A C 1
ATOM 2591 O O . THR A 1 326 ? -10.904 -0.928 20.836 1.00 86.50 326 THR A O 1
ATOM 2594 N N . ALA A 1 327 ? -11.129 0.984 19.688 1.00 87.25 327 ALA A N 1
ATOM 2595 C CA . ALA A 1 327 ? -10.548 1.838 20.726 1.00 87.25 327 ALA A CA 1
ATOM 2596 C C . ALA A 1 327 ? -11.537 2.094 21.881 1.00 87.25 327 ALA A C 1
ATOM 2598 O O . ALA A 1 327 ? -11.155 2.037 23.051 1.00 87.25 327 ALA A O 1
ATOM 2599 N N . TYR A 1 328 ? -12.808 2.331 21.544 1.00 84.56 328 TYR A N 1
ATOM 2600 C CA . TYR A 1 328 ? -13.922 2.582 22.459 1.00 84.56 328 TYR A CA 1
ATOM 2601 C C . TYR A 1 328 ? -15.077 1.619 22.159 1.00 84.56 328 TYR A C 1
ATOM 2603 O O . TYR A 1 328 ? -16.021 1.977 21.450 1.00 84.56 328 TYR A O 1
ATOM 2611 N N . PRO A 1 329 ? -15.018 0.383 22.677 1.00 85.38 329 PRO A N 1
ATOM 2612 C CA . PRO A 1 329 ? -16.049 -0.608 22.412 1.00 85.38 329 PRO A CA 1
ATOM 2613 C C . PRO A 1 329 ? -17.417 -0.179 22.953 1.00 85.38 329 PRO A C 1
ATOM 2615 O O . PRO A 1 329 ? -17.492 0.353 24.066 1.00 85.38 329 PRO A O 1
ATOM 2618 N N . PRO A 1 330 ? -18.511 -0.436 22.203 1.00 81.56 330 PRO A N 1
ATOM 2619 C CA . PRO A 1 330 ? -19.866 -0.248 22.709 1.00 81.56 330 PRO A CA 1
ATOM 2620 C C . PRO A 1 330 ? -20.072 -0.995 24.032 1.00 81.56 330 PRO A C 1
ATOM 2622 O O . PRO A 1 330 ? -19.538 -2.093 24.212 1.00 81.56 330 PRO A O 1
ATOM 2625 N N . SER A 1 331 ? -20.919 -0.461 24.918 1.00 78.56 331 SER A N 1
ATOM 2626 C CA . SER A 1 331 ? -21.248 -1.097 26.208 1.00 78.56 331 SER A CA 1
ATOM 2627 C C . SER A 1 331 ? -21.735 -2.541 26.051 1.00 78.56 331 SER A C 1
ATOM 2629 O O . SER A 1 331 ? -21.338 -3.410 26.827 1.00 78.56 331 SER A O 1
ATOM 2631 N N . ALA A 1 332 ? -22.481 -2.813 24.978 1.00 80.06 332 ALA A N 1
ATOM 2632 C CA . ALA A 1 332 ? -22.992 -4.135 24.622 1.00 80.06 332 ALA A CA 1
ATOM 2633 C C . ALA A 1 332 ? -21.908 -5.206 24.419 1.00 80.06 332 ALA A C 1
ATOM 2635 O O . ALA A 1 332 ? -22.191 -6.401 24.504 1.00 80.06 332 ALA A O 1
ATOM 2636 N N . CYS A 1 333 ? -20.649 -4.809 24.185 1.00 80.75 333 CYS A N 1
ATOM 2637 C CA . CYS A 1 333 ? -19.532 -5.752 24.115 1.00 80.75 333 CYS A CA 1
ATOM 2638 C C . CYS A 1 333 ? -19.212 -6.380 25.477 1.00 80.75 333 CYS A C 1
ATOM 2640 O O . CYS A 1 333 ? -18.554 -7.419 25.514 1.00 80.75 333 CYS A O 1
ATOM 2642 N N . LYS A 1 334 ? -19.662 -5.772 26.589 1.00 82.50 334 LYS A N 1
ATOM 2643 C CA . LYS A 1 334 ? -19.414 -6.218 27.975 1.00 82.50 334 LYS A CA 1
ATOM 2644 C C . LYS A 1 334 ? -17.928 -6.399 28.304 1.00 82.50 334 LYS A C 1
ATOM 2646 O O . LYS A 1 334 ? -17.558 -7.144 29.210 1.00 82.50 334 LYS A O 1
ATOM 2651 N N . LEU A 1 335 ? -17.065 -5.709 27.566 1.00 79.00 335 LEU A N 1
ATOM 2652 C CA . LEU A 1 335 ? -15.630 -5.701 27.795 1.00 79.00 335 LEU A CA 1
ATOM 2653 C C . LEU A 1 335 ? -15.310 -4.721 28.924 1.00 79.00 335 LEU A C 1
ATOM 2655 O O . LEU A 1 335 ? -15.813 -3.599 28.939 1.00 79.00 335 LEU A O 1
ATOM 2659 N N . LYS A 1 336 ? -14.392 -5.098 29.820 1.00 64.06 336 LYS A N 1
ATOM 2660 C CA . LYS A 1 336 ? -13.727 -4.156 30.738 1.00 64.06 336 LYS A CA 1
ATOM 2661 C C . LYS A 1 336 ? -12.694 -3.312 29.975 1.00 64.06 336 LYS A C 1
ATOM 2663 O O . LYS A 1 336 ? -11.516 -3.290 30.318 1.00 64.06 336 LYS A O 1
ATOM 2668 N N . ALA A 1 337 ? -13.097 -2.681 28.876 1.00 54.66 337 ALA A N 1
ATOM 2669 C CA . ALA A 1 337 ? -12.263 -1.684 28.219 1.00 54.66 337 ALA A CA 1
ATOM 2670 C C . ALA A 1 337 ? -12.242 -0.411 29.075 1.00 54.66 337 ALA A C 1
ATOM 2672 O O . ALA A 1 337 ? -13.181 -0.170 29.836 1.00 54.66 337 ALA A O 1
ATOM 2673 N N . ARG A 1 338 ? -11.166 0.386 28.991 1.00 50.47 338 ARG A N 1
ATOM 2674 C CA . ARG A 1 338 ? -11.029 1.633 29.761 1.00 50.47 338 ARG A CA 1
ATOM 2675 C C . ARG A 1 338 ? -12.297 2.477 29.617 1.00 50.47 338 ARG A C 1
ATOM 2677 O O . ARG A 1 338 ? -12.531 3.081 28.576 1.00 50.47 338 ARG A O 1
ATOM 2684 N N . SER A 1 339 ? -13.066 2.598 30.691 1.00 42.59 339 SER A N 1
ATOM 2685 C CA . SER A 1 339 ? -14.135 3.584 30.807 1.00 42.59 339 SER A CA 1
ATOM 2686 C C . SER A 1 339 ? -13.538 4.950 31.158 1.00 42.59 339 SER A C 1
ATOM 2688 O O . SER A 1 339 ? -13.931 5.554 32.153 1.00 42.59 339 SER A O 1
ATOM 2690 N N . SER A 1 340 ? -12.546 5.450 30.412 1.00 41.78 340 SER A N 1
ATOM 2691 C CA . SER A 1 340 ? -12.027 6.791 30.707 1.00 41.78 340 SER A CA 1
ATOM 2692 C C . SER A 1 340 ? -12.902 7.837 30.027 1.00 41.78 340 SER A C 1
ATOM 2694 O O . SER A 1 340 ? -12.554 8.391 28.993 1.00 41.78 340 SER A O 1
ATOM 2696 N N . ARG A 1 341 ? -14.060 8.106 30.640 1.00 44.12 341 ARG A N 1
ATOM 2697 C CA . ARG A 1 341 ? -14.735 9.414 30.547 1.00 44.12 341 ARG A CA 1
ATOM 2698 C C . ARG A 1 341 ? -14.101 10.440 31.501 1.00 44.12 341 ARG A C 1
ATOM 2700 O O . ARG A 1 341 ? -14.619 11.537 31.656 1.00 44.12 341 ARG A O 1
ATOM 2707 N N . TRP A 1 342 ? -12.998 10.069 32.154 1.00 35.72 342 TRP A N 1
ATOM 2708 C CA . TRP A 1 342 ? -12.280 10.886 33.118 1.00 35.72 342 TRP A CA 1
ATOM 2709 C C . TRP A 1 342 ? -10.942 11.381 32.543 1.00 35.72 342 TRP A C 1
ATOM 2711 O O . TRP A 1 342 ? -10.099 10.590 32.124 1.00 35.72 342 TRP A O 1
ATOM 2721 N N . ILE A 1 343 ? -10.814 12.712 32.580 1.00 44.47 343 ILE A N 1
ATOM 2722 C CA . ILE A 1 343 ? -9.607 13.554 32.611 1.00 44.47 343 ILE A CA 1
ATOM 2723 C C . ILE A 1 343 ? -8.780 13.643 31.322 1.00 44.47 343 ILE A C 1
ATOM 2725 O O . ILE A 1 343 ? -7.778 12.955 31.152 1.00 44.47 343 ILE A O 1
ATOM 2729 N N . ARG A 1 344 ? -9.155 14.624 30.494 1.00 45.53 344 ARG A N 1
ATOM 2730 C CA . ARG A 1 344 ? -8.253 15.442 29.670 1.00 45.53 344 ARG A CA 1
ATOM 2731 C C . ARG A 1 344 ? -8.874 16.851 29.506 1.00 45.53 344 ARG A C 1
ATOM 2733 O O . ARG A 1 344 ? -9.550 17.085 28.506 1.00 45.53 344 ARG A O 1
ATOM 2740 N N . PRO A 1 345 ? -8.794 17.763 30.505 1.00 45.22 345 PRO A N 1
ATOM 2741 C CA . PRO A 1 345 ? -9.256 19.144 30.329 1.00 45.22 345 PRO A CA 1
ATOM 2742 C C . PRO A 1 345 ? -8.586 19.820 29.130 1.00 45.22 345 PRO A C 1
ATOM 2744 O O . PRO A 1 345 ? -7.369 19.770 28.971 1.00 45.22 345 PRO A O 1
ATOM 2747 N N . ILE A 1 346 ? -9.404 20.440 28.286 1.00 44.69 346 ILE A N 1
ATOM 2748 C CA . ILE A 1 346 ? -8.974 21.210 27.121 1.00 44.69 346 ILE A CA 1
ATOM 2749 C C . ILE A 1 346 ? -9.439 22.638 27.383 1.00 44.69 346 ILE A C 1
ATOM 2751 O O . ILE A 1 346 ? -10.620 22.847 27.668 1.00 44.69 346 ILE A O 1
ATOM 2755 N N . VAL A 1 347 ? -8.519 23.594 27.303 1.00 43.31 347 VAL A N 1
ATOM 2756 C CA . VAL A 1 347 ? -8.789 25.030 27.440 1.00 43.31 347 VAL A CA 1
ATOM 2757 C C . VAL A 1 347 ? -8.410 25.676 26.112 1.00 43.31 347 VAL A C 1
ATOM 2759 O O . VAL A 1 347 ? -7.279 25.525 25.657 1.00 43.31 347 VAL A O 1
ATOM 2762 N N . ASN A 1 348 ? -9.362 26.344 25.452 1.00 42.19 348 ASN A N 1
ATOM 2763 C CA . ASN A 1 348 ? -9.161 26.996 24.148 1.00 42.19 348 ASN A CA 1
ATOM 2764 C C . ASN A 1 348 ? -8.505 26.088 23.085 1.00 42.19 348 ASN A C 1
ATOM 2766 O O . ASN A 1 348 ? -7.546 26.473 22.421 1.00 42.19 348 ASN A O 1
ATOM 2770 N N . GLY A 1 349 ? -8.988 24.847 22.955 1.00 40.88 349 GLY A N 1
ATOM 2771 C CA . GLY A 1 349 ? -8.480 23.879 21.970 1.00 40.88 349 GLY A CA 1
ATOM 2772 C C . GLY A 1 349 ? -7.111 23.272 22.298 1.00 40.88 349 GLY A C 1
ATOM 2773 O O . GLY A 1 349 ? -6.612 22.456 21.530 1.00 40.88 349 GLY A O 1
ATOM 2774 N N . THR A 1 350 ? -6.518 23.623 23.440 1.00 42.59 350 THR A N 1
ATOM 2775 C CA . THR A 1 350 ? -5.195 23.155 23.861 1.00 42.59 350 THR A CA 1
ATOM 2776 C C . THR A 1 350 ? -5.315 22.293 25.119 1.00 42.59 350 THR A C 1
ATOM 2778 O O . THR A 1 350 ? -6.110 22.582 26.016 1.00 42.59 350 THR A O 1
ATOM 2781 N N . GLU A 1 351 ? -4.558 21.197 25.187 1.00 48.06 351 GLU A N 1
ATOM 2782 C CA . GLU A 1 351 ? -4.533 20.314 26.355 1.00 48.06 351 GLU A CA 1
ATOM 2783 C C . GLU A 1 351 ? -4.054 21.102 27.584 1.00 48.06 351 GLU A C 1
ATOM 2785 O O . GLU A 1 351 ? -2.956 21.655 27.562 1.00 48.06 351 GLU A O 1
ATOM 2790 N N . ALA A 1 352 ? -4.840 21.165 28.663 1.00 50.94 352 ALA A N 1
ATOM 2791 C CA . ALA A 1 352 ? -4.552 22.060 29.790 1.00 50.94 352 ALA A CA 1
ATOM 2792 C C . ALA A 1 352 ? -3.167 21.826 30.432 1.00 50.94 352 ALA A C 1
ATOM 2794 O O . ALA A 1 352 ? -2.552 22.770 30.911 1.00 50.94 352 ALA A O 1
ATOM 2795 N N . TRP A 1 353 ? -2.629 20.599 30.392 1.00 47.75 353 TRP A N 1
ATOM 2796 C CA . TRP A 1 353 ? -1.271 20.293 30.876 1.00 47.75 353 TRP A CA 1
ATOM 2797 C C . TRP A 1 353 ? -0.159 20.844 29.984 1.00 47.75 353 TRP A C 1
ATOM 2799 O O . TRP A 1 353 ? 0.944 21.048 30.472 1.00 47.75 353 TRP A O 1
ATOM 2809 N N . SER A 1 354 ? -0.426 21.113 28.705 1.00 47.72 354 SER A N 1
ATOM 2810 C CA . SER A 1 354 ? 0.545 21.760 27.811 1.00 47.72 354 SER A CA 1
ATOM 2811 C C . SER A 1 354 ? 0.657 23.272 28.039 1.00 47.72 354 SER A C 1
ATOM 2813 O O . SER A 1 354 ? 1.611 23.889 27.574 1.00 47.72 354 SER A O 1
ATOM 2815 N N . LEU A 1 355 ? -0.278 23.853 28.800 1.00 49.19 355 LEU A N 1
ATOM 2816 C CA . LEU A 1 355 ? -0.239 25.244 29.263 1.00 49.19 355 LEU A CA 1
ATOM 2817 C C . LEU A 1 355 ? 0.517 25.407 30.594 1.00 49.19 355 LEU A C 1
ATOM 2819 O O . LEU A 1 355 ? 0.736 26.534 31.031 1.00 49.19 355 LEU A O 1
ATOM 2823 N N . LEU A 1 356 ? 0.907 24.304 31.244 1.00 47.22 356 LEU A N 1
ATOM 2824 C CA . LEU A 1 356 ? 1.635 24.311 32.511 1.00 47.22 356 LEU A CA 1
ATOM 2825 C C . LEU A 1 356 ? 3.132 24.117 32.240 1.00 47.22 356 LEU A C 1
ATOM 2827 O O . LEU A 1 356 ? 3.546 23.077 31.727 1.00 47.22 356 LEU A O 1
ATOM 2831 N N . ASP A 1 357 ? 3.962 25.100 32.593 1.00 52.78 357 ASP A N 1
ATOM 2832 C CA . ASP A 1 357 ? 5.418 24.926 32.552 1.00 52.78 357 ASP A CA 1
ATOM 2833 C C . ASP A 1 357 ? 5.918 24.016 33.696 1.00 52.78 357 ASP A C 1
ATOM 2835 O O . ASP A 1 357 ? 5.200 23.731 34.657 1.00 52.78 357 ASP A O 1
ATOM 2839 N N . GLN A 1 358 ? 7.169 23.543 33.614 1.00 47.66 358 GLN A N 1
ATOM 2840 C CA . GLN A 1 358 ? 7.750 22.648 34.628 1.00 47.66 358 GLN A CA 1
ATOM 2841 C C . GLN A 1 358 ? 7.762 23.249 36.046 1.00 47.66 358 GLN A C 1
ATOM 2843 O O . GLN A 1 358 ? 7.690 22.498 37.020 1.00 47.66 358 GLN A O 1
ATOM 2848 N N . SER A 1 359 ? 7.815 24.577 36.178 1.00 51.06 359 SER A N 1
ATOM 2849 C CA . SER A 1 359 ? 7.758 25.261 37.472 1.00 51.06 359 SER A CA 1
ATOM 2850 C C . SER A 1 359 ? 6.334 25.267 38.042 1.00 51.06 359 SER A C 1
ATOM 2852 O O . SER A 1 359 ? 6.144 24.998 39.232 1.00 51.06 359 SER A O 1
ATOM 2854 N N . MET A 1 360 ? 5.321 25.442 37.190 1.00 48.75 360 MET A N 1
ATOM 2855 C CA . MET A 1 360 ? 3.908 25.342 37.546 1.00 48.75 360 MET A CA 1
ATOM 2856 C C . MET A 1 360 ? 3.527 23.909 37.901 1.00 48.75 360 MET A C 1
ATOM 2858 O O . MET A 1 360 ? 2.904 23.688 38.933 1.00 48.75 360 MET A O 1
ATOM 2862 N N . VAL A 1 361 ? 3.982 22.912 37.141 1.00 49.09 361 VAL A N 1
ATOM 2863 C CA . VAL A 1 361 ? 3.751 21.492 37.466 1.00 49.09 361 VAL A CA 1
ATOM 2864 C C . VAL A 1 361 ? 4.332 21.127 38.839 1.00 49.09 361 VAL A C 1
ATOM 2866 O O . VAL A 1 361 ? 3.727 20.352 39.573 1.00 49.09 361 VAL A O 1
ATOM 2869 N N . SER A 1 362 ? 5.475 21.710 39.216 1.00 50.66 362 SER A N 1
ATOM 2870 C CA . SER A 1 362 ? 6.120 21.457 40.513 1.00 50.66 362 SER A CA 1
ATOM 2871 C C . SER A 1 362 ? 5.497 22.199 41.707 1.00 50.66 362 SER A C 1
ATOM 2873 O O . SER A 1 362 ? 5.740 21.813 42.848 1.00 50.66 362 SER A O 1
ATOM 2875 N N . SER A 1 363 ? 4.699 23.243 41.458 1.00 52.25 363 SER A N 1
ATOM 2876 C CA . SER A 1 363 ? 4.105 24.113 42.488 1.00 52.25 363 SER A CA 1
ATOM 2877 C C . SER A 1 363 ? 2.578 24.022 42.581 1.00 52.25 363 SER A C 1
ATOM 2879 O O . SER A 1 363 ? 1.999 24.489 43.560 1.00 52.25 363 SER A O 1
ATOM 2881 N N . THR A 1 364 ? 1.919 23.412 41.593 1.00 53.34 364 THR A N 1
ATOM 2882 C CA . THR A 1 364 ? 0.457 23.304 41.547 1.00 53.34 364 THR A CA 1
ATOM 2883 C C . THR A 1 364 ? -0.019 22.149 42.419 1.00 53.34 364 THR A C 1
ATOM 2885 O O . THR A 1 364 ? 0.332 20.990 42.194 1.00 53.34 364 THR A O 1
ATOM 2888 N N . ASP A 1 365 ? -0.851 22.453 43.413 1.00 63.06 365 ASP A N 1
ATOM 2889 C CA . ASP A 1 365 ? -1.468 21.425 44.239 1.00 63.06 365 ASP A CA 1
ATOM 2890 C C . ASP A 1 365 ? -2.541 20.630 43.468 1.00 63.06 365 ASP A C 1
ATOM 2892 O O . ASP A 1 365 ? -3.149 21.079 42.491 1.00 63.06 365 ASP A O 1
ATOM 2896 N N . ALA A 1 366 ? -2.789 19.397 43.914 1.00 56.72 366 ALA A N 1
ATOM 2897 C CA . ALA A 1 366 ? -3.767 18.512 43.279 1.00 56.72 366 ALA A CA 1
ATOM 2898 C C . ALA A 1 366 ? -5.191 19.108 43.253 1.00 56.72 366 ALA A C 1
ATOM 2900 O O . ALA A 1 366 ? -5.984 18.762 42.376 1.00 56.72 366 ALA A O 1
ATOM 2901 N N . ARG A 1 367 ? -5.503 20.018 44.186 1.00 65.81 367 ARG A N 1
ATOM 2902 C CA . ARG A 1 367 ? -6.795 20.710 44.293 1.00 65.81 367 ARG A CA 1
ATOM 2903 C C . ARG A 1 367 ? -7.005 21.668 43.121 1.00 65.81 367 ARG A C 1
ATOM 2905 O O . ARG A 1 367 ? -8.078 21.675 42.523 1.00 65.81 367 ARG A O 1
ATOM 2912 N N . THR A 1 368 ? -5.978 22.421 42.755 1.00 63.75 368 THR A N 1
ATOM 2913 C CA . THR A 1 368 ? -6.001 23.381 41.647 1.00 63.75 368 THR A CA 1
ATOM 2914 C C . THR A 1 368 ? -6.156 22.664 40.308 1.00 63.75 368 THR A C 1
ATOM 2916 O O . THR A 1 368 ? -7.006 23.035 39.499 1.00 63.75 368 THR A O 1
ATOM 2919 N N . CYS A 1 369 ? -5.432 21.558 40.109 1.00 60.28 369 CYS A N 1
ATOM 2920 C CA . CYS A 1 369 ? -5.607 20.700 38.935 1.00 60.28 369 CYS A CA 1
ATOM 2921 C C . CYS A 1 369 ? -7.036 20.147 38.832 1.00 60.28 369 CYS A C 1
ATOM 2923 O O . CYS A 1 369 ? -7.635 20.163 37.757 1.00 60.28 369 CYS A O 1
ATOM 2925 N N . LEU A 1 370 ? -7.598 19.670 39.946 1.00 65.44 370 LEU A N 1
ATOM 2926 C CA . LEU A 1 370 ? -8.946 19.107 39.977 1.00 65.44 370 LEU A CA 1
ATOM 2927 C C . LEU A 1 370 ? -10.022 20.166 39.687 1.00 65.44 370 LEU A C 1
ATOM 2929 O O . LEU A 1 370 ? -10.969 19.882 38.953 1.00 65.44 370 LEU A O 1
ATOM 2933 N N . ARG A 1 371 ? -9.853 21.389 40.203 1.00 75.31 371 ARG A N 1
ATOM 2934 C CA . ARG A 1 371 ? -10.744 22.528 39.935 1.00 75.31 371 ARG A CA 1
ATOM 2935 C C . ARG A 1 371 ? -10.815 22.841 38.443 1.00 75.31 371 ARG A C 1
ATOM 2937 O O . ARG A 1 371 ? -11.904 22.814 37.878 1.00 75.31 371 ARG A O 1
ATOM 2944 N N . LEU A 1 372 ? -9.664 23.012 37.791 1.00 62.78 372 LEU A N 1
ATOM 2945 C CA . LEU A 1 372 ? -9.589 23.300 36.352 1.00 62.78 372 LEU A CA 1
ATOM 2946 C C . LEU A 1 372 ? -10.275 22.221 35.496 1.00 62.78 372 LEU A C 1
ATOM 2948 O O . LEU A 1 372 ? -10.910 22.522 34.485 1.00 62.78 372 LEU A O 1
ATOM 2952 N N . VAL A 1 373 ? -10.174 20.950 35.903 1.00 63.41 373 VAL A N 1
ATOM 2953 C CA . VAL A 1 373 ? -10.850 19.832 35.222 1.00 63.41 373 VAL A CA 1
ATOM 2954 C C . VAL A 1 373 ? -12.368 19.970 35.302 1.00 63.41 373 VAL A C 1
ATOM 2956 O O . VAL A 1 373 ? -13.059 19.767 34.301 1.00 63.41 373 VAL A O 1
ATOM 2959 N N . ILE A 1 374 ? -12.881 20.269 36.493 1.00 70.31 374 ILE A N 1
ATOM 2960 C CA . ILE A 1 374 ? -14.315 20.363 36.758 1.00 70.31 374 ILE A CA 1
ATOM 2961 C C . ILE A 1 374 ? -14.902 21.593 36.061 1.00 70.31 374 ILE A C 1
ATOM 2963 O O . ILE A 1 374 ? -15.929 21.465 35.395 1.00 70.31 374 ILE A O 1
ATOM 2967 N N . GLU A 1 375 ? -14.227 22.742 36.140 1.00 71.50 375 GLU A N 1
ATOM 2968 C CA . GLU A 1 375 ? -14.630 23.982 35.461 1.00 71.50 375 GLU A CA 1
ATOM 2969 C C . GLU A 1 375 ? -14.711 23.773 33.945 1.00 71.50 375 GLU A C 1
ATOM 2971 O O . GLU A 1 375 ? -15.780 23.950 33.364 1.00 71.50 375 GLU A O 1
ATOM 2976 N N . SER A 1 376 ? -13.654 23.236 33.320 1.00 61.84 376 SER A N 1
ATOM 2977 C CA . SER A 1 376 ? -13.636 22.929 31.877 1.00 61.84 376 SER A CA 1
ATOM 2978 C C . SER A 1 376 ? -14.755 21.969 31.447 1.00 61.84 376 SER A C 1
ATOM 2980 O O . SER A 1 376 ? -15.213 21.995 30.300 1.00 61.84 376 SER A O 1
ATOM 2982 N N . ARG A 1 377 ? -15.199 21.072 32.337 1.00 59.03 377 ARG A N 1
ATOM 2983 C CA . ARG A 1 377 ? -16.290 20.133 32.044 1.00 59.03 377 ARG A CA 1
ATOM 2984 C C . ARG A 1 377 ? -17.654 20.810 32.131 1.00 59.03 377 ARG A C 1
ATOM 2986 O O . ARG A 1 377 ? -18.470 20.611 31.235 1.00 59.03 377 ARG A O 1
ATOM 2993 N N . ILE A 1 378 ? -17.876 21.613 33.168 1.00 73.50 378 ILE A N 1
ATOM 2994 C CA . ILE A 1 378 ? -19.115 22.374 33.358 1.00 73.50 378 ILE A CA 1
ATOM 2995 C C . ILE A 1 378 ? -19.285 23.406 32.241 1.00 73.50 378 ILE A C 1
ATOM 2997 O O . ILE A 1 378 ? -20.377 23.519 31.699 1.00 73.50 378 ILE A O 1
ATOM 3001 N N . GLU A 1 379 ? -18.221 24.093 31.822 1.00 65.38 379 GLU A N 1
ATOM 3002 C CA . GLU A 1 379 ? -18.273 25.033 30.692 1.00 65.38 379 GLU A CA 1
ATOM 3003 C C . GLU A 1 379 ? -18.695 24.357 29.380 1.00 65.38 379 GLU A C 1
ATOM 3005 O O . GLU A 1 379 ? -19.412 24.942 28.571 1.00 65.38 379 GLU A O 1
ATOM 3010 N N . ARG A 1 380 ? -18.265 23.109 29.169 1.00 56.84 380 ARG A N 1
ATOM 3011 C CA . ARG A 1 380 ? -18.498 22.370 27.923 1.00 56.84 380 ARG A CA 1
ATOM 3012 C C . ARG A 1 380 ? -19.848 21.662 27.878 1.00 56.84 380 ARG A C 1
ATOM 3014 O O . ARG A 1 380 ? -20.458 21.579 26.819 1.00 56.84 380 ARG A O 1
ATOM 3021 N N . GLU A 1 381 ? -20.278 21.092 29.001 1.00 60.06 381 GLU A N 1
ATOM 3022 C CA . GLU A 1 381 ? -21.444 20.198 29.070 1.00 60.06 381 GLU A CA 1
ATOM 3023 C C . GLU A 1 381 ? -22.573 20.740 29.957 1.00 60.06 381 GLU A C 1
ATOM 3025 O O . GLU A 1 381 ? -23.641 20.140 30.029 1.00 60.06 381 GLU A O 1
ATOM 3030 N N . GLY A 1 382 ? -22.357 21.862 30.647 1.00 68.31 382 GLY A N 1
ATOM 3031 C CA . GLY A 1 382 ? -23.276 22.435 31.634 1.00 68.31 382 GLY A CA 1
ATOM 3032 C C . GLY A 1 382 ? -23.241 21.744 33.003 1.00 68.31 382 GLY A C 1
ATOM 3033 O O . GLY A 1 382 ? -23.802 22.265 33.965 1.00 68.31 382 GLY A O 1
ATOM 3034 N N . TYR A 1 383 ? -22.594 20.578 33.115 1.00 72.56 383 TYR A N 1
ATOM 3035 C CA . TYR A 1 383 ? -22.490 19.795 34.348 1.00 72.56 383 TYR A CA 1
ATOM 3036 C C . TYR A 1 383 ? -2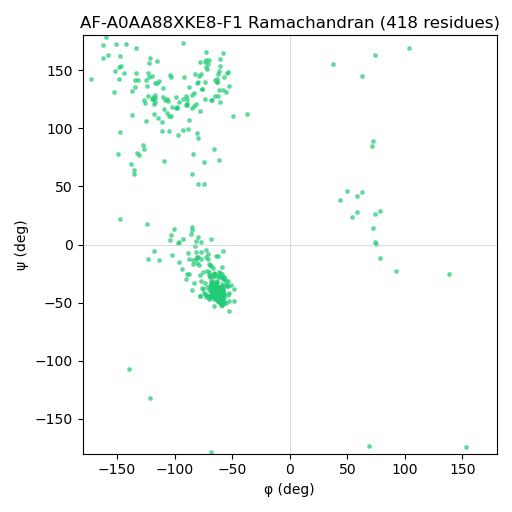1.285 18.837 34.342 1.00 72.56 383 TYR A C 1
ATOM 3038 O O . TYR A 1 383 ? -20.732 18.497 33.298 1.00 72.56 383 TYR A O 1
ATOM 3046 N N . VAL A 1 384 ? -20.899 18.344 35.521 1.00 70.06 384 VAL A N 1
ATOM 3047 C CA . VAL A 1 384 ? -19.981 17.215 35.723 1.00 70.06 384 VAL A CA 1
ATOM 3048 C C . VAL A 1 384 ? -20.735 16.044 36.345 1.00 70.06 384 VAL A C 1
ATOM 3050 O O . VAL A 1 384 ? -21.596 16.227 37.198 1.00 70.06 384 VAL A O 1
ATOM 3053 N N . THR A 1 385 ? -20.438 14.819 35.915 1.00 70.25 385 THR A N 1
ATOM 3054 C CA . THR A 1 385 ? -21.039 13.610 36.497 1.00 70.25 385 THR A CA 1
ATOM 3055 C C . THR A 1 385 ? -20.083 12.994 37.511 1.00 70.25 385 THR A C 1
ATOM 3057 O O . THR A 1 385 ? -18.981 12.580 37.140 1.00 70.25 385 THR A O 1
ATOM 3060 N N . LEU A 1 386 ? -20.501 12.906 38.774 1.00 69.50 386 LEU A N 1
ATOM 3061 C CA . LEU A 1 386 ? -19.696 12.288 39.825 1.00 69.50 386 LEU A CA 1
ATOM 3062 C C . LEU A 1 386 ? -19.956 10.770 39.890 1.00 69.50 386 LEU A C 1
ATOM 3064 O O . LEU A 1 386 ? -21.111 10.346 39.810 1.00 69.50 386 LEU A O 1
ATOM 3068 N N . PRO A 1 387 ? -18.911 9.927 40.005 1.00 56.31 387 PRO A N 1
ATOM 3069 C CA . PRO A 1 387 ? -19.076 8.484 40.137 1.00 56.31 387 PRO A CA 1
ATOM 3070 C C . PRO A 1 387 ? -19.859 8.109 41.398 1.00 56.31 387 PRO A C 1
ATOM 3072 O O . PRO A 1 387 ? -19.696 8.736 42.443 1.00 56.31 387 PRO A O 1
ATOM 3075 N N . SER A 1 388 ? -20.600 7.001 41.340 1.00 62.00 388 SER A N 1
ATOM 3076 C CA . SER A 1 388 ? -21.333 6.447 42.490 1.00 62.00 388 SER A CA 1
ATOM 3077 C C . SER A 1 388 ? -20.438 5.985 43.643 1.00 62.00 388 SER A C 1
ATOM 3079 O O . SER A 1 388 ? -20.930 5.606 44.695 1.00 62.00 388 SER A O 1
ATOM 3081 N N . THR A 1 389 ? -19.121 5.937 43.447 1.00 64.06 389 THR A N 1
ATOM 3082 C CA . THR A 1 389 ? -18.168 5.694 44.534 1.00 64.06 389 THR A CA 1
ATOM 3083 C C . THR A 1 389 ? -17.942 6.938 45.380 1.00 64.06 389 THR A C 1
ATOM 3085 O O . THR A 1 389 ? -17.574 6.801 46.538 1.00 64.06 389 THR A O 1
ATOM 3088 N N . VAL A 1 390 ? -18.137 8.130 44.805 1.00 65.81 390 VAL A N 1
ATOM 3089 C CA . VAL A 1 390 ? -17.918 9.430 45.454 1.00 65.81 390 VAL A CA 1
ATOM 3090 C C . VAL A 1 390 ? -19.187 9.907 46.177 1.00 65.81 390 VAL A C 1
ATOM 3092 O O . VAL A 1 390 ? -19.097 10.656 47.145 1.00 65.81 390 VAL A O 1
ATOM 3095 N N . ARG A 1 391 ? -20.373 9.460 45.742 1.00 67.12 391 ARG A N 1
ATOM 3096 C CA . ARG A 1 391 ? -21.679 9.859 46.292 1.00 67.12 391 ARG A CA 1
ATOM 3097 C C . ARG A 1 391 ? -22.695 8.714 46.219 1.00 67.12 391 ARG A C 1
ATOM 3099 O O . ARG A 1 391 ? -22.507 7.786 45.441 1.00 67.12 391 AR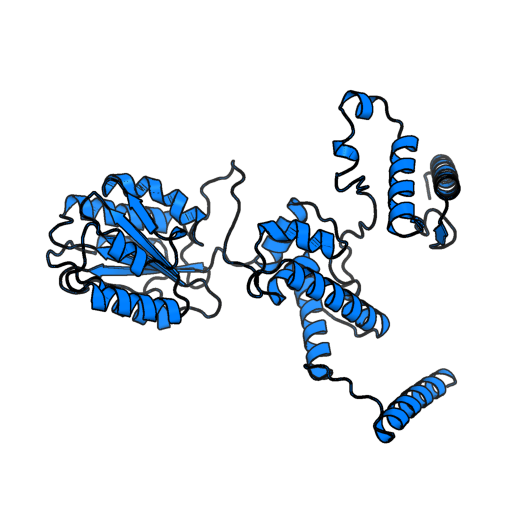G A O 1
ATOM 3106 N N . GLU A 1 392 ? -23.786 8.789 46.985 1.00 52.41 392 GLU A N 1
ATOM 3107 C CA . GLU A 1 392 ? -24.928 7.867 46.873 1.00 52.41 392 GLU A CA 1
ATOM 3108 C C . GLU A 1 392 ? -25.643 8.025 45.519 1.00 52.41 392 GLU A C 1
ATOM 3110 O O . GLU A 1 392 ? -26.641 8.725 45.381 1.00 52.41 392 GLU A O 1
ATOM 3115 N N . GLY A 1 393 ? -25.102 7.370 44.492 1.00 56.41 393 GLY A N 1
ATOM 3116 C CA . GLY A 1 393 ? -25.607 7.431 43.123 1.00 56.41 393 GLY A CA 1
ATOM 3117 C C . GLY A 1 393 ? -24.768 8.310 42.195 1.00 56.41 393 GLY A C 1
ATOM 3118 O O . GLY A 1 393 ? -23.843 9.011 42.601 1.00 56.41 393 GLY A O 1
ATOM 3119 N N . VAL A 1 394 ? -25.063 8.212 40.898 1.00 53.47 394 VAL A N 1
ATOM 3120 C CA . VAL A 1 394 ? -24.405 9.007 39.855 1.00 53.47 394 VAL A CA 1
ATOM 3121 C C . VAL A 1 394 ? -25.181 10.311 39.696 1.00 53.47 394 VAL A C 1
ATOM 3123 O O . VAL A 1 394 ? -26.228 10.329 39.052 1.00 53.47 394 VAL A O 1
ATOM 3126 N N . GLU A 1 395 ? -24.687 11.389 40.299 1.00 64.38 395 GLU A N 1
ATOM 3127 C CA . GLU A 1 395 ? -25.323 12.709 40.235 1.00 64.38 395 GLU A CA 1
ATOM 3128 C C . GLU A 1 395 ? -24.588 13.663 39.284 1.00 64.38 395 GLU A C 1
ATOM 3130 O O . GLU A 1 395 ? -23.359 13.635 39.161 1.00 64.38 395 GLU A O 1
ATOM 3135 N N . GLN A 1 396 ? -25.363 14.523 38.616 1.00 76.56 396 GLN A N 1
ATOM 3136 C CA . GLN A 1 396 ? -24.860 15.619 37.792 1.00 76.56 396 GLN A CA 1
ATOM 3137 C C . GLN A 1 396 ? -24.775 16.891 38.637 1.00 76.56 396 GLN A C 1
ATOM 3139 O O . GLN A 1 396 ? -25.761 17.309 39.238 1.00 76.56 396 GLN A O 1
ATOM 3144 N N . VAL A 1 397 ? -23.600 17.510 38.674 1.00 80.50 397 VAL A N 1
ATOM 3145 C CA . VAL A 1 397 ? -23.336 18.739 39.421 1.00 80.50 397 VAL A CA 1
ATOM 3146 C C . VAL A 1 397 ? -22.953 19.832 38.432 1.00 80.50 397 VAL A C 1
ATOM 3148 O O . VAL A 1 397 ? -22.008 19.675 37.668 1.00 80.50 397 VAL A O 1
ATOM 3151 N N . SER A 1 398 ? -23.677 20.945 38.427 1.00 84.38 398 SER A N 1
ATOM 3152 C CA . SER A 1 398 ? -23.424 22.092 37.540 1.00 84.38 398 SER A CA 1
ATOM 3153 C C . SER A 1 398 ? -22.588 23.199 38.187 1.00 84.38 398 SER A C 1
ATOM 3155 O O . SER A 1 398 ? -22.321 24.220 37.564 1.00 84.38 398 SER A O 1
ATOM 3157 N N . ASN A 1 399 ? -22.155 23.005 39.434 1.00 87.75 399 ASN A N 1
ATOM 3158 C CA . ASN A 1 399 ? -21.342 23.953 40.186 1.00 87.75 399 ASN A CA 1
ATOM 3159 C C . ASN A 1 399 ? -19.982 23.334 40.550 1.00 87.75 399 ASN A C 1
ATOM 3161 O O . ASN A 1 399 ? -19.922 22.244 41.123 1.00 87.75 399 ASN A O 1
ATOM 3165 N N . CYS A 1 400 ? -18.891 24.030 40.218 1.00 82.69 400 CYS A N 1
ATOM 3166 C CA . CYS A 1 400 ? -17.544 23.507 40.434 1.00 82.69 400 CYS A CA 1
ATOM 3167 C C . CYS A 1 400 ? -17.192 23.362 41.918 1.00 82.69 400 CYS A C 1
ATOM 3169 O O . CYS A 1 400 ? -16.642 22.336 42.319 1.00 82.69 400 CYS A O 1
ATOM 3171 N N . ASP A 1 401 ? -17.504 24.367 42.737 1.00 84.81 401 ASP A N 1
ATOM 3172 C CA . ASP A 1 401 ? -17.181 24.346 44.165 1.00 84.81 401 ASP A CA 1
ATOM 3173 C C . ASP A 1 401 ? -17.920 23.215 44.885 1.00 84.81 401 ASP A C 1
ATOM 3175 O O . ASP A 1 401 ? -17.338 22.527 45.723 1.00 84.81 401 ASP A O 1
ATOM 3179 N N . GLU A 1 402 ? -19.168 22.956 44.497 1.00 84.31 402 GLU A N 1
ATOM 3180 C CA . GLU A 1 402 ? -19.946 21.847 45.041 1.00 84.31 402 GLU A CA 1
ATOM 3181 C C . GLU A 1 402 ? -19.362 20.484 44.647 1.00 84.31 402 GLU A C 1
ATOM 3183 O O . GLU A 1 402 ? -19.224 19.595 45.488 1.00 84.31 402 GLU A O 1
ATOM 3188 N N . ALA A 1 403 ? -18.951 20.320 43.387 1.00 81.38 403 ALA A N 1
ATOM 3189 C CA . ALA A 1 403 ? -18.310 19.089 42.932 1.00 81.38 403 ALA A CA 1
ATOM 3190 C C . ALA A 1 403 ? -16.969 18.839 43.644 1.00 81.38 403 ALA A C 1
ATOM 3192 O O . ALA A 1 403 ? -16.698 17.711 44.061 1.00 81.38 403 ALA A O 1
ATOM 3193 N N . LEU A 1 404 ? -16.157 19.884 43.838 1.00 82.12 404 LEU A N 1
ATOM 3194 C CA . LEU A 1 404 ? -14.904 19.802 44.592 1.00 82.12 404 LEU A CA 1
ATOM 3195 C C . LEU A 1 404 ? -15.145 19.404 46.045 1.00 82.12 404 LEU A C 1
ATOM 3197 O O . LEU A 1 404 ? -14.501 18.479 46.533 1.00 82.12 404 LEU A O 1
ATOM 3201 N N . ARG A 1 405 ? -16.108 20.044 46.715 1.00 84.06 405 ARG A N 1
ATOM 3202 C CA . ARG A 1 405 ? -16.463 19.747 48.107 1.00 84.06 405 ARG A CA 1
ATOM 3203 C C . ARG A 1 405 ? -16.854 18.282 48.296 1.00 84.06 405 ARG A C 1
ATOM 3205 O O . ARG A 1 405 ? -16.413 17.641 49.245 1.00 84.06 405 ARG A O 1
ATOM 3212 N N . ILE A 1 406 ? -17.657 17.736 47.381 1.00 80.94 406 ILE A N 1
ATOM 3213 C CA . ILE A 1 406 ? -18.079 16.330 47.414 1.00 80.94 406 ILE A CA 1
ATOM 3214 C C . ILE A 1 406 ? -16.874 15.389 47.264 1.00 80.94 406 ILE A C 1
ATOM 3216 O O . ILE A 1 406 ? -16.745 14.424 48.019 1.00 80.94 406 ILE A O 1
ATOM 3220 N N . ILE A 1 407 ? -15.973 15.676 46.321 1.00 76.81 407 ILE A N 1
ATOM 3221 C CA . ILE A 1 407 ? -14.777 14.856 46.093 1.00 76.81 407 ILE A CA 1
ATOM 3222 C C . ILE A 1 407 ? -13.818 14.934 47.288 1.00 76.81 407 ILE A C 1
ATOM 3224 O O . ILE A 1 407 ? -13.274 13.912 47.698 1.00 76.81 407 ILE A O 1
ATOM 3228 N N . GLU A 1 408 ? -13.624 16.115 47.871 1.00 77.69 408 GLU A N 1
ATOM 3229 C CA . GLU A 1 408 ? -12.746 16.320 49.029 1.00 77.69 408 GLU A CA 1
ATOM 3230 C C . GLU A 1 408 ? -13.237 15.550 50.256 1.00 77.69 408 GLU A C 1
ATOM 3232 O O . GLU A 1 408 ? -12.465 14.792 50.846 1.00 77.69 408 GLU A O 1
ATOM 3237 N N . ASN A 1 409 ? -14.534 15.644 50.561 1.00 80.62 409 ASN A N 1
ATOM 3238 C CA . ASN A 1 409 ? -15.157 14.873 51.637 1.00 80.62 409 ASN A CA 1
ATOM 3239 C C . ASN A 1 409 ? -14.980 13.362 51.428 1.00 80.62 409 ASN A C 1
ATOM 3241 O O . ASN A 1 409 ? -14.724 12.620 52.376 1.00 80.62 409 ASN A O 1
ATOM 3245 N N . TRP A 1 410 ? -15.087 12.895 50.182 1.00 79.12 410 TRP A N 1
ATOM 3246 C CA . TRP A 1 410 ? -14.861 11.492 49.852 1.00 79.12 410 TRP A CA 1
ATOM 3247 C C . TRP A 1 410 ? -13.396 11.068 50.032 1.00 79.12 410 TRP A C 1
ATOM 3249 O O . TRP A 1 410 ? -13.129 10.003 50.590 1.00 79.12 410 TRP A O 1
ATOM 3259 N N . ILE A 1 411 ? -12.435 11.890 49.598 1.00 70.06 411 ILE A N 1
ATOM 3260 C CA . ILE A 1 411 ? -11.001 11.614 49.783 1.00 70.06 411 ILE A CA 1
ATOM 3261 C C . ILE A 1 411 ? -10.671 11.514 51.275 1.00 70.06 411 ILE A C 1
ATO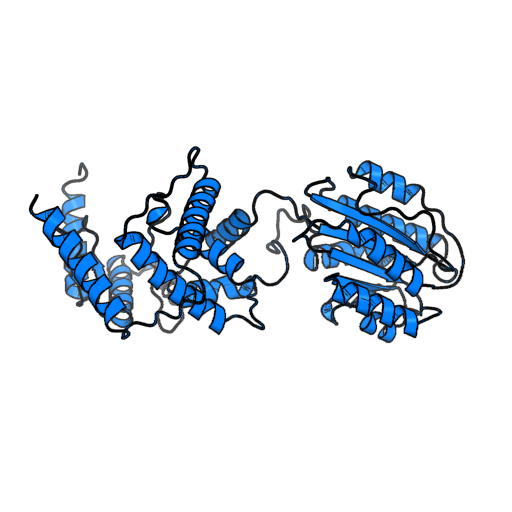M 3263 O O . ILE A 1 411 ? -9.945 10.608 51.686 1.00 70.06 411 ILE A O 1
ATOM 3267 N N . GLU A 1 412 ? -11.198 12.428 52.085 1.00 74.50 412 GLU A N 1
ATOM 3268 C CA . GLU A 1 412 ? -11.002 12.422 53.533 1.00 74.50 412 GLU A CA 1
ATOM 3269 C C . GLU A 1 412 ? -11.642 11.189 54.186 1.00 74.50 412 GLU A C 1
ATOM 3271 O O . GLU A 1 412 ? -10.993 10.498 54.974 1.00 74.50 412 GLU A O 1
ATOM 3276 N N . TYR A 1 413 ? -12.858 10.825 53.771 1.00 74.88 413 TYR A N 1
ATOM 3277 C CA . TYR A 1 413 ? -13.514 9.594 54.206 1.00 74.88 413 TYR A CA 1
ATOM 3278 C C . TYR A 1 413 ? -12.681 8.340 53.890 1.00 74.88 413 TYR A C 1
ATOM 3280 O O . TYR A 1 413 ? -12.486 7.505 54.774 1.00 74.88 413 TYR A O 1
ATOM 3288 N N . ARG A 1 414 ? -12.129 8.231 52.670 1.00 73.19 414 ARG A N 1
ATOM 3289 C CA . ARG A 1 414 ? -11.261 7.115 52.237 1.00 73.19 414 ARG A CA 1
ATOM 3290 C C . ARG A 1 414 ? -9.934 7.059 52.986 1.00 73.19 414 ARG A C 1
ATOM 3292 O O . ARG A 1 414 ? -9.439 5.969 53.246 1.00 73.19 414 ARG A O 1
ATOM 3299 N N . LYS A 1 415 ? -9.345 8.208 53.332 1.00 71.62 415 LYS A N 1
ATOM 3300 C CA . LYS A 1 415 ? -8.127 8.250 54.160 1.00 71.62 415 LYS A CA 1
ATOM 3301 C C . LYS A 1 415 ? -8.375 7.686 55.557 1.00 71.62 415 LYS A C 1
ATOM 3303 O O . LYS A 1 415 ? -7.493 7.030 56.100 1.00 71.62 415 LYS A O 1
ATOM 3308 N N . ASN A 1 416 ? -9.565 7.925 56.102 1.00 76.62 416 ASN A N 1
ATOM 3309 C CA . ASN A 1 416 ? -9.953 7.461 57.431 1.00 76.62 416 ASN A CA 1
ATOM 3310 C C . ASN A 1 416 ? -10.489 6.014 57.446 1.00 76.62 416 ASN A C 1
ATOM 3312 O O . ASN A 1 416 ? -10.592 5.442 58.524 1.00 76.62 416 ASN A O 1
ATOM 3316 N N . HIS A 1 417 ? -10.803 5.431 56.280 1.00 73.00 417 HIS A N 1
ATOM 3317 C CA . HIS A 1 417 ? -11.322 4.061 56.127 1.00 73.00 417 HIS A CA 1
ATOM 3318 C C . HIS A 1 417 ? -10.654 3.349 54.929 1.00 73.00 417 HIS A C 1
ATOM 3320 O O . HIS A 1 417 ? -11.293 3.156 53.889 1.00 73.00 417 HIS A O 1
ATOM 3326 N N . PRO A 1 418 ? -9.354 3.012 55.019 1.00 63.69 418 PRO A N 1
ATOM 3327 C CA . PRO A 1 418 ? -8.587 2.455 53.900 1.00 63.69 418 PRO A CA 1
ATOM 3328 C C . PRO A 1 418 ? -8.982 1.017 53.512 1.00 63.69 418 PRO A C 1
ATOM 3330 O O . PRO A 1 418 ? -8.619 0.562 52.427 1.00 63.69 418 PRO A O 1
ATOM 3333 N N . GLU A 1 419 ? -9.689 0.301 54.387 1.00 58.19 419 GLU A N 1
ATOM 3334 C CA . GLU A 1 419 ? -10.178 -1.074 54.195 1.00 58.19 419 GLU A CA 1
ATOM 3335 C C . GLU A 1 419 ? -11.467 -1.212 53.362 1.00 58.19 419 GLU A C 1
ATOM 3337 O O . GLU A 1 419 ? -11.822 -2.327 52.968 1.00 58.19 419 GLU A O 1
ATOM 3342 N N . ILE A 1 420 ? -12.154 -0.104 53.077 1.00 49.88 420 ILE A N 1
ATOM 3343 C CA . ILE A 1 420 ? -13.253 -0.014 52.096 1.00 49.88 420 ILE A CA 1
ATOM 3344 C C . ILE A 1 420 ? -12.642 0.414 50.766 1.00 49.88 420 ILE A C 1
ATOM 3346 O O . ILE A 1 420 ? -13.191 0.118 49.678 1.00 49.88 420 ILE A O 1
#

Solvent-accessible surface area (backbone atoms only — not comparable to full-atom values): 23387 Å² total; per-residue (Å²): 117,76,66,59,54,56,54,50,50,54,52,47,54,53,49,52,42,58,75,66,73,75,73,82,80,86,58,99,57,59,69,71,57,53,55,50,53,52,42,51,50,36,26,54,48,27,44,75,72,68,42,94,75,56,67,58,82,88,49,71,70,57,52,52,54,47,52,55,50,49,53,46,42,53,50,29,45,62,72,70,27,63,91,73,24,32,50,78,82,49,44,65,56,42,35,45,67,51,72,40,86,76,51,72,67,45,50,50,51,14,42,47,49,70,60,54,88,53,61,52,50,29,39,38,34,40,33,36,58,34,17,53,88,55,41,70,71,40,44,52,34,47,54,50,41,53,47,55,46,56,67,36,37,66,45,27,90,78,23,24,23,54,20,42,32,37,26,7,70,52,67,51,89,58,47,36,45,81,75,41,50,43,57,67,52,50,47,53,56,56,71,68,54,72,88,47,70,40,47,38,37,54,35,56,31,44,47,52,50,47,60,43,55,69,76,50,63,87,96,45,53,35,38,36,40,38,39,35,47,51,57,48,77,46,55,71,53,26,38,50,34,32,52,54,36,41,74,73,61,34,46,28,32,21,35,32,28,35,90,57,26,40,63,68,61,36,49,61,38,16,71,42,77,88,30,47,46,77,28,79,35,46,80,48,43,61,69,44,48,64,53,48,24,71,77,39,65,52,56,51,84,90,60,97,82,59,98,77,81,79,83,76,79,65,32,43,65,71,54,51,48,47,26,48,38,52,62,56,61,59,77,71,45,72,64,92,61,88,82,71,89,66,87,78,42,54,55,94,92,36,54,48,72,79,76,48,51,76,70,49,64,75,68,59,53,73,66,61,58,51,47,54,40,42,45,44,35,22,76,73,68,58,33,38,77,46,56,52,89,58,40,101,46,74,47,77,38,66,44,53,69,60,51,49,52,47,49,50,55,37,54,54,51,43,72,76,42,76,91,115

Organism: Pinctada imbricata (NCBI:txid66713)

Nearest PDB structures (foldseek):
  4cnb-assembly2_B  TM=8.834E-01  e=3.845E-13  Mytilus galloprovincialis
  4cnb-assembly1_A  TM=8.670E-01  e=6.267E-13  Mytilus galloprovincialis
  4cn9-assembly2_B  TM=8.707E-01  e=1.959E-12  Mytilus galloprovincialis
  4cn8-assembly1_A  TM=8.611E-01  e=1.577E-12  Mytilus gall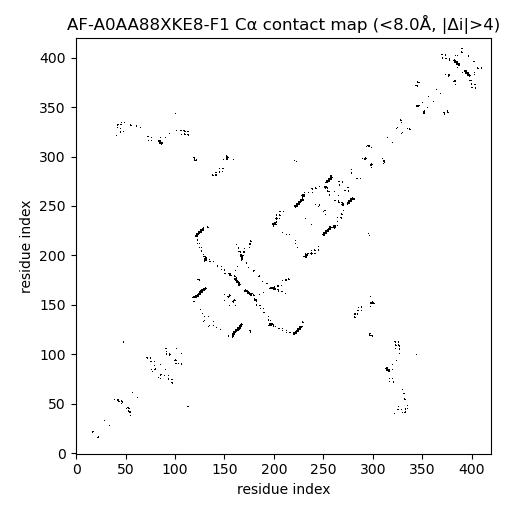oprovincialis
  4dmu-assembly5_J  TM=9.128E-01  e=2.133E-11  Homo sapiens

Foldseek 3Di:
DVVVVVVVVVVVVVVVCVVVVPDDPPDVDDPVVLVVVVFVLLQLLLVLVPNPDGGFDDDPVLSVVVVVLLVQLLVLQVVQDDPLFHALVCLQVSCVSSVHHDDPVLLVVLLCSLVPDEQAEEFEEEEAELAPVCDDVLLVLQLVLVLVLLVQGFFAPRYYFYWYWYDAQATDLTDASPPDGHSVVVNVSSVPDDRDYHHAALLRSLQVRLVSCVPPDPPHAAEYEYEDQADHPCLVSNLVSLVVSVVVVYAYQYEHEADHGDQVSSCSSGPHPLSYHYANHSNRSNVCSVVCLLADSSHDDDDPDDPPDDDDDTDRSVSSVSSSCSSPPRVSSVDPHDPPPDDQQDDPNHGVVVVADPVNVVPPDPLNVLLSRQVSCCVVPVWDWDDCLLDVDTDTHNDSVVVSVSNVVSVVVCVVPVVD

InterPro domains:
  IPR002035 von Willebrand factor, type A [PF00092] (124-289)
  IPR002035 von Willebrand factor, type A [PS50234] (123-292)
  IPR002035 von Willebrand factor, type A [SM00327] (121-292)
  IPR036465 von Willebrand factor A-like domain superfamily [G3DSA:3.40.50.410] (118-306)
  IPR036465 von Willebrand factor A-like domain superfamily [SSF53300] (117-297)
  IPR050525 Extracellular Matrix Assembly and Organization [PTHR24020] (121-303)